Protein AF-0000000072232608 (afdb_homodimer)

Foldseek 3Di:
DVVVVVVVVVVVVVVVVVVVVVLVVVLLVLLLVLLVLLLVLLVLLLVLQQVFKDKFFDFDCPDPPDGTDGDIDMDHQVVDPLSVLQNVLSVVSNVLSVVVSVVSVDDDDPVNVVVNLVVLVVSLVSLVVSLVSLVVVLVCQCPNDVVVPGDHNCVGVVVSSVSNVVSSVSSVVSSVSSVCSNCVVVVSVVVVVD/DVVVVVVVVVVVVVVVVVVVVVLVVVLLVLLLVLLVLLLVLLVLLLCLQQVFKDKFFDFDCPDPPDGTDGDIDMDHQVVDPLSVLQNVLSVVSNVLSVVVSVVSVDDDDPVNVVVNLVVLVVSLVSLVVSLVSLVVVLVCQCPNDVVVPGDHNCVRVVVSSVSNVVSSVSSVVSSVSSVCSNCVVVVSVVVVVD

Radius of gyration: 27.24 Å; Cα contacts (8 Å, |Δi|>4): 489; chains: 2; bounding box: 41×104×65 Å

Organism: Vigna radiata var. radiata (NCBI:txid3916)

pLDDT: mean 85.22, std 13.31, range [46.16, 98.38]

Nearest PDB structures (foldseek):
  3d19-assembly1_F  TM=5.751E-01  e=9.766E+00  Bacillus cereus G9241
  6is6-assembly1_A  TM=3.177E-01  e=2.150E+00  Thermoplasmatales archaeon SG8-52-1
  6z0c-assembly4_D  TM=3.462E-01  e=5.456E+00  Escherichia coli
  5knb-assembly1_G  TM=2.041E-01  e=5.456E+00  Enterococcus hirae ATCC 9790
  6z0c-assembly4_D  TM=3.640E-01  e=5.286E+00  Escherichia coli

InterPro domains:
  IPR006459 Casparian strip membrane protein [TIGR01569] (32-183)
  IPR006702 Casparian strip membrane protein domain [PF04535] (26-176)
  IPR044173 Casparian strip membrane protein/CASP-like protein [PTHR36488] (25-184)

Secondary structure (DSSP, 8-state):
-HHHHHHHHHHHHHHHHHHHHHHHHHHHHHHHHHHHHHHHHHHHHHHHHHT-EEEEEEEE-SSTTSPPEEEEEEEEGGGSHHHHHHHHHHHHHHHHHHHHHHHHTS---HHHHHHHHHHHHHHHHHHHHHHHHHHHHHHHHHH-BTTTTBPPSTTT-HHHHHHHHHHHHHHHHHHHHHHHHHHHHHHHHHHHH-/-HHHHHHHHHHHHHHHHHHHHHHHHHHHHHHHHHHHHHHHHHHHHHHHHHT-EEEEEEEE-SSTTSPPEEEEEEEEGGGSHHHHHHHHHHHHHHHHHHHHHHHHTS---HHHHHHHHHHHHHHHHHHHHHHHHHHHHHHHHHH-BTTTTBPPSTTT-HHHHHHHHHHHHHHHHHHHHHHHHHHHHHHHHHHHH-

Sequence (388 aa):
MEGQRKGSFNVMEGSEANGKRWCGSVVRTCDLVLRLLAFLLTLVAAVVIGADKQTAVVPIKLVESMPPLYVPVAAKWHYLSAFVYFVGANAMACTYATLSLLLSLGKRRKWMETVITVLDTLMVALLFSSNGAAIAVGLLGLQGNSHVHWNKVCNMFGKFCDQVAASLFISLLGSITFLLLLLLPQLFRLKQTTMEGQRKGSFNVMEGSEANGKRWCGSVVRTCDLVLRLLAFLLTLVAAVVIGADKQTAVVPIKLVESMPPLYVPVAAKWHYLSAFVYFVGANAMACTYATLSLLLSLGKRRKWMETVITVLDTLMVALLFSSNGAAIAVGLLGLQGNSHVHWNKVCNMFGKFCDQVAASLFISLLGSITFLLLLLLPQLFRLKQTT

Structure (mmCIF, N/CA/C/O backbone):
data_AF-0000000072232608-model_v1
#
loop_
_entity.id
_entity.type
_entity.pdbx_description
1 polymer 'CASP-like protein'
#
loop_
_atom_site.group_PDB
_atom_site.id
_atom_site.type_symbol
_atom_site.label_atom_id
_atom_site.label_alt_id
_atom_site.label_comp_id
_atom_site.label_asym_id
_atom_site.label_entity_id
_atom_site.label_seq_id
_atom_site.pdbx_PDB_ins_code
_atom_site.Cartn_x
_atom_site.Cartn_y
_atom_site.Cartn_z
_atom_site.occupancy
_atom_site.B_iso_or_equiv
_atom_site.auth_seq_id
_atom_site.auth_comp_id
_atom_site.auth_asym_id
_atom_site.auth_atom_id
_atom_site.pdbx_PDB_model_num
ATOM 1 N N . MET A 1 1 ? -15.016 62.406 6.219 1 49.72 1 MET A N 1
ATOM 2 C CA . MET A 1 1 ? -14.055 61.562 5.523 1 49.72 1 MET A CA 1
ATOM 3 C C . MET A 1 1 ? -13.609 60.406 6.406 1 49.72 1 MET A C 1
ATOM 5 O O . MET A 1 1 ? -13.227 59.344 5.902 1 49.72 1 MET A O 1
ATOM 9 N N . GLU A 1 2 ? -13.766 60.469 7.719 1 63.97 2 GLU A N 1
ATOM 10 C CA . GLU A 1 2 ? -13.367 59.438 8.656 1 63.97 2 GLU A CA 1
ATOM 11 C C . GLU A 1 2 ? -14.414 58.312 8.742 1 63.97 2 GLU A C 1
ATOM 13 O O . GLU A 1 2 ? -14.078 57.156 8.914 1 63.97 2 GLU A O 1
ATOM 18 N N . GLY A 1 3 ? -15.648 58.531 8.555 1 65.44 3 GLY A N 1
ATOM 19 C CA . GLY A 1 3 ? -16.719 57.562 8.648 1 65.44 3 GLY A CA 1
ATOM 20 C C . GLY A 1 3 ? -16.719 56.562 7.512 1 65.44 3 GLY A C 1
ATOM 21 O O . GLY A 1 3 ? -17.078 55.375 7.703 1 65.44 3 GLY A O 1
ATOM 22 N N . GLN A 1 4 ? -16.328 57 6.32 1 59.34 4 GLN A N 1
ATOM 23 C CA . GLN A 1 4 ? -16.328 56.125 5.148 1 59.34 4 GLN A CA 1
ATOM 24 C C . GLN A 1 4 ? -15.188 55.125 5.223 1 59.34 4 GLN A C 1
ATOM 26 O O . GLN A 1 4 ? -15.344 53.969 4.781 1 59.34 4 GLN A O 1
ATOM 31 N N . ARG A 1 5 ? -14.133 55.531 5.824 1 64.81 5 ARG A N 1
ATOM 32 C CA . ARG A 1 5 ? -13.008 54.625 5.949 1 64.81 5 ARG A CA 1
ATOM 33 C C . ARG A 1 5 ? -13.305 53.531 6.969 1 64.81 5 ARG A C 1
ATOM 35 O O . ARG A 1 5 ? -12.922 52.375 6.773 1 64.81 5 ARG A O 1
ATOM 42 N N . LYS A 1 6 ? -14.023 53.906 8 1 68.88 6 LYS A N 1
ATOM 43 C CA . LYS A 1 6 ? -14.375 52.906 9 1 68.88 6 LYS A CA 1
ATOM 44 C C . LYS A 1 6 ? -15.336 51.844 8.422 1 68.88 6 LYS A C 1
ATOM 46 O O . LYS A 1 6 ? -15.227 50.656 8.727 1 68.88 6 LYS A O 1
ATOM 51 N N . GLY A 1 7 ? -16.203 52.25 7.547 1 63.62 7 GLY A N 1
ATOM 52 C CA . GLY A 1 7 ? -17.156 51.344 6.902 1 63.62 7 GLY A CA 1
ATOM 53 C C . GLY A 1 7 ? -16.5 50.375 5.938 1 63.62 7 GLY A C 1
ATOM 54 O O . GLY A 1 7 ? -16.875 49.219 5.867 1 63.62 7 GLY A O 1
ATOM 55 N N . SER A 1 8 ? -15.477 50.875 5.184 1 67.56 8 SER A N 1
ATOM 56 C CA . SER A 1 8 ? -14.766 50.031 4.223 1 67.56 8 SER A CA 1
ATOM 57 C C . SER A 1 8 ? -13.914 48.969 4.93 1 67.56 8 SER A C 1
ATOM 59 O O . SER A 1 8 ? -13.844 47.844 4.48 1 67.56 8 SER A O 1
ATOM 61 N N . PHE A 1 9 ? -13.336 49.406 6.082 1 65.19 9 PHE A N 1
ATOM 62 C CA . PHE A 1 9 ? -12.508 48.469 6.844 1 65.19 9 PHE A CA 1
ATOM 63 C C . PHE A 1 9 ? -13.352 47.375 7.453 1 65.19 9 PHE A C 1
ATOM 65 O O . PHE A 1 9 ? -12.922 46.219 7.508 1 65.19 9 PHE A O 1
ATOM 72 N N . ASN A 1 10 ? -14.523 47.781 7.969 1 66 10 ASN A N 1
ATOM 73 C CA . ASN A 1 10 ? -15.414 46.781 8.562 1 66 10 ASN A CA 1
ATOM 74 C C . ASN A 1 10 ? -15.945 45.812 7.512 1 66 10 ASN A C 1
ATOM 76 O O . ASN A 1 10 ? -16.094 44.625 7.785 1 66 10 ASN A O 1
ATOM 80 N N . VAL A 1 11 ? -16.109 46.281 6.266 1 64.75 11 VAL A N 1
ATOM 81 C CA . VAL A 1 11 ? -16.594 45.438 5.188 1 64.75 11 VAL A CA 1
ATOM 82 C C . VAL A 1 11 ? -15.5 44.469 4.742 1 64.75 11 VAL A C 1
ATOM 84 O O . VAL A 1 11 ? -15.766 43.281 4.484 1 64.75 11 VAL A O 1
ATOM 87 N N . MET A 1 12 ? -14.227 44.969 4.695 1 64.44 12 MET A N 1
ATOM 88 C CA . MET A 1 12 ? -13.117 44.094 4.285 1 64.44 12 MET A CA 1
ATOM 89 C C . MET A 1 12 ? -12.844 43.031 5.324 1 64.44 12 MET A C 1
ATOM 91 O O . MET A 1 12 ? -12.594 41.875 4.973 1 64.44 12 MET A O 1
ATOM 95 N N . GLU A 1 13 ? -12.984 43.438 6.598 1 64.19 13 GLU A N 1
ATOM 96 C CA . GLU A 1 13 ? -12.82 42.469 7.676 1 64.19 13 GLU A CA 1
ATOM 97 C C . GLU A 1 13 ? -13.953 41.438 7.668 1 64.19 13 GLU A C 1
ATOM 99 O O . GLU A 1 13 ? -13.727 40.25 7.898 1 64.19 13 GLU A O 1
ATOM 104 N N . GLY A 1 14 ? -15.078 41.938 7.332 1 61.97 14 GLY A N 1
ATOM 105 C CA . GLY A 1 14 ? -16.234 41.062 7.238 1 61.97 14 GLY A CA 1
ATOM 106 C C . GLY A 1 14 ? -16.141 40.094 6.086 1 61.97 14 GLY A C 1
ATOM 107 O O . GLY A 1 14 ? -16.531 38.906 6.227 1 61.97 14 GLY A O 1
ATOM 108 N N . SER A 1 15 ? -15.609 40.562 5 1 62.81 15 SER A N 1
ATOM 109 C CA . SER A 1 15 ? -15.461 39.719 3.816 1 62.81 15 SER A CA 1
ATOM 110 C C . SER A 1 15 ? -14.375 38.656 4.016 1 62.81 15 SER A C 1
ATOM 112 O O . SER A 1 15 ? -14.547 37.5 3.611 1 62.81 15 SER A O 1
ATOM 114 N N . GLU A 1 16 ? -13.312 39.094 4.648 1 63.12 16 GLU A N 1
ATOM 115 C CA . GLU A 1 16 ? -12.234 38.156 4.926 1 63.12 16 GLU A CA 1
ATOM 116 C C . GLU A 1 16 ? -12.672 37.094 5.926 1 63.12 16 GLU A C 1
ATOM 118 O O . GLU A 1 16 ? -12.352 35.906 5.773 1 63.12 16 GLU A O 1
ATOM 123 N N . ALA A 1 17 ? -13.391 37.625 6.898 1 65.75 17 ALA A N 1
ATOM 124 C CA . ALA A 1 17 ? -13.93 36.719 7.891 1 65.75 17 ALA A CA 1
ATOM 125 C C . ALA A 1 17 ? -14.93 35.75 7.258 1 65.75 17 ALA A C 1
ATOM 127 O O . ALA A 1 17 ? -14.938 34.562 7.559 1 65.75 17 ALA A O 1
ATOM 128 N N . ASN A 1 18 ? -15.688 36.25 6.32 1 63.78 18 ASN A N 1
ATOM 129 C CA . ASN A 1 18 ? -16.656 35.406 5.605 1 63.78 18 ASN A CA 1
ATOM 130 C C . ASN A 1 18 ? -15.961 34.438 4.676 1 63.78 18 ASN A C 1
ATOM 132 O O . ASN A 1 18 ? -16.406 33.281 4.555 1 63.78 18 ASN A O 1
ATOM 136 N N . GLY A 1 19 ? -14.938 34.875 4.066 1 60.5 19 GLY A N 1
ATOM 137 C CA . GLY A 1 19 ? -14.156 34 3.191 1 60.5 19 GLY A CA 1
ATOM 138 C C . GLY A 1 19 ? -13.492 32.875 3.924 1 60.5 19 GLY A C 1
ATOM 139 O O . GLY A 1 19 ? -13.508 31.719 3.449 1 60.5 19 GLY A O 1
ATOM 140 N N . LYS A 1 20 ? -12.984 33.25 5.031 1 67 20 LYS A N 1
ATOM 141 C CA . LYS A 1 20 ? -12.352 32.219 5.859 1 67 20 LYS A CA 1
ATOM 142 C C . LYS A 1 20 ? -13.391 31.234 6.41 1 67 20 LYS A C 1
ATOM 144 O O . LYS A 1 20 ? -13.148 30.031 6.449 1 67 20 LYS A O 1
ATOM 149 N N . ARG A 1 21 ? -14.469 31.797 6.812 1 69.25 21 ARG A N 1
ATOM 150 C CA . ARG A 1 21 ? -15.555 30.953 7.297 1 69.25 21 ARG A CA 1
ATOM 151 C C . ARG A 1 21 ? -16.078 30.047 6.184 1 69.25 21 ARG A C 1
ATOM 153 O O . ARG A 1 21 ? -16.359 28.859 6.414 1 69.25 21 ARG A O 1
ATOM 160 N N . TRP A 1 22 ? -16.172 30.578 4.949 1 66.31 22 TRP A N 1
ATOM 161 C CA . TRP A 1 22 ? -16.656 29.797 3.803 1 66.31 22 TRP A CA 1
ATOM 162 C C . TRP A 1 22 ? -15.664 28.688 3.449 1 66.31 22 TRP A C 1
ATOM 164 O O . TRP A 1 22 ? -16.062 27.547 3.217 1 66.31 22 TRP A O 1
ATOM 174 N N . CYS A 1 23 ? -14.445 28.984 3.512 1 68.69 23 CYS A N 1
ATOM 175 C CA . CYS A 1 23 ? -13.422 27.984 3.205 1 68.69 23 CYS A CA 1
ATOM 176 C C . CYS A 1 23 ? -13.414 26.859 4.238 1 68.69 23 CYS A C 1
ATOM 178 O O . CYS A 1 23 ? -13.297 25.688 3.883 1 68.69 23 CYS A O 1
ATOM 180 N N . GLY A 1 24 ? -13.711 27.359 5.434 1 73.94 24 GLY A N 1
ATOM 181 C CA . GLY A 1 24 ? -13.781 26.375 6.508 1 73.94 24 GLY A CA 1
ATOM 182 C C . GLY A 1 24 ? -14.969 25.438 6.391 1 73.94 24 GLY A C 1
ATOM 183 O O . GLY A 1 24 ? -14.844 24.234 6.598 1 73.94 24 GLY A O 1
ATOM 184 N N . SER A 1 25 ? -16.062 26.062 5.941 1 80.31 25 SER A N 1
ATOM 185 C CA . SER A 1 25 ? -17.281 25.281 5.789 1 80.31 25 SER A CA 1
ATOM 186 C C . SER A 1 25 ? -17.188 24.312 4.613 1 80.31 25 SER A C 1
ATOM 188 O O . SER A 1 25 ? -17.625 23.172 4.699 1 80.31 25 SER A O 1
ATOM 190 N N . VAL A 1 26 ? -16.594 24.719 3.562 1 80.81 26 VAL A N 1
ATOM 191 C CA . VAL A 1 26 ? -16.438 23.891 2.369 1 80.81 26 VAL A CA 1
ATOM 192 C C . VAL A 1 26 ? -15.5 22.734 2.67 1 80.81 26 VAL A C 1
ATOM 194 O O . VAL A 1 26 ? -15.75 21.594 2.248 1 80.81 26 VAL A O 1
ATOM 197 N N . VAL A 1 27 ? -14.547 23.047 3.477 1 82.44 27 VAL A N 1
ATOM 198 C CA . VAL A 1 27 ? -13.57 22.016 3.828 1 82.44 27 VAL A CA 1
ATOM 199 C C . VAL A 1 27 ? -14.227 20.953 4.711 1 82.44 27 VAL A C 1
ATOM 201 O O . VAL A 1 27 ? -14.016 19.766 4.52 1 82.44 27 VAL A O 1
ATOM 204 N N . ARG A 1 28 ? -15.047 21.453 5.488 1 84.56 28 ARG A N 1
ATOM 205 C CA . ARG A 1 28 ? -15.727 20.531 6.387 1 84.56 28 ARG A CA 1
ATOM 206 C C . ARG A 1 28 ? -16.719 19.656 5.625 1 84.56 28 ARG A C 1
ATOM 208 O O . ARG A 1 28 ? -16.812 18.453 5.875 1 84.56 28 ARG A O 1
ATOM 215 N N . THR A 1 29 ? -17.406 20.25 4.785 1 88.56 29 THR A N 1
ATOM 216 C CA . THR A 1 29 ? -18.359 19.5 3.982 1 88.56 29 THR A CA 1
ATOM 217 C C . THR A 1 29 ? -17.656 18.484 3.084 1 88.56 29 THR A C 1
ATOM 219 O O . THR A 1 29 ? -18.109 17.359 2.928 1 88.56 29 THR A O 1
ATOM 222 N N . CYS A 1 30 ? -16.594 18.891 2.514 1 90.12 30 CYS A N 1
ATOM 223 C CA . CYS A 1 30 ? -15.805 17.984 1.672 1 90.12 30 CYS A CA 1
ATOM 224 C C . CYS A 1 30 ? -15.266 16.812 2.479 1 90.12 30 CYS A C 1
ATOM 226 O O . CYS A 1 30 ? -15.219 15.688 1.986 1 90.12 30 CYS A O 1
ATOM 228 N N . ASP A 1 31 ? -14.922 17.125 3.6 1 91.06 31 ASP A N 1
ATOM 229 C CA . ASP A 1 31 ? -14.438 16.078 4.492 1 91.06 31 ASP A CA 1
ATOM 230 C C . ASP A 1 31 ? -15.523 15.039 4.773 1 91.06 31 ASP A C 1
ATOM 232 O O . ASP A 1 31 ? -15.273 13.836 4.691 1 91.06 31 ASP A O 1
ATOM 236 N N . LEU A 1 32 ? -16.688 15.484 5.008 1 91.25 32 LEU A N 1
ATOM 237 C CA . LEU A 1 32 ? -17.797 14.594 5.312 1 91.25 32 LEU A CA 1
ATOM 238 C C . LEU A 1 32 ? -18.188 13.773 4.09 1 91.25 32 LEU A C 1
ATOM 240 O O . LEU A 1 32 ? -18.453 12.57 4.199 1 91.25 32 LEU A O 1
ATOM 244 N N . VAL A 1 33 ? -18.188 14.359 3.004 1 94.19 33 VAL A N 1
ATOM 245 C CA . VAL A 1 33 ? -18.562 13.688 1.765 1 94.19 33 VAL A CA 1
ATOM 246 C C . VAL A 1 33 ? -17.516 12.625 1.418 1 94.19 33 VAL A C 1
ATOM 248 O O . VAL A 1 33 ? -17.859 11.508 1.026 1 94.19 33 VAL A O 1
ATOM 251 N N . LEU A 1 34 ? -16.328 12.992 1.586 1 95.19 34 LEU A N 1
ATOM 252 C CA . LEU A 1 34 ? -15.25 12.055 1.274 1 95.19 34 LEU A CA 1
ATOM 253 C C . LEU A 1 34 ? -15.266 10.875 2.234 1 95.19 34 LEU A C 1
ATOM 255 O O . LEU A 1 34 ? -15.023 9.734 1.828 1 95.19 34 LEU A O 1
ATOM 259 N N . ARG A 1 35 ? -15.578 11.117 3.436 1 95.31 35 ARG A N 1
ATOM 260 C CA . ARG A 1 35 ? -15.633 10.031 4.414 1 95.31 35 ARG A CA 1
ATOM 261 C C . ARG A 1 35 ? -16.812 9.102 4.133 1 95.31 35 ARG A C 1
ATOM 263 O O . ARG A 1 35 ? -16.688 7.887 4.289 1 95.31 35 ARG A O 1
ATOM 270 N N . LEU A 1 36 ? -17.844 9.672 3.73 1 96 36 LEU A N 1
ATOM 271 C CA . LEU A 1 36 ? -19 8.867 3.359 1 96 36 LEU A CA 1
ATOM 272 C C . LEU A 1 36 ? -18.703 8.031 2.121 1 96 36 LEU A C 1
ATOM 274 O O . LEU A 1 36 ? -19.047 6.848 2.07 1 96 36 LEU A O 1
ATOM 278 N N . LEU A 1 37 ? -18.078 8.641 1.218 1 97.06 37 LEU A N 1
ATOM 279 C CA . LEU A 1 37 ? -17.688 7.926 0.006 1 97.06 37 LEU A CA 1
ATOM 280 C C . LEU A 1 37 ? -16.703 6.801 0.328 1 97.06 37 LEU A C 1
ATOM 282 O O . LEU A 1 37 ? -16.828 5.695 -0.204 1 97.06 37 LEU A O 1
ATOM 286 N N . ALA A 1 38 ? -15.734 7.156 1.164 1 97.12 38 ALA A N 1
ATOM 287 C CA . ALA A 1 38 ? -14.773 6.141 1.582 1 97.12 38 ALA A CA 1
ATOM 288 C C . ALA A 1 38 ? -15.477 4.961 2.246 1 97.12 38 ALA A C 1
ATOM 290 O O . ALA A 1 38 ? -15.133 3.803 1.985 1 97.12 38 ALA A O 1
ATOM 291 N N . PHE A 1 39 ? -16.453 5.215 3.082 1 97.06 39 PHE A N 1
ATOM 292 C CA . PHE A 1 39 ? -17.234 4.184 3.756 1 97.06 39 PHE A CA 1
ATOM 293 C C . PHE A 1 39 ? -17.984 3.316 2.744 1 97.06 39 PHE A C 1
ATOM 295 O O . PHE A 1 39 ? -17.859 2.09 2.762 1 97.06 39 PHE A O 1
ATOM 302 N N . LEU A 1 40 ? -18.625 3.898 1.835 1 97.69 40 LEU A N 1
ATOM 303 C CA . LEU A 1 40 ? -19.438 3.176 0.869 1 97.69 40 LEU A CA 1
ATOM 304 C C . LEU A 1 40 ? -18.578 2.354 -0.074 1 97.69 40 LEU A C 1
ATOM 306 O O . LEU A 1 40 ? -18.859 1.184 -0.334 1 97.69 40 LEU A O 1
ATOM 310 N N . LEU A 1 41 ? -17.516 2.926 -0.556 1 98.31 41 LEU A N 1
ATOM 311 C CA . LEU A 1 41 ? -16.656 2.254 -1.525 1 98.31 41 LEU A CA 1
ATOM 312 C C . LEU A 1 41 ? -15.953 1.06 -0.893 1 98.31 41 LEU A C 1
ATOM 314 O O . LEU A 1 41 ? -15.875 -0.012 -1.498 1 98.31 41 LEU A O 1
ATOM 318 N N . THR A 1 42 ? -15.484 1.214 0.354 1 98 42 THR A N 1
ATOM 319 C CA . THR A 1 42 ? -14.789 0.106 1.007 1 98 42 THR A CA 1
ATOM 320 C C . THR A 1 42 ? -15.781 -0.987 1.402 1 98 42 THR A C 1
ATOM 322 O O . THR A 1 42 ? -15.453 -2.174 1.36 1 98 42 THR A O 1
ATOM 325 N N . LEU A 1 43 ? -16.969 -0.604 1.724 1 97.25 43 LEU A N 1
ATOM 326 C CA . LEU A 1 43 ? -18.016 -1.583 2.033 1 97.25 43 LEU A CA 1
ATOM 327 C C . LEU A 1 43 ? -18.359 -2.408 0.799 1 97.25 43 LEU A C 1
ATOM 329 O O . LEU A 1 43 ? -18.375 -3.639 0.852 1 97.25 43 LEU A O 1
ATOM 333 N N . VAL A 1 44 ? -18.609 -1.727 -0.269 1 97.44 44 VAL A N 1
ATOM 334 C CA . VAL A 1 44 ? -18.984 -2.398 -1.508 1 97.44 44 VAL A CA 1
ATOM 335 C C . VAL A 1 44 ? -17.859 -3.303 -1.975 1 97.44 44 VAL A C 1
ATOM 337 O O . VAL A 1 44 ? -18.094 -4.441 -2.391 1 97.44 44 VAL A O 1
ATOM 340 N N . ALA A 1 45 ? -16.656 -2.836 -1.904 1 97.62 45 ALA A N 1
ATOM 341 C CA . ALA A 1 45 ? -15.5 -3.629 -2.324 1 97.62 45 ALA A CA 1
ATOM 342 C C . ALA A 1 45 ? -15.383 -4.91 -1.502 1 97.62 45 ALA A C 1
ATOM 344 O O . ALA A 1 45 ? -15.133 -5.984 -2.049 1 97.62 45 ALA A O 1
ATOM 345 N N . ALA A 1 46 ? -15.594 -4.793 -0.189 1 95.44 46 ALA A N 1
ATOM 346 C CA . ALA A 1 46 ? -15.508 -5.953 0.693 1 95.44 46 ALA A CA 1
ATOM 347 C C . ALA A 1 46 ? -16.641 -6.934 0.427 1 95.44 46 ALA A C 1
ATOM 349 O O . ALA A 1 46 ? -16.422 -8.148 0.378 1 95.44 46 ALA A O 1
ATOM 350 N N . VAL A 1 47 ? -17.797 -6.465 0.166 1 94.69 47 VAL A N 1
ATOM 351 C CA . VAL A 1 47 ? -18.969 -7.312 -0.024 1 94.69 47 VAL A CA 1
ATOM 352 C C . VAL A 1 47 ? -18.875 -8.023 -1.375 1 94.69 47 VAL A C 1
ATOM 354 O O . VAL A 1 47 ? -19.172 -9.211 -1.479 1 94.69 47 VAL A O 1
ATOM 357 N N . VAL A 1 48 ? -18.469 -7.367 -2.389 1 94.5 48 VAL A N 1
ATOM 358 C CA . VAL A 1 48 ? -18.406 -7.914 -3.738 1 94.5 48 VAL A CA 1
ATOM 359 C C . VAL A 1 48 ? -17.469 -9.109 -3.771 1 94.5 48 VAL A C 1
ATOM 361 O O . VAL A 1 48 ? -17.797 -10.164 -4.312 1 94.5 48 VAL A O 1
ATOM 364 N N . ILE A 1 49 ? -16.312 -9.031 -3.15 1 92.5 49 ILE A N 1
ATOM 365 C CA . ILE A 1 49 ? -15.383 -10.148 -3.143 1 92.5 49 ILE A CA 1
ATOM 366 C C . ILE A 1 49 ? -15.797 -11.164 -2.08 1 92.5 49 ILE A C 1
ATOM 368 O O . ILE A 1 49 ? -15.656 -12.375 -2.279 1 92.5 49 ILE A O 1
ATOM 372 N N . GLY A 1 50 ? -16.281 -10.672 -1 1 88.12 50 GLY A N 1
ATOM 373 C CA . GLY A 1 50 ? -16.672 -11.547 0.095 1 88.12 50 GLY A CA 1
ATOM 374 C C . GLY A 1 50 ? -17.812 -12.492 -0.263 1 88.12 50 GLY A C 1
ATOM 375 O O . GLY A 1 50 ? -17.906 -13.586 0.294 1 88.12 50 GLY A O 1
ATOM 376 N N . ALA A 1 51 ? -18.578 -12.102 -1.145 1 88.5 51 ALA A N 1
ATOM 377 C CA . ALA A 1 51 ? -19.719 -12.922 -1.566 1 88.5 51 ALA A CA 1
ATOM 378 C C . ALA A 1 51 ? -19.406 -13.648 -2.875 1 88.5 51 ALA A C 1
ATOM 380 O O . ALA A 1 51 ? -20.219 -14.422 -3.373 1 88.5 51 ALA A O 1
ATOM 381 N N . ASP A 1 52 ? -18.281 -13.438 -3.332 1 85.62 52 ASP A N 1
ATOM 382 C CA . ASP A 1 52 ? -17.906 -13.953 -4.641 1 85.62 52 ASP A CA 1
ATOM 383 C C . ASP A 1 52 ? -17.547 -15.43 -4.566 1 85.62 52 ASP A C 1
ATOM 385 O O . ASP A 1 52 ? -16.719 -15.836 -3.74 1 85.62 52 ASP A O 1
ATOM 389 N N . LYS A 1 53 ? -18.25 -16.219 -5.328 1 87.06 53 LYS A N 1
ATOM 390 C CA . LYS A 1 53 ? -17.953 -17.641 -5.473 1 87.06 53 LYS A CA 1
ATOM 391 C C . LYS A 1 53 ? -18.359 -18.141 -6.859 1 87.06 53 LYS A C 1
ATOM 393 O O . LYS A 1 53 ? -19.281 -17.594 -7.48 1 87.06 53 LYS A O 1
ATOM 398 N N . GLN A 1 54 ? -17.516 -19.109 -7.344 1 87.31 54 GLN A N 1
ATOM 399 C CA . GLN A 1 54 ? -17.797 -19.734 -8.633 1 87.31 54 GLN A CA 1
ATOM 400 C C . GLN A 1 54 ? -17.312 -21.172 -8.664 1 87.31 54 GLN A C 1
ATOM 402 O O . GLN A 1 54 ? -16.188 -21.469 -8.234 1 87.31 54 GLN A O 1
ATOM 407 N N . THR A 1 55 ? -18.188 -22.094 -9.141 1 85.81 55 THR A N 1
ATOM 408 C CA . THR A 1 55 ? -17.797 -23.484 -9.289 1 85.81 55 THR A CA 1
ATOM 409 C C . THR A 1 55 ? -17.609 -23.844 -10.766 1 85.81 55 THR A C 1
ATOM 411 O O . THR A 1 55 ? -18.359 -23.391 -11.617 1 85.81 55 THR A O 1
ATOM 414 N N . ALA A 1 56 ? -16.469 -24.469 -11.008 1 83 56 ALA A N 1
ATOM 415 C CA . ALA A 1 56 ? -16.203 -24.922 -12.375 1 83 56 ALA A CA 1
ATOM 416 C C . ALA A 1 56 ? -15.68 -26.359 -12.391 1 83 56 ALA A C 1
ATOM 418 O O . ALA A 1 56 ? -15.133 -26.828 -11.398 1 83 56 ALA A O 1
ATOM 419 N N . VAL A 1 57 ? -15.969 -27.125 -13.508 1 77.25 57 VAL A N 1
ATOM 420 C CA . VAL A 1 57 ? -15.484 -28.484 -13.68 1 77.25 57 VAL A CA 1
ATOM 421 C C . VAL A 1 57 ? -14.18 -28.469 -14.461 1 77.25 57 VAL A C 1
ATOM 423 O O . VAL A 1 57 ? -14.133 -27.984 -15.594 1 77.25 57 VAL A O 1
ATOM 426 N N . VAL A 1 58 ? -13.172 -28.797 -13.734 1 72.38 58 VAL A N 1
ATOM 427 C CA . VAL A 1 58 ? -11.859 -28.766 -14.375 1 72.38 58 VAL A CA 1
ATOM 428 C C . VAL A 1 58 ? -11.344 -30.188 -14.539 1 72.38 58 VAL A C 1
ATOM 430 O O . VAL A 1 58 ? -11.492 -31.016 -13.641 1 72.38 58 VAL A O 1
ATOM 433 N N . PRO A 1 59 ? -10.914 -30.5 -15.812 1 68.44 59 PRO A N 1
ATOM 434 C CA . PRO A 1 59 ? -10.281 -31.797 -15.984 1 68.44 59 PRO A CA 1
ATOM 435 C C . PRO A 1 59 ? -8.898 -31.875 -15.344 1 68.44 59 PRO A C 1
ATOM 437 O O . PRO A 1 59 ? -8.023 -31.047 -15.641 1 68.44 59 PRO A O 1
ATOM 440 N N . ILE A 1 60 ? -8.797 -32.469 -14.219 1 60.34 60 ILE A N 1
ATOM 441 C CA . ILE A 1 60 ? -7.52 -32.625 -13.531 1 60.34 60 ILE A CA 1
ATOM 442 C C . ILE A 1 60 ? -6.883 -33.969 -13.906 1 60.34 60 ILE A C 1
ATOM 444 O O . ILE A 1 60 ? -7.543 -35 -13.859 1 60.34 60 ILE A O 1
ATOM 448 N N . LYS A 1 61 ? -5.746 -33.969 -14.609 1 56.31 61 LYS A N 1
ATOM 449 C CA . LYS A 1 61 ? -5.008 -35.219 -14.844 1 56.31 61 LYS A CA 1
ATOM 450 C C . LYS A 1 61 ? -4.117 -35.562 -13.648 1 56.31 61 LYS A C 1
ATOM 452 O O . LYS A 1 61 ? -3.139 -34.875 -13.383 1 56.31 61 LYS A O 1
ATOM 457 N N . LEU A 1 62 ? -4.68 -36.156 -12.617 1 52.19 62 LEU A N 1
ATOM 458 C CA . LEU A 1 62 ? -3.898 -36.531 -11.438 1 52.19 62 LEU A CA 1
ATOM 459 C C . LEU A 1 62 ? -2.703 -37.375 -11.828 1 52.19 62 LEU A C 1
ATOM 461 O O . LEU A 1 62 ? -1.598 -37.188 -11.312 1 52.19 62 LEU A O 1
ATOM 465 N N . VAL A 1 63 ? -2.99 -38.562 -12.586 1 46.16 63 VAL A N 1
ATOM 466 C CA . VAL A 1 63 ? -1.979 -39.469 -13.125 1 46.16 63 VAL A CA 1
ATOM 467 C C . VAL A 1 63 ? -2.074 -39.5 -14.648 1 46.16 63 VAL A C 1
ATOM 469 O O . VAL A 1 63 ? -3.172 -39.469 -15.211 1 46.16 63 VAL A O 1
ATOM 472 N N . GLU A 1 64 ? -0.941 -39.125 -15.352 1 50.25 64 GLU A N 1
ATOM 473 C CA . GLU A 1 64 ? -0.833 -39.094 -16.812 1 50.25 64 GLU A CA 1
ATOM 474 C C . GLU A 1 64 ? -1.555 -40.281 -17.438 1 50.25 64 GLU A C 1
ATOM 476 O O . GLU A 1 64 ? -2.092 -40.188 -18.547 1 50.25 64 GLU A O 1
ATOM 481 N N . SER A 1 65 ? -1.491 -41.312 -16.859 1 51.88 65 SER A N 1
ATOM 482 C CA . SER A 1 65 ? -2.008 -42.531 -17.453 1 51.88 65 SER A CA 1
ATOM 483 C C . SER A 1 65 ? -3.523 -42.625 -17.312 1 51.88 65 SER A C 1
ATOM 485 O O . SER A 1 65 ? -4.164 -43.469 -17.938 1 51.88 65 SER A O 1
ATOM 487 N N . MET A 1 66 ? -4.008 -41.938 -16.5 1 54.81 66 MET A N 1
ATOM 488 C CA . MET A 1 66 ? -5.441 -42.125 -16.266 1 54.81 66 MET A CA 1
ATOM 489 C C . MET A 1 66 ? -6.238 -41.031 -16.969 1 54.81 66 MET A C 1
ATOM 491 O O . MET A 1 66 ? -5.742 -39.906 -17.156 1 54.81 66 MET A O 1
ATOM 495 N N . PRO A 1 67 ? -7.348 -41.375 -17.578 1 62.34 67 PRO A N 1
ATOM 496 C CA . PRO A 1 67 ? -8.242 -40.406 -18.203 1 62.34 67 PRO A CA 1
ATOM 497 C C . PRO A 1 67 ? -8.531 -39.219 -17.281 1 62.34 67 PRO A C 1
ATOM 499 O O . PRO A 1 67 ? -8.453 -39.344 -16.062 1 62.34 67 PRO A O 1
ATOM 502 N N . PRO A 1 68 ? -8.602 -37.969 -17.75 1 65.25 68 PRO A N 1
ATOM 503 C CA . PRO A 1 68 ? -8.859 -36.781 -16.953 1 65.25 68 PRO A CA 1
ATOM 504 C C . PRO A 1 68 ? -10.094 -36.906 -16.078 1 65.25 68 PRO A C 1
ATOM 506 O O . PRO A 1 68 ? -11.102 -37.5 -16.5 1 65.25 68 PRO A O 1
ATOM 509 N N . LEU A 1 69 ? -9.953 -36.781 -14.758 1 67 69 LEU A N 1
ATOM 510 C CA . LEU A 1 69 ? -11.07 -36.75 -13.82 1 67 69 LEU A CA 1
ATOM 511 C C . LEU A 1 69 ? -11.656 -35.344 -13.742 1 67 69 LEU A C 1
ATOM 513 O O . LEU A 1 69 ? -10.914 -34.344 -13.609 1 67 69 LEU A O 1
ATOM 517 N N . TYR A 1 70 ? -12.953 -35.25 -14.141 1 74.25 70 TYR A N 1
ATOM 518 C CA . TYR A 1 70 ? -13.664 -34 -14.023 1 74.25 70 TYR A CA 1
ATOM 519 C C . TYR A 1 70 ? -14.102 -33.719 -12.594 1 74.25 70 TYR A C 1
ATOM 521 O O . TYR A 1 70 ? -14.977 -34.438 -12.07 1 74.25 70 TYR A O 1
ATOM 529 N N . VAL A 1 71 ? -13.375 -32.969 -11.836 1 74.69 71 VAL A N 1
ATOM 530 C CA . VAL A 1 71 ? -13.703 -32.656 -10.453 1 74.69 71 VAL A CA 1
ATOM 531 C C . VAL A 1 71 ? -14.203 -31.203 -10.359 1 74.69 71 VAL A C 1
ATOM 533 O O . VAL A 1 71 ? -13.641 -30.312 -10.992 1 74.69 71 VAL A O 1
ATOM 536 N N . PRO A 1 72 ? -15.359 -31.125 -9.75 1 80.06 72 PRO A N 1
ATOM 537 C CA . PRO A 1 72 ? -15.836 -29.75 -9.516 1 80.06 72 PRO A CA 1
ATOM 538 C C . PRO A 1 72 ? -14.953 -28.984 -8.531 1 80.06 72 PRO A C 1
ATOM 540 O O . PRO A 1 72 ? -14.719 -29.453 -7.41 1 80.06 72 PRO A O 1
ATOM 543 N N . VAL A 1 73 ? -14.391 -27.953 -9.062 1 81.38 73 VAL A N 1
ATOM 544 C CA . VAL A 1 73 ? -13.555 -27.109 -8.227 1 81.38 73 VAL A CA 1
ATOM 545 C C . VAL A 1 73 ? -14.219 -25.734 -8.062 1 81.38 73 VAL A C 1
ATOM 547 O O . VAL A 1 73 ? -14.844 -25.234 -8.992 1 81.38 73 VAL A O 1
ATOM 550 N N . ALA A 1 74 ? -14.211 -25.266 -6.812 1 85.56 74 ALA A N 1
ATOM 551 C CA . ALA A 1 74 ? -14.82 -23.969 -6.52 1 85.56 74 ALA A CA 1
ATOM 552 C C . ALA A 1 74 ? -13.75 -22.906 -6.285 1 85.56 74 ALA A C 1
ATOM 554 O O . ALA A 1 74 ? -12.711 -23.172 -5.68 1 85.56 74 ALA A O 1
ATOM 555 N N . ALA A 1 75 ? -14.039 -21.812 -6.875 1 85.31 75 ALA A N 1
ATOM 556 C CA . ALA A 1 75 ? -13.203 -20.641 -6.621 1 85.31 75 ALA A CA 1
ATOM 557 C C . ALA A 1 75 ? -13.82 -19.734 -5.555 1 85.31 75 ALA A C 1
ATOM 559 O O . ALA A 1 75 ? -14.945 -19.266 -5.723 1 85.31 75 ALA A O 1
ATOM 560 N N . LYS A 1 76 ? -13.062 -19.562 -4.484 1 87.88 76 LYS A N 1
ATOM 561 C CA . LYS A 1 76 ? -13.484 -18.719 -3.375 1 87.88 76 LYS A CA 1
ATOM 562 C C . LYS A 1 76 ? -12.375 -17.75 -2.98 1 87.88 76 LYS A C 1
ATOM 564 O O . LYS A 1 76 ? -11.188 -18.062 -3.107 1 87.88 76 LYS A O 1
ATOM 569 N N . TRP A 1 77 ? -12.859 -16.703 -2.398 1 86.19 77 TRP A N 1
ATOM 570 C CA . TRP A 1 77 ? -11.922 -15.641 -2.066 1 86.19 77 TRP A CA 1
ATOM 571 C C . TRP A 1 77 ? -11.008 -16.047 -0.919 1 86.19 77 TRP A C 1
ATOM 573 O O . TRP A 1 77 ? -9.859 -15.602 -0.84 1 86.19 77 TRP A O 1
ATOM 583 N N . HIS A 1 78 ? -11.398 -16.859 -0.055 1 88.31 78 HIS A N 1
ATOM 584 C CA . HIS A 1 78 ? -10.633 -17.172 1.146 1 88.31 78 HIS A CA 1
ATOM 585 C C . HIS A 1 78 ? -9.5 -18.156 0.844 1 88.31 78 HIS A C 1
ATOM 587 O O . HIS A 1 78 ? -8.664 -18.422 1.707 1 88.31 78 HIS A O 1
ATOM 593 N N . TYR A 1 79 ? -9.367 -18.656 -0.354 1 88.38 79 TYR A N 1
ATOM 594 C CA . TYR A 1 79 ? -8.312 -19.578 -0.725 1 88.38 79 TYR A CA 1
ATOM 595 C C . TYR A 1 79 ? -6.996 -18.844 -0.951 1 88.38 79 TYR A C 1
ATOM 597 O O . TYR A 1 79 ? -5.922 -19.453 -0.859 1 88.38 79 TYR A O 1
ATOM 605 N N . LEU A 1 80 ? -7.16 -17.656 -1.283 1 91.44 80 LEU A N 1
ATOM 606 C CA . LEU A 1 80 ? -5.965 -16.859 -1.498 1 91.44 80 LEU A CA 1
ATOM 607 C C . LEU A 1 80 ? -5.773 -15.844 -0.369 1 91.44 80 LEU A C 1
ATOM 609 O O . LEU A 1 80 ? -6.648 -15.008 -0.128 1 91.44 80 LEU A O 1
ATOM 613 N N . SER A 1 81 ? -4.688 -15.977 0.297 1 92.31 81 SER A N 1
ATOM 614 C CA . SER A 1 81 ? -4.395 -15.125 1.448 1 92.31 81 SER A CA 1
ATOM 615 C C . SER A 1 81 ? -4.445 -13.648 1.075 1 92.31 81 SER A C 1
ATOM 617 O O . SER A 1 81 ? -4.82 -12.805 1.895 1 92.31 81 SER A O 1
ATOM 619 N N . ALA A 1 82 ? -4.012 -13.266 -0.163 1 95.5 82 ALA A N 1
ATOM 620 C CA . ALA A 1 82 ? -4.043 -11.875 -0.62 1 95.5 82 ALA A CA 1
ATOM 621 C C . ALA A 1 82 ? -5.469 -11.328 -0.601 1 95.5 82 ALA A C 1
ATOM 623 O O . ALA A 1 82 ? -5.684 -10.172 -0.237 1 95.5 82 ALA A O 1
ATOM 624 N N . PHE A 1 83 ? -6.465 -12.141 -0.933 1 95.69 83 PHE A N 1
ATOM 625 C CA . PHE A 1 83 ? -7.855 -11.695 -0.968 1 95.69 83 PHE A CA 1
ATOM 626 C C . PHE A 1 83 ? -8.43 -11.617 0.44 1 95.69 83 PHE A C 1
ATOM 628 O O . PHE A 1 83 ? -9.25 -10.734 0.732 1 95.69 83 PHE A O 1
ATOM 635 N N . VAL A 1 84 ? -8.031 -12.477 1.31 1 95.31 84 VAL A N 1
ATOM 636 C CA . VAL A 1 84 ? -8.445 -12.398 2.707 1 95.31 84 VAL A CA 1
ATOM 637 C C . VAL A 1 84 ? -7.934 -11.094 3.324 1 95.31 84 VAL A C 1
ATOM 639 O O . VAL A 1 84 ? -8.68 -10.398 4.016 1 95.31 84 VAL A O 1
ATOM 642 N N . TYR A 1 85 ? -6.664 -10.852 3.049 1 96.81 85 TYR A N 1
ATOM 643 C CA . TYR A 1 85 ? -6.07 -9.602 3.496 1 96.81 85 TYR A CA 1
ATOM 644 C C . TYR A 1 85 ? -6.824 -8.406 2.926 1 96.81 85 TYR A C 1
ATOM 646 O O . TYR A 1 85 ? -7.098 -7.434 3.639 1 96.81 85 TYR A O 1
ATOM 65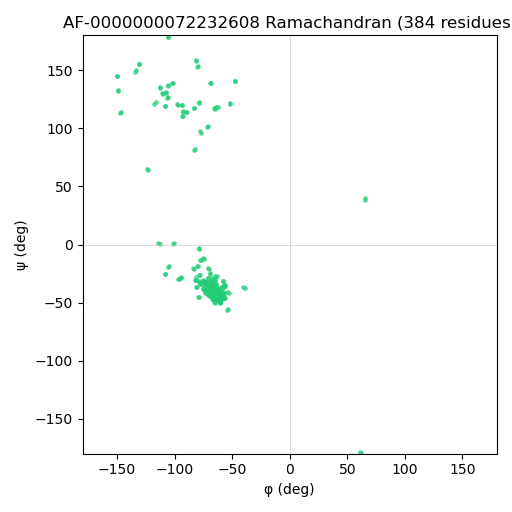4 N N . PHE A 1 86 ? -7.16 -8.484 1.704 1 97.69 86 PHE A N 1
ATOM 655 C CA . PHE A 1 86 ? -7.883 -7.418 1.014 1 97.69 86 PHE A CA 1
ATOM 656 C C . PHE A 1 86 ? -9.234 -7.168 1.672 1 97.69 86 PHE A C 1
ATOM 658 O O . PHE A 1 86 ? -9.578 -6.023 1.982 1 97.69 86 PHE A O 1
ATOM 665 N N . VAL A 1 87 ? -10.008 -8.188 1.9 1 97.19 87 VAL A N 1
ATOM 666 C CA . VAL A 1 87 ? -11.328 -8.07 2.514 1 97.19 87 VAL A CA 1
ATOM 667 C C . VAL A 1 87 ? -11.195 -7.531 3.936 1 97.19 87 VAL A C 1
ATOM 669 O O . VAL A 1 87 ? -11.93 -6.625 4.332 1 97.19 87 VAL A O 1
ATOM 672 N N . GLY A 1 88 ? -10.281 -8.055 4.656 1 97 88 GLY A N 1
ATOM 673 C CA . GLY A 1 88 ? -10.039 -7.57 6.004 1 97 88 GLY A CA 1
ATOM 674 C C . GLY A 1 88 ? -9.672 -6.098 6.051 1 97 88 GLY A C 1
ATOM 675 O O . GLY A 1 88 ? -10.172 -5.352 6.895 1 97 88 GLY A O 1
ATOM 676 N N . ALA A 1 89 ? -8.758 -5.762 5.168 1 97.88 89 ALA A N 1
ATOM 677 C CA . ALA A 1 89 ? -8.312 -4.367 5.125 1 97.88 89 ALA A CA 1
ATOM 678 C C . ALA A 1 89 ? -9.477 -3.438 4.793 1 97.88 89 ALA A C 1
ATOM 680 O O . ALA A 1 89 ? -9.633 -2.381 5.41 1 97.88 89 ALA A O 1
ATOM 681 N N . ASN A 1 90 ? -10.258 -3.797 3.791 1 98.19 90 ASN A N 1
ATOM 682 C CA . ASN A 1 90 ? -11.406 -2.975 3.428 1 98.19 90 ASN A CA 1
ATOM 683 C C . ASN A 1 90 ? -12.445 -2.934 4.547 1 98.19 90 ASN A C 1
ATOM 685 O O . ASN A 1 90 ? -13.055 -1.893 4.793 1 98.19 90 ASN A O 1
ATOM 689 N N . ALA A 1 91 ? -12.594 -4.027 5.266 1 97.06 91 ALA A N 1
ATOM 690 C CA . ALA A 1 91 ? -13.5 -4.047 6.406 1 97.06 91 ALA A CA 1
ATOM 691 C C . ALA A 1 91 ? -13.016 -3.113 7.512 1 97.06 91 ALA A C 1
ATOM 693 O O . ALA A 1 91 ? -13.805 -2.381 8.109 1 97.06 91 ALA A O 1
ATOM 694 N N . MET A 1 92 ? -11.758 -3.146 7.758 1 98 92 MET A N 1
ATOM 695 C CA . MET A 1 92 ? -11.18 -2.27 8.766 1 98 92 MET A CA 1
ATOM 696 C C . MET A 1 92 ? -11.336 -0.805 8.375 1 98 92 MET A C 1
ATOM 698 O O . MET A 1 92 ? -11.703 0.028 9.203 1 98 92 MET A O 1
ATOM 702 N N . ALA A 1 93 ? -11.062 -0.544 7.152 1 97.81 93 ALA A N 1
ATOM 703 C CA . ALA A 1 93 ? -11.188 0.827 6.668 1 97.81 93 ALA A CA 1
ATOM 704 C C . ALA A 1 93 ? -12.641 1.292 6.723 1 97.81 93 ALA A C 1
ATOM 706 O O . ALA A 1 93 ? -12.922 2.445 7.059 1 97.81 93 ALA A O 1
ATOM 707 N N . CYS A 1 94 ? -13.508 0.441 6.402 1 96.69 94 CYS A N 1
ATOM 708 C CA . CYS A 1 94 ? -14.93 0.755 6.453 1 96.69 94 CYS A CA 1
ATOM 709 C C . CYS A 1 94 ? -15.367 1.077 7.875 1 96.69 94 CYS A C 1
ATOM 711 O O . CYS A 1 94 ? -16.062 2.068 8.109 1 96.69 94 CYS A O 1
ATOM 713 N N . THR A 1 95 ? -14.992 0.267 8.789 1 96.94 95 THR A N 1
ATOM 714 C CA . THR A 1 95 ? -15.32 0.486 10.188 1 96.94 95 THR A CA 1
ATOM 715 C C . THR A 1 95 ? -14.758 1.82 10.672 1 96.94 95 THR A C 1
ATOM 717 O O . THR A 1 95 ? -15.461 2.592 11.328 1 96.94 95 THR A O 1
ATOM 720 N N . TYR A 1 96 ? -13.617 2.053 10.289 1 97.19 96 TYR A N 1
ATOM 721 C CA . TYR A 1 96 ? -12.977 3.299 10.695 1 97.19 96 TYR A CA 1
ATOM 722 C C . TYR A 1 96 ? -13.68 4.5 10.078 1 97.19 96 TYR A C 1
ATOM 724 O O . TYR A 1 96 ? -13.898 5.512 10.75 1 97.19 96 TYR A O 1
ATOM 732 N N . ALA A 1 97 ? -13.953 4.387 8.836 1 95.5 97 ALA A N 1
ATOM 733 C CA . ALA A 1 97 ? -14.633 5.492 8.164 1 95.5 97 ALA A CA 1
ATOM 734 C C . ALA A 1 97 ? -15.969 5.805 8.836 1 95.5 97 ALA A C 1
ATOM 736 O O . ALA A 1 97 ? -16.344 6.973 8.961 1 95.5 97 ALA A O 1
ATOM 737 N N . THR A 1 98 ? -16.625 4.797 9.281 1 93.81 98 THR A N 1
ATOM 738 C CA . THR A 1 98 ? -17.891 4.984 9.977 1 93.81 98 THR A CA 1
ATOM 739 C C . THR A 1 98 ? -17.688 5.711 11.305 1 93.81 98 THR A C 1
ATOM 741 O O . THR A 1 98 ? -18.375 6.695 11.594 1 93.81 98 THR A O 1
ATOM 744 N N . LEU A 1 99 ? -16.75 5.301 12.023 1 93.81 99 LEU A N 1
ATOM 745 C CA . LEU A 1 99 ? -16.469 5.902 13.32 1 93.81 99 LEU A CA 1
ATOM 746 C C . LEU A 1 99 ? -16.016 7.348 13.156 1 93.81 99 LEU A C 1
ATOM 748 O O . LEU A 1 99 ? -16.438 8.227 13.906 1 93.81 99 LEU A O 1
ATOM 752 N N . SER A 1 100 ? -15.18 7.566 12.219 1 92.5 100 SER A N 1
ATOM 753 C CA . SER A 1 100 ? -14.68 8.914 11.984 1 92.5 100 SER A CA 1
ATOM 754 C C . SER A 1 100 ? -15.781 9.844 11.492 1 92.5 100 SER A C 1
ATOM 756 O O . SER A 1 100 ? -15.781 11.039 11.797 1 92.5 100 SER A O 1
ATOM 758 N N . LEU A 1 101 ? -16.625 9.305 10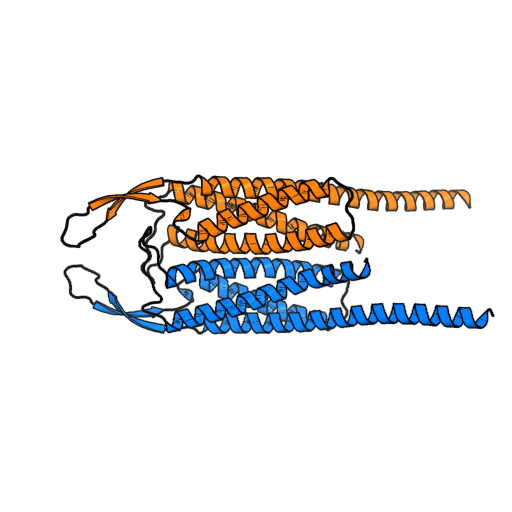.711 1 90.5 101 LEU A N 1
ATOM 759 C CA . LEU A 1 101 ? -17.766 10.086 10.234 1 90.5 101 LEU A CA 1
ATOM 760 C C . LEU A 1 101 ? -18.656 10.523 11.398 1 90.5 101 LEU A C 1
ATOM 762 O O . LEU A 1 101 ? -19.062 11.688 11.469 1 90.5 101 LEU A O 1
ATOM 766 N N . LEU A 1 102 ? -18.875 9.703 12.367 1 89.25 102 L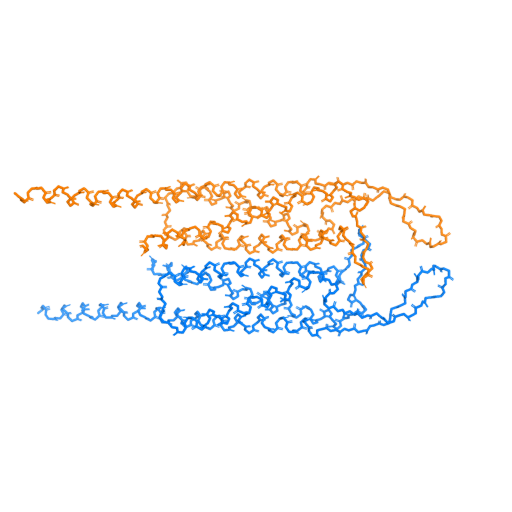EU A N 1
ATOM 767 C CA . LEU A 1 102 ? -19.672 10.016 13.539 1 89.25 102 LEU A CA 1
ATOM 768 C C . LEU A 1 102 ? -18.984 11.055 14.414 1 89.25 102 LEU A C 1
ATOM 770 O O . LEU A 1 102 ? -19.625 11.961 14.945 1 89.25 102 LEU A O 1
ATOM 774 N N . LEU A 1 103 ? -17.703 10.945 14.438 1 86.5 103 LEU A N 1
ATOM 775 C CA . LEU A 1 103 ? -16.938 11.891 15.234 1 86.5 103 LEU A CA 1
ATOM 776 C C . LEU A 1 103 ? -16.875 13.25 14.555 1 86.5 103 LEU A C 1
ATOM 778 O O . LEU A 1 103 ? -16.797 14.289 15.219 1 86.5 103 LEU A O 1
ATOM 782 N N . SER A 1 104 ? -16.859 13.242 13.305 1 83.12 104 SER A N 1
ATOM 783 C CA . SER A 1 104 ? -16.75 14.484 12.547 1 83.12 104 SER A CA 1
ATOM 784 C C . SER A 1 104 ? -18.031 15.305 12.648 1 83.12 104 SER A C 1
ATOM 786 O O . SER A 1 104 ? -18.031 16.5 12.383 1 83.12 104 SER A O 1
ATOM 788 N N . LEU A 1 105 ? -19.141 14.664 12.992 1 83.12 105 LEU A N 1
ATOM 789 C CA . LEU A 1 105 ? -20.406 15.367 13.172 1 83.12 105 LEU A CA 1
ATOM 790 C C . LEU A 1 105 ? -20.422 16.141 14.477 1 83.12 105 LEU A C 1
ATOM 792 O O . LEU A 1 105 ? -21.188 17.094 14.625 1 83.12 105 LEU A O 1
ATOM 796 N N . GLY A 1 106 ? -19.469 15.891 15.328 1 75.56 106 GLY A N 1
ATOM 797 C CA . GLY A 1 106 ? -19.406 16.578 16.609 1 75.56 106 GLY A CA 1
ATOM 798 C C . GLY A 1 106 ? -18.312 17.641 16.656 1 75.56 106 GLY A C 1
ATOM 799 O O . GLY A 1 106 ? -17.734 17.984 15.633 1 75.56 106 GLY A O 1
ATOM 800 N N . LYS A 1 107 ? -18.203 18.344 17.797 1 76.62 107 LYS A N 1
ATOM 801 C CA . LYS A 1 107 ? -17.156 19.344 18.016 1 76.62 107 LYS A CA 1
ATOM 802 C C . LYS A 1 107 ? -15.781 18.703 18.016 1 76.62 107 LYS A C 1
ATOM 804 O O . LYS A 1 107 ? -15.547 17.719 18.734 1 76.62 107 LYS A O 1
ATOM 809 N N . ARG A 1 108 ? -15.016 19.172 17.047 1 73.94 108 ARG A N 1
ATOM 810 C CA . ARG A 1 108 ? -13.688 18.578 16.906 1 73.94 108 ARG A CA 1
ATOM 811 C C . ARG A 1 108 ? -12.664 19.328 17.734 1 73.94 108 ARG A C 1
ATOM 813 O O . ARG A 1 108 ? -12.523 20.547 17.625 1 73.94 108 ARG A O 1
ATOM 820 N N . ARG A 1 109 ? -12.18 18.562 18.719 1 82.06 109 ARG A N 1
ATOM 821 C CA . ARG A 1 109 ? -11.039 19.078 19.484 1 82.06 109 ARG A CA 1
ATOM 822 C C . ARG A 1 109 ? -9.734 18.859 18.719 1 82.06 109 ARG A C 1
ATOM 824 O O . ARG A 1 109 ? -9.68 18.031 17.797 1 82.06 109 ARG A O 1
ATOM 831 N N . LYS A 1 110 ? -8.891 19.641 18.969 1 82.19 110 LYS A N 1
ATOM 832 C CA . LYS A 1 110 ? -7.605 19.609 18.281 1 82.19 110 LYS A CA 1
ATOM 833 C C . LYS A 1 110 ? -6.973 18.219 18.359 1 82.19 110 LYS A C 1
ATOM 835 O O . LYS A 1 110 ? -6.418 17.719 17.375 1 82.19 110 LYS A O 1
ATOM 840 N N . TRP A 1 111 ? -7.059 17.609 19.516 1 84.19 111 TRP A N 1
ATOM 841 C CA . TRP A 1 111 ? -6.453 16.297 19.703 1 84.19 111 TRP A CA 1
ATOM 842 C C . TRP A 1 111 ? -7.18 15.242 18.875 1 84.19 111 TRP A C 1
ATOM 844 O O . TRP A 1 111 ? -6.555 14.32 18.344 1 84.19 111 TRP A O 1
ATOM 854 N N . MET A 1 112 ? -8.414 15.367 18.672 1 86.25 112 MET A N 1
ATOM 855 C CA . MET A 1 112 ? -9.203 14.445 17.859 1 86.25 112 MET A CA 1
ATOM 856 C C . MET A 1 112 ? -8.828 14.562 16.391 1 86.25 112 MET A C 1
ATOM 858 O O . MET A 1 112 ? -8.789 13.562 15.672 1 86.25 112 MET A O 1
ATOM 862 N N . GLU A 1 113 ? -8.477 15.695 16.016 1 85.69 113 GLU A N 1
ATOM 863 C CA . GLU A 1 113 ? -8.078 15.914 14.625 1 85.69 113 GLU A CA 1
ATOM 864 C C . GLU A 1 113 ? -6.754 15.211 14.32 1 85.69 113 GLU A C 1
ATOM 866 O O . GLU A 1 113 ? -6.578 14.641 13.242 1 85.69 113 GLU A O 1
ATOM 871 N N . THR A 1 114 ? -5.941 15.352 15.289 1 87.31 114 THR A N 1
ATOM 872 C CA . THR A 1 114 ? -4.648 14.703 15.117 1 87.31 114 THR A CA 1
ATOM 873 C C . THR A 1 114 ? -4.816 13.188 15.055 1 87.31 114 THR A C 1
ATOM 875 O O . THR A 1 114 ? -4.195 12.523 14.219 1 87.31 114 THR A O 1
ATOM 878 N N . VAL A 1 115 ? -5.613 12.695 15.875 1 90.31 115 VAL A N 1
ATOM 879 C CA . VAL A 1 115 ? -5.859 11.258 15.906 1 90.31 115 VAL A CA 1
ATOM 880 C C . VAL A 1 115 ? -6.488 10.812 14.586 1 90.31 115 VAL A C 1
ATOM 882 O O . VAL A 1 115 ? -6.113 9.773 14.031 1 90.31 115 VAL A O 1
ATOM 885 N N . ILE A 1 116 ? -7.328 11.562 14.07 1 90.56 116 ILE A N 1
ATOM 886 C CA . ILE A 1 116 ? -7.996 11.242 12.812 1 90.56 116 ILE A CA 1
ATOM 887 C C . ILE A 1 116 ? -6.984 11.258 11.672 1 90.56 116 ILE A C 1
ATOM 889 O O . ILE A 1 116 ? -7.004 10.383 10.805 1 90.56 116 ILE A O 1
ATOM 893 N N . THR A 1 117 ? -6.145 12.133 11.703 1 89.88 117 THR A N 1
ATOM 894 C CA . THR A 1 117 ? -5.137 12.227 10.656 1 89.88 117 THR A CA 1
ATOM 895 C C . THR A 1 117 ? -4.203 11.023 10.695 1 89.88 117 THR A C 1
ATOM 897 O O . THR A 1 117 ? -3.83 10.484 9.648 1 89.88 117 THR A O 1
ATOM 900 N N . VAL A 1 118 ? -3.859 10.633 11.859 1 93.06 118 VAL A N 1
ATOM 901 C CA . VAL A 1 118 ? -2.977 9.477 12.016 1 93.06 118 VAL A CA 1
ATOM 902 C C . VAL A 1 118 ? -3.676 8.219 11.523 1 93.06 118 VAL A C 1
ATOM 904 O O . VAL A 1 118 ? -3.094 7.43 10.773 1 93.06 118 VAL A O 1
ATOM 907 N N . LEU A 1 119 ? -4.879 8.102 11.898 1 95.31 119 LEU A N 1
ATOM 908 C CA . LEU A 1 119 ? -5.633 6.91 11.5 1 95.31 119 LEU A CA 1
ATOM 909 C C . LEU A 1 119 ? -5.926 6.926 10.008 1 95.31 119 LEU A C 1
ATOM 911 O O . LEU A 1 119 ? -5.926 5.875 9.359 1 95.31 119 LEU A O 1
ATOM 915 N N . ASP A 1 120 ? -6.164 8.102 9.5 1 95.25 120 ASP A N 1
ATOM 916 C CA . ASP A 1 120 ? -6.332 8.219 8.055 1 95.25 120 ASP A CA 1
ATOM 917 C C . ASP A 1 120 ? -5.066 7.785 7.32 1 95.25 120 ASP A C 1
ATOM 919 O O . ASP A 1 120 ? -5.145 7.098 6.301 1 95.25 120 ASP A O 1
ATOM 923 N N . THR A 1 121 ? -3.992 8.188 7.82 1 95.31 121 THR A N 1
ATOM 924 C CA . THR A 1 121 ? -2.721 7.832 7.199 1 95.31 121 THR A CA 1
ATOM 925 C 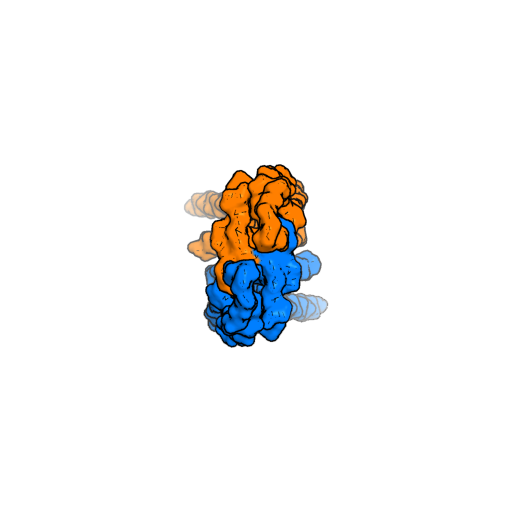C . THR A 1 121 ? -2.498 6.324 7.238 1 95.31 121 THR A C 1
ATOM 927 O O . THR A 1 121 ? -2.066 5.73 6.25 1 95.31 121 THR A O 1
ATOM 930 N N . LEU A 1 122 ? -2.857 5.691 8.289 1 96.62 122 LEU A N 1
ATOM 931 C CA . LEU A 1 122 ? -2.705 4.25 8.438 1 96.62 122 LEU A CA 1
ATOM 932 C C . LEU A 1 122 ? -3.648 3.506 7.496 1 96.62 122 LEU A C 1
ATOM 934 O O . LEU A 1 122 ? -3.295 2.455 6.957 1 96.62 122 LEU A O 1
ATOM 938 N N . MET A 1 123 ? -4.816 4.051 7.301 1 97.25 123 MET A N 1
ATOM 939 C CA . MET A 1 123 ? -5.766 3.426 6.387 1 97.25 123 MET A CA 1
ATOM 940 C C . MET A 1 123 ? -5.262 3.49 4.949 1 97.25 123 MET A C 1
ATOM 942 O O . MET A 1 123 ? -5.461 2.555 4.176 1 97.25 123 MET A O 1
ATOM 946 N N . VAL A 1 124 ? -4.633 4.586 4.629 1 97.12 124 VAL A N 1
ATOM 947 C CA . VAL A 1 124 ? -4.055 4.703 3.297 1 97.12 124 VAL A CA 1
ATOM 948 C C . VAL A 1 124 ? -2.994 3.621 3.096 1 97.12 124 VAL A C 1
ATOM 950 O O . VAL A 1 124 ? -2.998 2.922 2.08 1 97.12 124 VAL A O 1
ATOM 953 N N . ALA A 1 125 ? -2.135 3.457 4.062 1 97.38 125 ALA A N 1
ATOM 954 C CA . ALA A 1 125 ? -1.092 2.436 3.982 1 97.38 125 ALA A CA 1
ATOM 955 C C . ALA A 1 125 ? -1.698 1.038 3.898 1 97.38 125 ALA A C 1
ATOM 957 O O . ALA A 1 125 ? -1.283 0.224 3.07 1 97.38 125 ALA A O 1
ATOM 958 N N . LEU A 1 126 ? -2.684 0.811 4.672 1 97.88 126 LEU A N 1
ATOM 959 C CA . LEU A 1 126 ? -3.336 -0.492 4.746 1 97.88 126 LEU A CA 1
ATOM 960 C C . LEU A 1 126 ? -4.047 -0.82 3.439 1 97.88 126 LEU A C 1
ATOM 962 O O . LEU A 1 126 ? -3.869 -1.907 2.887 1 97.88 126 LEU A O 1
ATOM 966 N N . LEU A 1 127 ? -4.793 0.136 2.926 1 98.38 127 LEU A N 1
ATOM 967 C CA . LEU A 1 127 ? -5.582 -0.091 1.724 1 98.38 127 LEU A CA 1
ATOM 968 C C . LEU A 1 127 ? -4.684 -0.243 0.5 1 98.38 127 LEU A C 1
ATOM 970 O O . LEU A 1 127 ? -4.891 -1.141 -0.319 1 98.38 127 LEU A O 1
ATOM 974 N N . PHE A 1 128 ? -3.693 0.571 0.373 1 97.94 128 PHE A N 1
ATOM 975 C CA . PHE A 1 128 ? -2.812 0.467 -0.784 1 97.94 128 PHE A CA 1
ATOM 976 C C . PHE A 1 128 ? -1.973 -0.803 -0.713 1 97.94 128 PHE A C 1
ATOM 978 O O . PHE A 1 128 ? -1.689 -1.424 -1.739 1 97.94 128 PHE A O 1
ATOM 985 N N . SER A 1 129 ? -1.645 -1.195 0.526 1 98.06 129 SER A N 1
ATOM 986 C CA . SER A 1 129 ? -0.915 -2.453 0.653 1 98.06 129 SER A CA 1
ATOM 987 C C . SER A 1 129 ? -1.791 -3.641 0.271 1 98.06 129 SER A C 1
ATOM 989 O O . SER A 1 129 ? -1.351 -4.535 -0.453 1 98.06 129 SER A O 1
ATOM 991 N N . SER A 1 130 ? -3.008 -3.619 0.706 1 98.19 130 SER A N 1
ATOM 992 C CA . SER A 1 130 ? -3.9 -4.73 0.399 1 98.19 130 SER A CA 1
ATOM 993 C C . SER A 1 130 ? -4.277 -4.746 -1.079 1 98.19 130 SER A C 1
ATOM 995 O O . SER A 1 130 ? -4.418 -5.812 -1.68 1 98.19 130 SER A O 1
ATOM 997 N N . ASN A 1 131 ? -4.488 -3.551 -1.643 1 98.19 131 ASN A N 1
ATOM 998 C CA . ASN A 1 131 ? -4.746 -3.463 -3.076 1 98.19 131 ASN A CA 1
ATOM 999 C C . ASN A 1 131 ? -3.564 -3.979 -3.891 1 98.19 131 ASN A C 1
ATOM 1001 O O . ASN A 1 131 ? -3.75 -4.711 -4.863 1 98.19 131 ASN A O 1
ATOM 1005 N N . GLY A 1 132 ? -2.377 -3.58 -3.502 1 97.75 132 GLY A N 1
ATOM 1006 C CA . GLY A 1 132 ? -1.199 -4.098 -4.184 1 97.75 132 GLY A CA 1
ATOM 1007 C C . GLY A 1 132 ? -1.114 -5.613 -4.16 1 97.75 132 GLY A C 1
ATOM 1008 O O . GLY A 1 132 ? -0.835 -6.238 -5.184 1 97.75 132 GLY A O 1
ATOM 1009 N N . ALA A 1 133 ? -1.366 -6.152 -3.008 1 98 133 ALA A N 1
ATOM 1010 C CA . ALA A 1 133 ? -1.337 -7.605 -2.85 1 98 133 ALA A CA 1
ATOM 1011 C C . ALA A 1 133 ? -2.377 -8.273 -3.744 1 98 133 ALA A C 1
ATOM 1013 O O . ALA A 1 133 ? -2.059 -9.195 -4.496 1 98 133 ALA A O 1
ATOM 1014 N N . ALA A 1 134 ? -3.574 -7.797 -3.688 1 97.62 134 ALA A N 1
ATOM 1015 C CA . ALA A 1 134 ? -4.68 -8.414 -4.414 1 97.62 134 ALA A CA 1
ATOM 1016 C C . ALA A 1 134 ? -4.516 -8.234 -5.922 1 97.62 134 ALA A C 1
ATOM 1018 O O . ALA A 1 134 ? -4.824 -9.141 -6.699 1 97.62 134 ALA A O 1
ATOM 1019 N N . ILE A 1 135 ? -4.047 -7.047 -6.305 1 97.5 135 ILE A N 1
ATOM 1020 C CA . ILE A 1 135 ? -3.848 -6.801 -7.73 1 97.5 135 ILE A CA 1
ATOM 1021 C C . ILE A 1 135 ? -2.744 -7.711 -8.266 1 97.5 135 ILE A C 1
ATOM 1023 O O . ILE A 1 135 ? -2.863 -8.266 -9.359 1 97.5 135 ILE A O 1
ATOM 1027 N N . ALA A 1 136 ? -1.696 -7.914 -7.508 1 97.06 136 ALA A N 1
ATOM 1028 C CA . ALA A 1 136 ? -0.606 -8.781 -7.941 1 97.06 136 ALA A CA 1
ATOM 1029 C C . ALA A 1 136 ? -1.094 -10.219 -8.133 1 97.06 136 ALA A C 1
ATOM 1031 O O . ALA A 1 136 ? -0.809 -10.844 -9.156 1 97.06 136 ALA A O 1
ATOM 1032 N N . VAL A 1 137 ? -1.835 -10.703 -7.191 1 95.25 137 VAL A N 1
ATOM 1033 C CA . VAL A 1 137 ? -2.344 -12.07 -7.273 1 95.25 137 VAL A CA 1
ATOM 1034 C C . VAL A 1 137 ? -3.404 -12.164 -8.367 1 95.25 137 VAL A C 1
ATOM 1036 O O . VAL A 1 137 ? -3.471 -13.156 -9.094 1 95.25 137 VAL A O 1
ATOM 1039 N N . GLY A 1 138 ? -4.234 -11.148 -8.461 1 94.44 138 GLY A N 1
ATOM 1040 C CA . GLY A 1 138 ? -5.215 -11.117 -9.531 1 94.44 138 GLY A CA 1
ATOM 1041 C C . GLY A 1 138 ? -4.594 -11.164 -10.914 1 94.44 138 GLY A C 1
ATOM 1042 O O . GLY A 1 138 ? -5.102 -11.844 -11.805 1 94.44 138 GLY A O 1
ATOM 1043 N N . LEU A 1 139 ? -3.537 -10.461 -11.102 1 94 139 LEU A N 1
ATOM 1044 C CA . LEU A 1 139 ? -2.854 -10.445 -12.391 1 94 139 LEU A CA 1
ATOM 1045 C C . LEU A 1 139 ? -2.254 -11.812 -12.703 1 94 139 LEU A C 1
ATOM 1047 O O . LEU A 1 139 ? -2.264 -12.25 -13.859 1 94 139 LEU A O 1
ATOM 1051 N N . LEU A 1 140 ? -1.776 -12.453 -11.711 1 93.56 140 LEU A N 1
ATOM 1052 C CA . LEU A 1 140 ? -1.271 -13.812 -11.891 1 93.56 140 LEU A CA 1
ATOM 1053 C C . LEU A 1 140 ? -2.395 -14.766 -12.289 1 93.56 140 LEU A C 1
ATOM 1055 O O . LEU A 1 140 ? -2.188 -15.68 -13.086 1 93.56 140 LEU A O 1
ATOM 1059 N N . GLY A 1 141 ? -3.535 -14.578 -11.672 1 91.94 141 GLY A N 1
ATOM 1060 C CA . GLY A 1 141 ? -4.676 -15.391 -12.062 1 91.94 141 GLY A CA 1
ATOM 1061 C C . GLY A 1 141 ? -5.117 -15.156 -13.492 1 91.94 141 GLY A C 1
ATOM 1062 O O . GLY A 1 141 ? -5.566 -16.078 -14.172 1 91.94 141 GLY A O 1
ATOM 1063 N N . LEU A 1 142 ? -5 -13.945 -13.953 1 92.62 142 LEU A N 1
ATOM 1064 C CA . LEU A 1 142 ? -5.449 -13.547 -15.281 1 92.62 142 LEU A CA 1
ATOM 1065 C C . LEU A 1 142 ? -4.441 -13.969 -16.344 1 92.62 142 LEU A C 1
ATOM 1067 O O . LEU A 1 142 ? -4.816 -14.5 -17.391 1 92.62 142 LEU A O 1
ATOM 1071 N N . GLN A 1 143 ? -3.133 -13.734 -16.078 1 91.75 143 GLN A N 1
ATOM 1072 C CA . GLN A 1 143 ? -2.109 -13.914 -17.109 1 91.75 143 GLN A CA 1
ATOM 1073 C C . GLN A 1 143 ? -1.306 -15.188 -16.859 1 91.75 143 GLN A C 1
ATOM 1075 O O . GLN A 1 143 ? -0.686 -15.727 -17.781 1 91.75 143 GLN A O 1
ATOM 1080 N N . GLY A 1 144 ? -1.337 -15.688 -15.695 1 90.25 144 GLY A N 1
ATOM 1081 C CA . GLY A 1 144 ? -0.434 -16.781 -15.367 1 90.25 144 GLY A CA 1
ATOM 1082 C C . GLY A 1 144 ? 1.029 -16.391 -15.469 1 90.25 144 GLY A C 1
ATOM 1083 O O . GLY A 1 144 ? 1.36 -15.211 -15.57 1 90.25 144 GLY A O 1
ATOM 1084 N N . ASN A 1 145 ? 1.938 -17.344 -15.203 1 88.69 145 ASN A N 1
ATOM 1085 C CA . ASN A 1 145 ? 3.381 -17.141 -15.297 1 88.69 145 ASN A CA 1
ATOM 1086 C C . ASN A 1 145 ? 4.094 -18.422 -15.742 1 88.69 145 ASN A C 1
ATOM 1088 O O . ASN A 1 145 ? 4.129 -19.406 -15 1 88.69 145 ASN A O 1
ATOM 1092 N N . SER A 1 146 ? 4.664 -18.344 -16.938 1 82.56 146 SER A N 1
ATOM 1093 C CA . SER A 1 146 ? 5.309 -19.531 -17.5 1 82.56 146 SER A CA 1
ATOM 1094 C C . SER A 1 146 ? 6.656 -19.797 -16.828 1 82.56 146 SER A C 1
ATOM 1096 O O . SER A 1 146 ? 7.074 -20.953 -16.703 1 82.56 146 SER A O 1
ATOM 1098 N N . HIS A 1 147 ? 7.301 -18.703 -16.391 1 79.5 147 HIS A N 1
ATOM 1099 C CA . HIS A 1 147 ? 8.617 -18.875 -15.797 1 79.5 147 HIS A CA 1
ATOM 1100 C C . HIS A 1 147 ? 8.539 -19.656 -14.492 1 79.5 147 HIS A C 1
ATOM 1102 O O . HIS A 1 147 ? 9.445 -20.438 -14.164 1 79.5 147 HIS A O 1
ATOM 1108 N N . VAL A 1 148 ? 7.398 -19.547 -13.812 1 81.81 148 VAL A N 1
ATOM 1109 C CA . VAL A 1 148 ? 7.258 -20.25 -12.539 1 81.81 148 VAL A CA 1
ATOM 1110 C C . VAL A 1 148 ? 6.195 -21.328 -12.664 1 81.81 148 VAL A C 1
ATOM 1112 O O . VAL A 1 148 ? 5.828 -21.969 -11.672 1 81.81 148 VAL A O 1
ATOM 1115 N N . HIS A 1 149 ? 5.602 -21.516 -13.781 1 81.25 149 HIS A N 1
ATOM 1116 C CA . HIS A 1 149 ? 4.633 -22.562 -14.109 1 81.25 149 HIS A CA 1
ATOM 1117 C C . HIS A 1 149 ? 3.354 -22.391 -13.297 1 81.25 149 HIS A C 1
ATOM 1119 O O . HIS A 1 149 ? 2.855 -23.359 -12.711 1 81.25 149 HIS A O 1
ATOM 1125 N N . TRP A 1 150 ? 2.959 -21.266 -13.102 1 86.88 150 TRP A N 1
ATOM 1126 C CA . TRP A 1 150 ? 1.648 -20.969 -12.539 1 86.88 150 TRP A CA 1
ATOM 1127 C C . TRP A 1 150 ? 0.62 -20.734 -13.641 1 86.88 150 TRP A C 1
ATOM 1129 O O . TRP A 1 150 ? 0.746 -19.797 -14.43 1 86.88 150 TRP A O 1
ATOM 1139 N N . ASN A 1 151 ? -0.399 -21.516 -13.68 1 84.19 151 ASN A N 1
ATOM 1140 C CA . ASN A 1 151 ? -1.395 -21.453 -14.742 1 84.19 151 ASN A CA 1
ATOM 1141 C C . ASN A 1 151 ? -2.414 -20.344 -14.484 1 84.19 151 ASN A C 1
ATOM 1143 O O . ASN A 1 151 ? -2.625 -19.938 -13.344 1 84.19 151 ASN A O 1
ATOM 1147 N N . LYS A 1 152 ? -3.049 -19.969 -15.633 1 88 152 LYS A N 1
ATOM 1148 C CA . LYS A 1 152 ? -4.141 -19 -15.555 1 88 152 LYS A CA 1
ATOM 1149 C C . LYS A 1 152 ? -5.359 -19.594 -14.867 1 88 152 LYS A C 1
ATOM 1151 O O . LYS A 1 152 ? -5.719 -20.75 -15.125 1 88 152 LYS A O 1
ATOM 1156 N N . VAL A 1 153 ? -5.961 -18.891 -14.094 1 87.06 153 VAL A N 1
ATOM 1157 C CA . VAL A 1 153 ? -7.117 -19.359 -13.344 1 87.06 153 VAL A CA 1
ATOM 1158 C C . VAL A 1 153 ? -8.391 -18.719 -13.898 1 87.06 153 VAL A C 1
ATOM 1160 O O . VAL A 1 153 ? -9.469 -19.328 -13.852 1 87.06 153 VAL A O 1
ATOM 1163 N N . CYS A 1 154 ? -8.25 -17.594 -14.492 1 90.81 154 CYS A N 1
ATOM 1164 C CA . CYS A 1 154 ? -9.422 -16.828 -14.898 1 90.81 154 CYS A CA 1
ATOM 1165 C C . CYS A 1 154 ? -10.039 -17.406 -16.172 1 90.81 154 CYS A C 1
ATOM 1167 O O . CYS A 1 154 ? -11.156 -17.047 -16.531 1 90.81 154 CYS A O 1
ATOM 1169 N N . ASN A 1 155 ? -9.312 -18.281 -16.844 1 86.44 155 ASN A N 1
ATOM 1170 C CA . ASN A 1 155 ? -9.891 -18.969 -18 1 86.44 155 ASN A CA 1
ATOM 1171 C C . ASN A 1 155 ? -11 -19.938 -17.578 1 86.44 155 ASN A C 1
ATOM 1173 O O . ASN A 1 155 ? -11.969 -20.125 -18.297 1 86.44 155 ASN A O 1
ATOM 1177 N N . MET A 1 156 ? -10.906 -20.453 -16.391 1 84.19 156 MET A N 1
ATOM 1178 C CA . MET A 1 156 ? -11.875 -21.391 -15.852 1 84.19 156 MET A CA 1
ATOM 1179 C C . MET A 1 156 ? -12.906 -20.688 -14.977 1 84.19 156 MET A C 1
ATOM 1181 O O . MET A 1 156 ? -14.062 -21.094 -14.922 1 84.19 156 MET A O 1
ATOM 1185 N N . PHE A 1 157 ? -12.469 -19.594 -14.359 1 89.38 157 PHE A N 1
ATOM 1186 C CA . PHE A 1 157 ? -13.32 -18.859 -13.422 1 89.38 157 PHE A CA 1
ATOM 1187 C C . PHE A 1 157 ? -13.453 -17.406 -13.844 1 89.38 157 PHE A C 1
ATOM 1189 O O . PHE A 1 157 ? -13.125 -16.5 -13.078 1 89.38 157 PHE A O 1
ATOM 1196 N N . GLY A 1 158 ? -14.031 -17.156 -14.922 1 89.75 158 GLY A N 1
ATOM 1197 C CA . GLY A 1 158 ? -14.133 -15.812 -15.484 1 89.75 158 GLY A CA 1
ATOM 1198 C C . GLY A 1 158 ? -15.008 -14.891 -14.664 1 89.75 158 GLY A C 1
ATOM 1199 O O . GLY A 1 158 ? -14.641 -13.742 -14.406 1 89.75 158 GLY A O 1
ATOM 1200 N N . LYS A 1 159 ? -16.172 -15.383 -14.273 1 90.5 159 LYS A N 1
ATOM 1201 C CA . LYS A 1 159 ? -17.109 -14.57 -13.5 1 90.5 159 LYS A CA 1
ATOM 1202 C C . LYS A 1 159 ? -16.5 -14.148 -12.172 1 90.5 159 LYS A C 1
ATOM 1204 O O . LYS A 1 159 ? -16.625 -12.992 -11.758 1 90.5 159 LYS A O 1
ATOM 1209 N N . PHE A 1 160 ? -15.93 -15.094 -11.539 1 91.69 160 PHE A N 1
ATOM 1210 C CA . PHE A 1 160 ? -15.258 -14.805 -10.281 1 91.69 160 PHE A CA 1
ATOM 1211 C C . PHE A 1 160 ? -14.195 -13.727 -10.477 1 91.69 160 PHE A C 1
ATOM 1213 O O . PHE A 1 160 ? -14.125 -12.773 -9.703 1 91.69 160 PHE A O 1
ATOM 1220 N N . CYS A 1 161 ? -13.398 -13.836 -11.492 1 93.06 161 CYS A N 1
ATOM 1221 C CA . CYS A 1 161 ? -12.305 -12.906 -11.758 1 93.06 161 CYS A CA 1
ATOM 1222 C C . CYS A 1 161 ? -12.844 -11.523 -12.117 1 93.06 161 CYS A C 1
ATOM 1224 O O . CYS A 1 161 ? -12.25 -10.508 -11.742 1 93.06 161 CYS A O 1
ATOM 1226 N N . ASP A 1 162 ? -13.961 -11.469 -12.812 1 93.56 162 ASP A N 1
ATOM 1227 C CA . ASP A 1 162 ? -14.586 -10.188 -13.148 1 93.56 162 ASP A CA 1
ATOM 1228 C C . ASP A 1 162 ? -15.039 -9.461 -11.883 1 93.56 162 ASP A C 1
ATOM 1230 O O . ASP A 1 162 ? -14.852 -8.25 -11.758 1 93.56 162 ASP A O 1
ATOM 1234 N N . GLN A 1 163 ? -15.578 -10.18 -11.047 1 93.81 163 GLN A N 1
ATOM 1235 C CA . GLN A 1 163 ? -16.031 -9.602 -9.781 1 93.81 163 GLN A CA 1
ATOM 1236 C C . GLN A 1 163 ? -14.859 -9.117 -8.945 1 93.81 163 GLN A C 1
ATOM 1238 O O . GLN A 1 163 ? -14.922 -8.055 -8.32 1 93.81 163 GLN A O 1
ATOM 1243 N N . VAL A 1 164 ? -13.859 -9.898 -8.898 1 94.94 164 VAL A N 1
ATOM 1244 C CA . VAL A 1 164 ? -12.648 -9.5 -8.195 1 94.94 164 VAL A CA 1
ATOM 1245 C C . VAL A 1 164 ? -12.102 -8.203 -8.789 1 94.94 164 VAL A C 1
ATOM 1247 O O . VAL A 1 164 ? -11.781 -7.266 -8.055 1 94.94 164 VAL A O 1
ATOM 1250 N N . ALA A 1 165 ? -12.047 -8.133 -10.125 1 95.56 165 ALA A N 1
ATOM 1251 C CA . ALA A 1 165 ? -11.547 -6.941 -10.805 1 95.56 165 ALA A CA 1
ATOM 1252 C C . ALA A 1 165 ? -12.383 -5.711 -10.445 1 95.56 165 ALA A C 1
ATOM 1254 O O . ALA A 1 165 ? -11.836 -4.637 -10.188 1 95.56 165 ALA A O 1
ATOM 1255 N N . ALA A 1 166 ? -13.594 -5.898 -10.453 1 95.62 166 ALA A N 1
ATOM 1256 C CA . ALA A 1 166 ? -14.492 -4.805 -10.094 1 95.62 166 ALA A CA 1
ATOM 1257 C C . ALA A 1 166 ? -14.258 -4.336 -8.664 1 95.62 166 ALA A C 1
ATOM 1259 O O . ALA A 1 166 ? -14.195 -3.135 -8.398 1 95.62 166 ALA A O 1
ATOM 1260 N N . SER A 1 167 ? -14.133 -5.301 -7.828 1 97.19 167 SER A N 1
ATOM 1261 C CA . SER A 1 167 ? -13.914 -4.977 -6.422 1 97.19 167 SER A CA 1
ATOM 1262 C C . SER A 1 167 ? -12.594 -4.238 -6.227 1 97.19 167 SER A C 1
ATOM 1264 O O . SER A 1 167 ? -12.516 -3.287 -5.445 1 97.19 167 SER A O 1
ATOM 1266 N N . LEU A 1 168 ? -11.602 -4.656 -6.918 1 97.69 168 LEU A N 1
ATOM 1267 C CA . LEU A 1 168 ? -10.305 -4 -6.832 1 97.69 168 LEU A CA 1
ATOM 1268 C C . LEU A 1 168 ? -10.391 -2.559 -7.32 1 97.69 168 LEU A C 1
ATOM 1270 O O . LEU A 1 168 ? -9.805 -1.656 -6.711 1 97.69 168 LEU A O 1
ATOM 1274 N N . PHE A 1 169 ? -11.094 -2.352 -8.359 1 97.19 169 PHE A N 1
ATOM 1275 C CA . PHE A 1 169 ? -11.273 -1.006 -8.891 1 97.19 169 PHE A CA 1
ATOM 1276 C C . PHE A 1 169 ? -11.992 -0.118 -7.879 1 97.19 169 PHE A C 1
ATOM 1278 O O . PHE A 1 169 ? -11.57 1.015 -7.633 1 97.19 169 PHE A O 1
ATOM 1285 N N . ILE A 1 170 ? -12.984 -0.633 -7.32 1 97.94 170 ILE A N 1
ATOM 1286 C CA . ILE A 1 170 ? -13.773 0.106 -6.348 1 97.94 170 ILE A CA 1
ATOM 1287 C C . ILE A 1 170 ? -12.93 0.424 -5.117 1 97.94 170 ILE A C 1
ATOM 1289 O O . ILE A 1 170 ? -12.969 1.541 -4.598 1 97.94 170 ILE A O 1
ATOM 1293 N N . SER A 1 171 ? -12.172 -0.553 -4.668 1 98.25 171 SER A N 1
ATOM 1294 C CA . SER A 1 171 ? -11.305 -0.342 -3.516 1 98.25 171 SER A CA 1
ATOM 1295 C C . SER A 1 171 ? -10.234 0.706 -3.812 1 98.25 171 SER A C 1
ATOM 1297 O O . SER A 1 171 ? -9.875 1.497 -2.939 1 98.25 171 SER A O 1
ATOM 1299 N N . LEU A 1 172 ? -9.719 0.693 -5.016 1 98.06 172 LEU A N 1
ATOM 1300 C CA . LEU A 1 172 ? -8.742 1.707 -5.402 1 98.06 172 LEU A CA 1
ATOM 1301 C C . LEU A 1 172 ? -9.352 3.104 -5.332 1 98.06 172 LEU A C 1
ATOM 1303 O O . LEU A 1 172 ? -8.703 4.043 -4.867 1 98.06 172 LEU A O 1
ATOM 1307 N N . LEU A 1 173 ? -10.516 3.189 -5.758 1 97.56 173 LEU A N 1
ATOM 1308 C CA . LEU A 1 173 ? -11.219 4.461 -5.641 1 97.56 173 LEU A CA 1
ATOM 1309 C C . LEU A 1 173 ? -11.391 4.852 -4.176 1 97.56 173 LEU A C 1
ATOM 1311 O O . LEU A 1 173 ? -11.234 6.023 -3.822 1 97.56 173 LEU A O 1
ATOM 1315 N N . GLY A 1 174 ? -11.758 3.873 -3.371 1 97.56 174 GLY A N 1
ATOM 1316 C CA . GLY A 1 174 ? -11.828 4.133 -1.942 1 97.56 174 GLY A CA 1
ATOM 1317 C C . GLY A 1 174 ? -10.508 4.602 -1.353 1 97.56 174 GLY A C 1
ATOM 1318 O O . GLY A 1 174 ? -10.477 5.543 -0.557 1 97.56 174 GLY A O 1
ATOM 1319 N N . SER A 1 175 ? -9.453 3.953 -1.75 1 97.75 175 SER A N 1
ATOM 1320 C CA . SER A 1 175 ? -8.125 4.336 -1.273 1 97.75 175 SER A CA 1
ATOM 1321 C C . SER A 1 175 ? -7.785 5.766 -1.681 1 97.75 175 SER A C 1
ATOM 1323 O O . SER A 1 175 ? -7.188 6.512 -0.901 1 97.75 175 SER A O 1
ATOM 1325 N N . ILE A 1 176 ? -8.133 6.141 -2.842 1 97.19 176 ILE A N 1
ATOM 1326 C CA . ILE A 1 176 ? -7.891 7.492 -3.338 1 97.19 176 ILE A CA 1
ATOM 1327 C C . ILE A 1 176 ? -8.68 8.492 -2.504 1 97.19 176 ILE A C 1
ATOM 1329 O O . ILE A 1 176 ? -8.203 9.594 -2.227 1 97.19 176 ILE A O 1
ATOM 1333 N N . THR A 1 177 ? -9.859 8.133 -2.105 1 96.81 177 THR A N 1
ATOM 1334 C CA . THR A 1 177 ? -10.648 9.008 -1.249 1 96.81 177 THR A CA 1
ATOM 1335 C C . THR A 1 177 ? -9.93 9.273 0.069 1 96.81 177 THR A C 1
ATOM 1337 O O . THR A 1 177 ? -9.875 10.414 0.535 1 96.81 177 THR A O 1
ATOM 1340 N N . PHE A 1 178 ? -9.367 8.266 0.632 1 96.69 178 PHE A N 1
ATOM 1341 C CA . PHE A 1 178 ? -8.602 8.445 1.862 1 96.69 178 PHE A CA 1
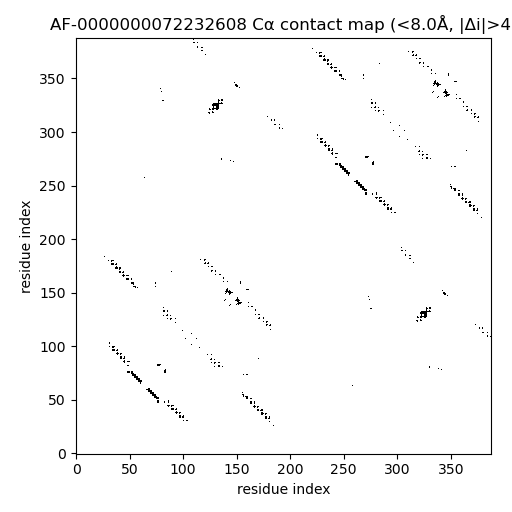ATOM 1342 C C . PHE A 1 178 ? -7.375 9.312 1.616 1 96.69 178 PHE A C 1
ATOM 1344 O O . PHE A 1 178 ? -6.996 10.117 2.471 1 96.69 178 PHE A O 1
ATOM 1351 N N . LEU A 1 179 ? -6.797 9.109 0.52 1 95.94 179 LEU A N 1
ATOM 1352 C CA . LEU A 1 179 ? -5.656 9.938 0.151 1 95.94 179 LEU A CA 1
ATOM 1353 C C . LEU A 1 179 ? -6.059 11.406 0.045 1 95.94 179 LEU A C 1
ATOM 1355 O O . LEU A 1 179 ? -5.336 12.289 0.519 1 95.94 179 LEU A O 1
ATOM 1359 N N . LEU A 1 180 ? -7.121 11.656 -0.512 1 95.31 180 LEU A N 1
ATOM 1360 C CA . LEU A 1 180 ? -7.609 13.023 -0.666 1 95.31 180 LEU A CA 1
ATOM 1361 C C . LEU A 1 180 ? -7.938 13.641 0.69 1 95.31 180 LEU A C 1
ATOM 1363 O O . LEU A 1 180 ? -7.738 14.836 0.895 1 95.31 180 LEU A O 1
ATOM 1367 N N . LEU A 1 181 ? -8.461 12.867 1.565 1 93.69 181 LEU A N 1
ATOM 1368 C CA . LEU A 1 181 ? -8.727 13.344 2.918 1 93.69 181 LEU A CA 1
ATOM 1369 C C . LEU A 1 181 ? -7.453 13.859 3.574 1 93.69 181 LEU A C 1
ATOM 1371 O O . LEU A 1 181 ? -7.488 14.844 4.32 1 93.69 181 LEU A O 1
ATOM 1375 N N . LEU A 1 182 ? -6.363 13.234 3.273 1 92.44 182 LEU A N 1
ATOM 1376 C CA . LEU A 1 182 ? -5.086 13.617 3.855 1 92.44 182 LEU A CA 1
ATOM 1377 C C . LEU A 1 182 ? -4.52 14.852 3.148 1 92.44 182 LEU A C 1
ATOM 1379 O O . LEU A 1 182 ? -3.91 15.711 3.787 1 92.44 182 LEU A O 1
ATOM 1383 N N . LEU A 1 183 ? -4.805 14.961 1.901 1 92.75 183 LEU A N 1
ATOM 1384 C CA . LEU A 1 183 ? -4.117 15.969 1.101 1 92.75 183 LEU A CA 1
ATOM 1385 C C . LEU A 1 183 ? -4.934 17.266 1.035 1 92.75 183 LEU A C 1
ATOM 1387 O O . LEU A 1 183 ? -4.371 18.344 0.887 1 92.75 183 LEU A O 1
ATOM 1391 N N . LEU A 1 184 ? -6.16 17.203 1.142 1 89.25 184 LEU A N 1
ATOM 1392 C CA . LEU A 1 184 ? -7.031 18.359 0.94 1 89.25 184 LEU A CA 1
ATOM 1393 C C . LEU A 1 184 ? -6.703 19.469 1.937 1 89.25 184 LEU A C 1
ATOM 1395 O O . LEU A 1 184 ? -6.551 20.625 1.551 1 89.25 184 LEU A O 1
ATOM 1399 N N . PRO A 1 185 ? -6.605 19.156 3.211 1 84.44 185 PRO A N 1
ATOM 1400 C CA . PRO A 1 185 ? -6.262 20.219 4.145 1 84.44 185 PRO A CA 1
ATOM 1401 C C . PRO A 1 185 ? -4.934 20.891 3.809 1 84.44 185 PRO A C 1
ATOM 1403 O O . PRO A 1 185 ? -4.777 22.109 4.004 1 84.44 185 PRO A O 1
ATOM 1406 N N . GLN A 1 186 ? -4.043 20.203 3.275 1 81.88 186 GLN A N 1
ATOM 1407 C CA . GLN A 1 186 ? -2.738 20.75 2.92 1 81.88 186 GLN A CA 1
ATOM 1408 C C . GLN A 1 186 ? -2.834 21.625 1.675 1 81.88 186 GLN A C 1
ATOM 1410 O O . GLN A 1 186 ? -2.172 22.672 1.587 1 81.88 186 GLN A O 1
ATOM 1415 N N . LEU A 1 187 ? -3.637 21.203 0.773 1 82.5 187 LEU A N 1
ATOM 1416 C CA . LEU A 1 187 ? -3.801 21.953 -0.474 1 82.5 187 LEU A CA 1
ATOM 1417 C C . LEU A 1 187 ? -4.559 23.25 -0.237 1 82.5 187 LEU A C 1
ATOM 1419 O O . LEU A 1 187 ? -4.254 24.281 -0.858 1 82.5 187 LEU A O 1
ATOM 1423 N N . PHE A 1 188 ? -5.406 23.297 0.613 1 80.25 188 PHE A N 1
ATOM 1424 C CA . PHE A 1 188 ? -6.156 24.5 0.934 1 80.25 188 PHE A CA 1
ATOM 1425 C C . PHE A 1 188 ? -5.285 25.5 1.693 1 80.25 188 PHE A C 1
ATOM 1427 O O . PHE A 1 188 ? -5.426 26.719 1.525 1 80.25 188 PHE A O 1
ATOM 1434 N N . ARG A 1 189 ? -4.441 25.031 2.445 1 73.31 189 ARG A N 1
ATOM 1435 C CA . ARG A 1 189 ? -3.51 25.906 3.137 1 73.31 189 ARG A CA 1
ATOM 1436 C C . ARG A 1 189 ? -2.59 26.625 2.146 1 73.31 189 ARG A C 1
ATOM 1438 O O . ARG A 1 189 ? -2.236 27.781 2.342 1 73.31 189 ARG A O 1
ATOM 1445 N N . LEU A 1 190 ? -2.23 25.969 1.132 1 73.19 190 LEU A N 1
ATOM 1446 C CA . LEU A 1 190 ? -1.386 26.562 0.096 1 73.19 190 LEU A CA 1
ATOM 1447 C C . LEU A 1 190 ? -2.119 27.672 -0.637 1 73.19 190 LEU A C 1
ATOM 1449 O O . LEU A 1 190 ? -1.524 28.703 -0.965 1 73.19 190 LEU A O 1
ATOM 1453 N N . LYS A 1 191 ? -3.354 27.484 -0.866 1 71.62 191 LYS A N 1
ATOM 1454 C CA . LYS A 1 191 ? -4.133 28.484 -1.592 1 71.62 191 LYS A CA 1
ATOM 1455 C C . LYS A 1 191 ? -4.328 29.75 -0.755 1 71.62 191 LYS A C 1
ATOM 1457 O O . LYS A 1 191 ? -4.434 30.844 -1.299 1 71.62 191 LYS A O 1
ATOM 1462 N N . GLN A 1 192 ? -4.25 29.609 0.501 1 64.62 192 GLN A N 1
ATOM 1463 C CA . GLN A 1 192 ? -4.402 30.797 1.34 1 64.62 192 GLN A CA 1
ATOM 1464 C C . GLN A 1 192 ? -3.092 31.578 1.438 1 64.62 192 GLN A C 1
ATOM 1466 O O . GLN A 1 192 ? -3.1 32.781 1.664 1 64.62 192 GLN A O 1
ATOM 1471 N N . THR A 1 193 ? -2.057 30.891 1.364 1 57.72 193 THR A N 1
ATOM 1472 C CA . THR A 1 193 ? -0.777 31.578 1.498 1 57.72 193 THR A CA 1
ATOM 1473 C C . THR A 1 193 ? -0.34 32.188 0.161 1 57.72 193 THR A C 1
ATOM 1475 O O . THR A 1 193 ? 0.526 33.062 0.118 1 57.72 193 THR A O 1
ATOM 1478 N N . THR A 1 194 ? -0.836 31.734 -0.853 1 51.47 194 THR A N 1
ATOM 1479 C CA . THR A 1 194 ? -0.518 32.438 -2.078 1 51.47 194 THR A CA 1
ATOM 1480 C C . THR A 1 194 ? -1.553 33.531 -2.348 1 51.47 194 THR A C 1
ATOM 1482 O O . THR A 1 194 ? -2.754 33.281 -2.375 1 51.47 194 THR A O 1
ATOM 1485 N N . MET B 1 1 ? 10.062 46.219 43.656 1 49.56 1 MET B N 1
ATOM 1486 C CA . MET B 1 1 ? 9.18 45.094 43.438 1 49.56 1 MET B CA 1
ATOM 1487 C C . MET B 1 1 ? 8.797 45 41.969 1 49.56 1 MET B C 1
ATOM 1489 O O . MET B 1 1 ? 8.5 43.906 41.469 1 49.56 1 MET B O 1
ATOM 1493 N N . GLU B 1 2 ? 8.898 46.062 41.188 1 63.91 2 GLU B N 1
ATOM 1494 C CA . GLU B 1 2 ? 8.547 46.062 39.75 1 63.91 2 GLU B CA 1
ATOM 1495 C C . GLU B 1 2 ? 9.672 45.5 38.906 1 63.91 2 GLU B C 1
ATOM 1497 O O . GLU B 1 2 ? 9.414 44.844 37.906 1 63.91 2 GLU B O 1
ATOM 1502 N N . GLY B 1 3 ? 10.906 45.562 39.25 1 65.75 3 GLY B N 1
ATOM 1503 C CA . GLY B 1 3 ? 12.039 45.062 38.469 1 65.75 3 GLY B CA 1
ATOM 1504 C C . GLY B 1 3 ? 12.141 43.562 38.469 1 65.75 3 GLY B C 1
ATOM 1505 O O . GLY B 1 3 ? 12.555 42.969 37.469 1 65.75 3 GLY B O 1
ATOM 1506 N N . GLN B 1 4 ? 11.789 42.906 39.562 1 58.94 4 GLN B N 1
ATOM 1507 C CA . GLN B 1 4 ? 11.875 41.469 39.656 1 58.94 4 GLN B CA 1
ATOM 1508 C C . GLN B 1 4 ? 10.812 40.781 38.781 1 58.94 4 GLN B C 1
ATOM 1510 O O . GLN B 1 4 ? 11.062 39.719 38.219 1 58.94 4 GLN B O 1
ATOM 1515 N N . ARG B 1 5 ? 9.711 41.406 38.688 1 64.62 5 ARG B N 1
ATOM 1516 C CA . ARG B 1 5 ? 8.656 40.844 37.844 1 64.62 5 ARG B CA 1
ATOM 1517 C C . ARG B 1 5 ? 9 40.938 36.375 1 64.62 5 ARG B C 1
ATOM 1519 O O . ARG B 1 5 ? 8.719 40.031 35.594 1 64.62 5 ARG B O 1
ATOM 1526 N N . LYS B 1 6 ? 9.656 42.031 36.031 1 68.06 6 LYS B N 1
ATOM 1527 C CA . LYS B 1 6 ? 10.055 42.156 34.656 1 68.06 6 LYS B CA 1
ATOM 1528 C C . LYS B 1 6 ? 11.117 41.125 34.281 1 68.06 6 LYS B C 1
ATOM 1530 O O . LYS B 1 6 ? 11.094 40.594 33.156 1 68.06 6 LYS B O 1
ATOM 1535 N N . GLY B 1 7 ? 12 40.781 35.188 1 63.78 7 GLY B N 1
ATOM 1536 C CA . GLY B 1 7 ? 13.031 39.781 34.938 1 63.78 7 GLY B CA 1
ATOM 1537 C C . GLY B 1 7 ? 12.469 38.375 34.812 1 63.78 7 GLY B C 1
ATOM 1538 O O . GLY B 1 7 ? 12.938 37.594 33.969 1 63.78 7 GLY B O 1
ATOM 1539 N N . SER B 1 8 ? 11.445 38.031 35.625 1 67.75 8 SER B N 1
ATOM 1540 C CA . SER B 1 8 ? 10.836 36.688 35.562 1 67.75 8 SER B CA 1
ATOM 1541 C C . SER B 1 8 ? 10.047 36.5 34.281 1 67.75 8 SER B C 1
ATOM 1543 O O . SER B 1 8 ? 10.07 35.406 33.688 1 67.75 8 SER B O 1
ATOM 1545 N N . PHE B 1 9 ? 9.391 37.625 33.844 1 65.06 9 PHE B N 1
ATOM 1546 C CA . PHE B 1 9 ? 8.609 37.531 32.625 1 65.06 9 PHE B CA 1
ATOM 1547 C C . PHE B 1 9 ? 9.523 37.344 31.406 1 65.06 9 PHE B C 1
ATOM 1549 O O . PHE B 1 9 ? 9.188 36.625 30.469 1 65.06 9 PHE B O 1
ATOM 1556 N N . ASN B 1 10 ? 10.641 38.094 31.422 1 66.06 10 ASN B N 1
ATOM 1557 C CA . ASN B 1 10 ? 11.586 37.969 30.328 1 66.06 10 ASN B CA 1
ATOM 1558 C C . ASN B 1 10 ? 12.219 36.594 30.281 1 66.06 10 ASN B C 1
ATOM 1560 O O . ASN B 1 10 ? 12.453 36.031 29.203 1 66.06 10 ASN B O 1
ATOM 1564 N N . VAL B 1 11 ? 12.383 35.969 31.453 1 64.56 11 VAL B N 1
ATOM 1565 C CA . VAL B 1 11 ? 12.977 34.625 31.531 1 64.56 11 VAL B CA 1
ATOM 1566 C C . VAL B 1 11 ? 11.969 33.594 31.047 1 64.56 11 VAL B C 1
ATOM 1568 O O . VAL B 1 11 ? 12.328 32.656 30.328 1 64.56 11 VAL B O 1
ATOM 1571 N N . MET B 1 12 ? 10.68 33.781 31.391 1 64.69 12 MET B N 1
ATOM 1572 C CA . MET B 1 12 ? 9.648 32.844 30.969 1 64.69 12 MET B CA 1
ATOM 1573 C C . MET B 1 12 ? 9.438 32.906 29.469 1 64.69 12 MET B C 1
ATOM 1575 O O . MET B 1 12 ? 9.281 31.875 28.812 1 64.69 12 MET B O 1
ATOM 1579 N N . GLU B 1 13 ? 9.484 34.156 28.953 1 64.38 13 GLU B N 1
ATOM 1580 C CA . GLU B 1 13 ? 9.375 34.312 27.516 1 64.38 13 GLU B CA 1
ATOM 1581 C C . GLU B 1 13 ? 10.578 33.75 26.781 1 64.38 13 GLU B C 1
ATOM 1583 O O . GLU B 1 13 ? 10.438 33.125 25.719 1 64.38 13 GLU B O 1
ATOM 1588 N N . GLY B 1 14 ? 11.688 33.906 27.438 1 61.62 14 GLY B N 1
ATOM 1589 C CA . GLY B 1 14 ? 12.906 33.344 26.875 1 61.62 14 GLY B CA 1
ATOM 1590 C C . GLY B 1 14 ? 12.93 31.844 26.859 1 61.62 14 GLY B C 1
ATOM 1591 O O . GLY B 1 14 ? 13.391 31.219 25.906 1 61.62 14 GLY B O 1
ATOM 1592 N N . SER B 1 15 ? 12.375 31.281 27.906 1 62.91 15 SER B N 1
ATOM 1593 C CA . SER B 1 15 ? 12.328 29.828 28.031 1 62.91 15 SER B CA 1
ATOM 1594 C C . SER B 1 15 ? 11.336 29.219 27.047 1 62.91 15 SER B C 1
ATOM 1596 O O . SER B 1 15 ? 11.602 28.172 26.438 1 62.91 15 SER B O 1
ATOM 1598 N N . GLU B 1 16 ? 10.234 29.891 26.906 1 63.06 16 GLU B N 1
ATOM 1599 C CA . GLU B 1 16 ? 9.227 29.406 25.969 1 63.06 16 GLU B CA 1
ATOM 1600 C C . GLU B 1 16 ? 9.719 29.516 24.531 1 63.06 16 GLU B C 1
ATOM 1602 O O . GLU B 1 16 ? 9.5 28.609 23.719 1 63.06 16 GLU B O 1
ATOM 1607 N N . ALA B 1 17 ? 10.359 30.656 24.359 1 65.62 17 ALA B N 1
ATOM 1608 C CA . ALA B 1 17 ? 10.938 30.859 23.031 1 65.62 17 ALA B CA 1
ATOM 1609 C C . ALA B 1 17 ? 12.031 29.828 22.75 1 65.62 17 ALA B C 1
ATOM 1611 O O . ALA B 1 17 ? 12.117 29.297 21.656 1 65.62 17 ALA B O 1
ATOM 1612 N N . ASN B 1 18 ? 12.781 29.5 23.766 1 64 18 ASN B N 1
ATOM 1613 C CA . ASN B 1 18 ? 13.836 28.5 23.641 1 64 18 ASN B CA 1
ATOM 1614 C C . ASN B 1 18 ? 13.25 27.094 23.453 1 64 18 ASN B C 1
ATOM 1616 O O . ASN B 1 18 ? 13.781 26.297 22.688 1 64 18 ASN B O 1
ATOM 1620 N N . GLY B 1 19 ? 12.195 26.828 24.141 1 60.5 19 GLY B N 1
ATOM 1621 C CA . GLY B 1 19 ? 11.508 25.562 24.031 1 60.5 19 GLY B CA 1
ATOM 1622 C C . GLY B 1 19 ? 10.922 25.328 22.641 1 60.5 19 GLY B C 1
ATOM 1623 O O . GLY B 1 19 ? 11.039 24.234 22.094 1 60.5 19 GLY B O 1
ATOM 1624 N N . LYS B 1 20 ? 10.359 26.391 22.203 1 66.69 20 LYS B N 1
ATOM 1625 C CA . LYS B 1 20 ? 9.781 26.312 20.859 1 66.69 20 LYS B CA 1
ATOM 1626 C C . LYS B 1 20 ? 10.875 26.172 19.812 1 66.69 20 LYS B C 1
ATOM 1628 O O . LYS B 1 20 ? 10.727 25.422 18.844 1 66.69 20 LYS B O 1
ATOM 1633 N N . ARG B 1 21 ? 11.898 26.938 20.016 1 68.75 21 ARG B N 1
ATOM 1634 C CA . ARG B 1 21 ? 13.039 26.828 19.094 1 68.75 21 ARG B CA 1
ATOM 1635 C C . ARG B 1 21 ? 13.664 25.438 19.156 1 68.75 21 ARG B C 1
ATOM 1637 O O . ARG B 1 21 ? 14.023 24.875 18.109 1 68.75 21 ARG B O 1
ATOM 1644 N N . TRP B 1 22 ? 13.758 24.859 20.359 1 66.62 22 TRP B N 1
ATOM 1645 C CA . TRP B 1 22 ? 14.32 23.516 20.531 1 66.62 22 TRP B CA 1
ATOM 1646 C C . TRP B 1 22 ? 13.438 22.469 19.875 1 66.62 22 TRP B C 1
ATOM 1648 O O . TRP B 1 22 ? 13.938 21.578 19.172 1 66.62 22 TRP B O 1
ATOM 1658 N N . CYS B 1 23 ? 12.195 22.609 20 1 68.62 23 CYS B N 1
ATOM 1659 C CA . CYS B 1 23 ? 11.266 21.656 19.406 1 68.62 23 CYS B CA 1
ATOM 1660 C C . CYS B 1 23 ? 11.32 21.719 17.875 1 68.62 23 CYS B C 1
ATOM 1662 O O . CYS B 1 23 ? 11.305 20.672 17.219 1 68.62 23 CYS B O 1
ATOM 1664 N N . GLY B 1 24 ? 11.547 22.953 17.484 1 73.62 24 GLY B N 1
ATOM 1665 C CA . GLY B 1 24 ? 11.664 23.141 16.047 1 73.62 24 GLY B CA 1
ATOM 1666 C C . GLY B 1 24 ? 12.922 22.531 15.469 1 73.62 24 GLY B C 1
ATOM 1667 O O . GLY B 1 24 ? 12.883 21.906 14.414 1 73.62 24 GLY B O 1
ATOM 1668 N N . SER B 1 25 ? 13.969 22.688 16.266 1 80.19 25 SER B N 1
ATOM 1669 C CA . SER B 1 25 ? 15.258 22.156 15.82 1 80.19 25 SER B CA 1
ATOM 1670 C C . SER B 1 25 ? 15.266 20.625 15.852 1 80.19 25 SER B C 1
ATOM 1672 O O . SER B 1 25 ? 15.805 19.984 14.938 1 80.19 25 SER B O 1
ATOM 1674 N N . VAL B 1 26 ? 14.68 20.047 16.828 1 80.94 26 VAL B N 1
ATOM 1675 C CA . VAL B 1 26 ? 14.625 18.609 16.969 1 80.94 26 VAL B CA 1
ATOM 1676 C C . VAL B 1 26 ? 13.781 18 15.852 1 80.94 26 VAL B C 1
ATOM 1678 O O . VAL B 1 26 ? 14.141 16.969 15.281 1 80.94 26 VAL B O 1
ATOM 1681 N N . VAL B 1 27 ? 12.781 18.734 15.523 1 82.5 27 VAL B N 1
ATOM 1682 C CA . VAL B 1 27 ? 11.883 18.266 14.477 1 82.5 27 VAL B CA 1
ATOM 1683 C C . VAL B 1 27 ? 12.602 18.297 13.133 1 82.5 27 VAL B C 1
ATOM 1685 O O . VAL B 1 27 ? 12.484 17.359 12.336 1 82.5 27 VAL B O 1
ATOM 1688 N N . ARG B 1 28 ? 13.336 19.266 13.023 1 84.44 28 ARG B N 1
ATOM 1689 C CA . ARG B 1 28 ? 14.07 19.406 11.766 1 84.44 28 ARG B CA 1
ATOM 1690 C C . ARG B 1 28 ? 15.148 18.344 11.641 1 84.44 28 ARG B C 1
ATOM 1692 O O . ARG B 1 28 ? 15.336 17.766 10.57 1 84.44 28 ARG B O 1
ATOM 1699 N N . THR B 1 29 ? 15.812 18.125 12.664 1 88.5 29 THR B N 1
ATOM 1700 C CA . THR B 1 29 ? 16.859 17.109 12.656 1 88.5 29 THR B CA 1
ATOM 1701 C C . THR B 1 29 ? 16.266 15.727 12.453 1 88.5 29 THR B C 1
ATOM 1703 O O . THR B 1 29 ? 16.812 14.906 11.711 1 88.5 29 THR B O 1
ATOM 1706 N N . CYS B 1 30 ? 15.195 15.477 13.094 1 90.25 30 CYS B N 1
ATOM 1707 C CA . CYS B 1 30 ? 14.516 14.195 12.938 1 90.25 30 CYS B CA 1
ATOM 1708 C C . CYS B 1 30 ? 14.039 14.008 11.5 1 90.25 30 CYS B C 1
ATOM 1710 O O . CYS B 1 30 ? 14.102 12.898 10.961 1 90.25 30 CYS B O 1
ATOM 1712 N N . ASP B 1 31 ? 13.625 15.023 10.992 1 91.12 31 ASP B N 1
ATOM 1713 C CA . ASP B 1 31 ? 13.195 14.992 9.602 1 91.12 31 ASP B CA 1
ATOM 1714 C C . ASP B 1 31 ? 14.344 14.609 8.672 1 91.12 31 ASP B C 1
ATOM 1716 O O . ASP B 1 31 ? 14.195 13.75 7.805 1 91.12 31 ASP B O 1
ATOM 1720 N N . LEU B 1 32 ? 15.469 15.172 8.891 1 91.38 32 LEU B N 1
ATOM 1721 C CA . LEU B 1 32 ? 16.641 14.906 8.055 1 91.38 32 LEU B CA 1
ATOM 1722 C C . LEU B 1 32 ? 17.125 13.477 8.242 1 91.38 32 LEU B C 1
ATOM 1724 O O . LEU B 1 32 ? 17.484 12.805 7.27 1 91.38 32 LEU B O 1
ATOM 1728 N N . VAL B 1 33 ? 17.109 13.031 9.398 1 94.25 33 VAL B N 1
ATOM 1729 C CA . VAL B 1 33 ? 17.578 11.68 9.703 1 94.25 33 VAL B CA 1
ATOM 1730 C C . VAL B 1 33 ? 16.625 10.656 9.086 1 94.25 33 VAL B C 1
ATOM 1732 O O . VAL B 1 33 ? 17.062 9.664 8.508 1 94.25 33 VAL B O 1
ATOM 1735 N N . LEU B 1 34 ? 15.414 10.938 9.211 1 95.19 34 LEU B N 1
ATOM 1736 C CA . LEU B 1 34 ? 14.43 10.008 8.664 1 95.19 34 LEU B CA 1
ATOM 1737 C C . LEU B 1 34 ? 14.508 9.977 7.141 1 95.19 34 LEU B C 1
ATOM 1739 O O . LEU B 1 34 ? 14.359 8.914 6.531 1 95.19 34 LEU B O 1
ATOM 1743 N N . ARG B 1 35 ? 14.75 11.062 6.555 1 95.38 35 ARG B N 1
ATOM 1744 C CA . ARG B 1 35 ? 14.859 11.109 5.102 1 95.38 35 ARG B CA 1
ATOM 1745 C C . ARG B 1 35 ? 16.109 10.383 4.621 1 95.38 35 ARG B C 1
ATOM 1747 O O . ARG B 1 35 ? 16.078 9.703 3.592 1 95.38 35 ARG B O 1
ATOM 1754 N N . LEU B 1 36 ? 17.109 10.523 5.352 1 96.06 36 LEU B N 1
ATOM 1755 C CA . LEU B 1 36 ? 18.344 9.805 5.023 1 96.06 36 LEU B CA 1
ATOM 1756 C C . LEU B 1 36 ? 18.141 8.297 5.18 1 96.06 36 LEU B C 1
ATOM 1758 O O . LEU B 1 36 ? 18.594 7.52 4.332 1 96.06 36 LEU B O 1
ATOM 1762 N N . LEU B 1 37 ? 17.5 7.957 6.207 1 97.06 37 LEU B N 1
ATOM 1763 C CA . LEU B 1 37 ? 17.219 6.547 6.441 1 97.06 37 LEU B CA 1
ATOM 1764 C C . LEU B 1 37 ? 16.312 5.992 5.344 1 97.06 37 LEU B C 1
ATOM 1766 O O . LEU B 1 37 ? 16.531 4.879 4.855 1 97.06 37 LEU B O 1
ATOM 1770 N N . ALA B 1 38 ? 15.289 6.781 5.035 1 97.19 38 ALA B N 1
ATOM 1771 C CA . ALA B 1 38 ? 14.391 6.371 3.959 1 97.19 38 ALA B CA 1
ATOM 1772 C C . ALA B 1 38 ? 15.156 6.164 2.654 1 97.19 38 ALA B C 1
ATOM 1774 O O . ALA B 1 38 ? 14.914 5.195 1.933 1 97.19 38 ALA B O 1
ATOM 1775 N N . PHE B 1 39 ? 16.094 7.047 2.342 1 97.19 39 PHE B N 1
ATOM 1776 C CA . PHE B 1 39 ? 16.922 6.949 1.149 1 97.19 39 PHE B CA 1
ATOM 1777 C C . PHE B 1 39 ? 17.766 5.676 1.174 1 97.19 39 PHE B C 1
ATOM 1779 O O . PHE B 1 39 ? 17.734 4.891 0.225 1 97.19 39 PHE B O 1
ATOM 1786 N N . LEU B 1 40 ? 18.375 5.391 2.227 1 97.69 40 LEU B N 1
ATOM 1787 C CA . LEU B 1 40 ? 19.281 4.25 2.336 1 97.69 40 LEU B CA 1
ATOM 1788 C C . LEU B 1 40 ? 18.5 2.938 2.291 1 97.69 40 LEU B C 1
ATOM 1790 O O . LEU B 1 40 ? 18.891 2.006 1.583 1 97.69 40 LEU B O 1
ATOM 1794 N N . LEU B 1 41 ? 17.422 2.867 2.992 1 98.31 41 LEU B N 1
ATOM 1795 C CA . LEU B 1 41 ? 16.656 1.634 3.082 1 98.31 41 LEU B CA 1
ATOM 1796 C C . LEU B 1 41 ? 16.016 1.29 1.738 1 98.31 41 LEU B C 1
ATOM 1798 O O . LEU B 1 41 ? 16.031 0.132 1.316 1 98.31 41 LEU B O 1
ATOM 1802 N N . THR B 1 42 ? 15.5 2.303 1.041 1 98 42 THR B N 1
ATOM 1803 C CA . THR B 1 42 ? 14.875 2.033 -0.25 1 98 42 THR B CA 1
ATOM 1804 C C . THR B 1 42 ? 15.93 1.7 -1.301 1 98 42 THR B C 1
ATOM 1806 O O . THR B 1 42 ? 15.695 0.879 -2.189 1 98 42 THR B O 1
ATOM 1809 N N . LEU B 1 43 ? 17.078 2.281 -1.171 1 97.25 43 LEU B N 1
ATOM 1810 C CA . LEU B 1 43 ? 18.172 1.959 -2.076 1 97.25 43 LEU B CA 1
ATOM 1811 C C . LEU B 1 43 ? 18.625 0.515 -1.888 1 97.25 43 LEU B C 1
ATOM 1813 O O . LEU B 1 43 ? 18.734 -0.241 -2.857 1 97.25 43 LEU B O 1
ATOM 1817 N N . VAL B 1 44 ? 18.859 0.155 -0.666 1 97.38 44 VAL B N 1
ATOM 1818 C CA . VAL B 1 44 ? 19.328 -1.192 -0.358 1 97.38 44 VAL B CA 1
ATOM 1819 C C . VAL B 1 44 ? 18.281 -2.215 -0.784 1 97.38 44 VAL B C 1
ATOM 1821 O O . VAL B 1 44 ? 18.609 -3.25 -1.368 1 97.38 44 VAL B O 1
ATOM 1824 N N . ALA B 1 45 ? 17.047 -1.941 -0.525 1 97.62 45 ALA B N 1
ATOM 1825 C CA . ALA B 1 45 ? 15.969 -2.859 -0.897 1 97.62 45 ALA B CA 1
ATOM 1826 C C . ALA B 1 45 ? 15.922 -3.068 -2.408 1 97.62 45 ALA B C 1
ATOM 1828 O O . ALA B 1 45 ? 15.773 -4.199 -2.881 1 97.62 45 ALA B O 1
ATOM 1829 N N . ALA B 1 46 ? 16.078 -1.986 -3.158 1 95.44 46 ALA B N 1
ATOM 1830 C CA . ALA B 1 46 ? 16.047 -2.074 -4.617 1 95.44 46 ALA B CA 1
ATOM 1831 C C . ALA B 1 46 ? 17.266 -2.83 -5.145 1 95.44 46 ALA B C 1
ATOM 1833 O O . ALA B 1 46 ? 17.141 -3.672 -6.039 1 95.44 46 ALA B O 1
ATOM 1834 N N . VAL B 1 47 ? 18.391 -2.635 -4.59 1 94.69 47 VAL B N 1
ATOM 1835 C CA . VAL B 1 47 ? 19.641 -3.242 -5.066 1 94.69 47 VAL B CA 1
ATOM 1836 C C . VAL B 1 47 ? 19.641 -4.73 -4.727 1 94.69 47 VAL B C 1
ATOM 1838 O O . VAL B 1 47 ? 20.031 -5.559 -5.555 1 94.69 47 VAL B O 1
ATOM 1841 N N . VAL B 1 48 ? 19.219 -5.109 -3.59 1 94.44 48 VAL B N 1
ATOM 1842 C CA . VAL B 1 48 ? 19.25 -6.496 -3.131 1 94.44 48 VAL B CA 1
ATOM 1843 C C . VAL B 1 48 ? 18.391 -7.363 -4.051 1 94.44 48 VAL B C 1
ATOM 1845 O O . VAL B 1 48 ? 18.828 -8.43 -4.484 1 94.44 48 VAL B O 1
ATOM 1848 N N . ILE B 1 49 ? 17.219 -6.926 -4.441 1 92.44 49 ILE B N 1
ATOM 1849 C CA . ILE B 1 49 ? 16.375 -7.711 -5.328 1 92.44 49 ILE B CA 1
ATOM 1850 C C . ILE B 1 49 ? 16.828 -7.535 -6.773 1 92.44 49 ILE B C 1
ATOM 1852 O O . ILE B 1 49 ? 16.797 -8.477 -7.562 1 92.44 49 ILE B O 1
ATOM 1856 N N . GLY B 1 50 ? 17.25 -6.355 -7.082 1 88.06 50 GLY B N 1
ATOM 1857 C CA . GLY B 1 50 ? 17.656 -6.062 -8.445 1 88.06 50 GLY B CA 1
ATOM 1858 C C . GLY B 1 50 ? 18.875 -6.855 -8.883 1 88.06 50 GLY B C 1
ATOM 1859 O O . GLY B 1 50 ? 19.047 -7.137 -10.07 1 88.06 50 GLY B O 1
ATOM 1860 N N . ALA B 1 51 ? 19.656 -7.215 -7.984 1 88.12 51 ALA B N 1
ATOM 1861 C CA . ALA B 1 51 ? 20.859 -7.98 -8.297 1 88.12 51 ALA B CA 1
ATOM 1862 C C . ALA B 1 51 ? 20.656 -9.469 -8.008 1 88.12 51 ALA B C 1
ATOM 1864 O O . ALA B 1 51 ? 21.547 -10.281 -8.242 1 88.12 51 ALA B O 1
ATOM 1865 N N . ASP B 1 52 ? 19.531 -9.758 -7.598 1 85.38 52 ASP B N 1
ATOM 1866 C CA . ASP B 1 52 ? 19.234 -11.117 -7.156 1 85.38 52 ASP B CA 1
ATOM 1867 C C . ASP B 1 52 ? 18.984 -12.039 -8.352 1 85.38 52 ASP B C 1
ATOM 1869 O O . ASP B 1 52 ? 18.188 -11.719 -9.234 1 85.38 52 ASP B O 1
ATOM 1873 N N . LYS B 1 53 ? 19.75 -13.07 -8.43 1 87 53 LYS B N 1
ATOM 1874 C CA . LYS B 1 53 ? 19.578 -14.125 -9.422 1 87 53 LYS B CA 1
ATOM 1875 C C . LYS B 1 53 ? 20.062 -15.477 -8.883 1 87 53 LYS B C 1
ATOM 1877 O O . LYS B 1 53 ? 20.953 -15.531 -8.047 1 87 53 LYS B O 1
ATOM 1882 N N . GLN B 1 54 ? 19.297 -16.531 -9.336 1 87.25 54 GLN B N 1
ATOM 1883 C CA . GLN B 1 54 ? 19.672 -17.891 -8.961 1 87.25 54 GLN B CA 1
ATOM 1884 C C . GLN B 1 54 ? 19.281 -18.875 -10.055 1 87.25 54 GLN B C 1
ATOM 1886 O O . GLN B 1 54 ? 18.172 -18.828 -10.586 1 87.25 54 GLN B O 1
ATOM 1891 N N . THR B 1 55 ? 20.234 -19.766 -10.398 1 85.94 55 THR B N 1
ATOM 1892 C CA . THR B 1 55 ? 19.969 -20.828 -11.375 1 85.94 55 THR B CA 1
ATOM 1893 C C . THR B 1 55 ? 19.859 -22.188 -10.688 1 85.94 55 THR B C 1
ATOM 1895 O O . THR B 1 55 ? 20.609 -22.484 -9.758 1 85.94 55 THR B O 1
ATOM 1898 N N . ALA B 1 56 ? 18.781 -22.859 -11.055 1 83.12 56 ALA B N 1
ATOM 1899 C CA . ALA B 1 56 ? 18.578 -24.203 -10.516 1 83.12 56 ALA B CA 1
ATOM 1900 C C . ALA B 1 56 ? 18.172 -25.188 -11.609 1 83.12 56 ALA B C 1
ATOM 1902 O O . ALA B 1 56 ? 17.625 -24.781 -12.641 1 83.12 56 ALA B O 1
ATOM 1903 N N . VAL B 1 57 ? 18.578 -26.5 -11.453 1 77.12 57 VAL B N 1
ATOM 1904 C CA . VAL B 1 57 ? 18.203 -27.547 -12.398 1 77.12 57 VAL B CA 1
ATOM 1905 C C . VAL B 1 57 ? 16.922 -28.234 -11.922 1 77.12 57 VAL B C 1
ATOM 1907 O O . VAL B 1 57 ? 16.875 -28.781 -10.82 1 77.12 57 VAL B O 1
ATOM 1910 N N . VAL B 1 58 ? 15.914 -27.969 -12.672 1 72.25 58 VAL B N 1
ATOM 1911 C CA . VAL B 1 58 ? 14.633 -28.531 -12.273 1 72.25 58 VAL B CA 1
ATOM 1912 C C . VAL B 1 58 ? 14.219 -29.609 -13.273 1 72.25 58 VAL B C 1
ATOM 1914 O O . VAL B 1 58 ? 14.391 -29.453 -14.484 1 72.25 58 VAL B O 1
ATOM 1917 N N . PRO B 1 59 ? 13.844 -30.797 -12.703 1 67.69 59 PRO B N 1
ATOM 1918 C CA . PRO B 1 59 ? 13.312 -31.812 -13.609 1 67.69 59 PRO B CA 1
ATOM 1919 C C . PRO B 1 59 ? 11.914 -31.469 -14.117 1 67.69 59 PRO B C 1
ATOM 1921 O O . PRO B 1 59 ? 11 -31.25 -13.328 1 67.69 59 PRO B O 1
ATOM 1924 N N . ILE B 1 60 ? 11.812 -30.984 -15.297 1 60.16 60 ILE B N 1
ATOM 1925 C CA . ILE B 1 60 ? 10.523 -30.656 -15.883 1 60.16 60 ILE B CA 1
ATOM 1926 C C . ILE B 1 60 ? 10 -31.844 -16.688 1 60.16 60 ILE B C 1
ATOM 1928 O O . ILE B 1 60 ? 10.727 -32.406 -17.5 1 60.16 60 ILE B O 1
ATOM 1932 N N . LYS B 1 61 ? 8.875 -32.5 -16.297 1 56.53 61 LYS B N 1
ATOM 1933 C CA . LYS B 1 61 ? 8.234 -33.531 -17.125 1 56.53 61 LYS B CA 1
ATOM 1934 C C . LYS B 1 61 ? 7.336 -32.906 -18.188 1 56.53 61 LYS B C 1
ATOM 1936 O O . LYS B 1 61 ? 6.301 -32.312 -17.859 1 56.53 61 LYS B O 1
ATOM 1941 N N . LEU B 1 62 ? 7.922 -32.469 -19.297 1 51.91 62 LEU B N 1
ATOM 1942 C CA . LEU B 1 62 ? 7.133 -31.859 -20.359 1 51.91 62 LEU B CA 1
ATOM 1943 C C . LEU B 1 62 ? 6.004 -32.781 -20.797 1 51.91 62 LEU B C 1
ATOM 1945 O O . LEU B 1 62 ? 4.879 -32.344 -21.016 1 51.91 62 LEU B O 1
ATOM 1949 N N . VAL B 1 63 ? 6.398 -34.094 -21.234 1 46.38 63 VAL B N 1
ATOM 1950 C CA . VAL B 1 63 ? 5.465 -35.156 -21.594 1 46.38 63 VAL B CA 1
ATOM 1951 C C . VAL B 1 63 ? 5.609 -36.312 -20.625 1 46.38 63 VAL B C 1
ATOM 1953 O O . VAL B 1 63 ? 6.723 -36.656 -20.203 1 46.38 63 VAL B O 1
ATOM 1956 N N . GLU B 1 64 ? 4.465 -36.719 -19.922 1 50 64 GLU B N 1
ATOM 1957 C CA . GLU B 1 64 ? 4.406 -37.812 -18.969 1 50 64 GLU B CA 1
ATOM 1958 C C . GLU B 1 64 ? 5.23 -39 -19.453 1 50 64 GLU B C 1
ATOM 1960 O O . GLU B 1 64 ? 5.793 -39.75 -18.641 1 50 64 GLU B O 1
ATOM 1965 N N . SER B 1 65 ? 5.234 -39.219 -20.609 1 51.41 65 SER B N 1
ATOM 1966 C CA . SER B 1 65 ? 5.855 -40.438 -21.141 1 51.41 65 SER B CA 1
ATOM 1967 C C . SER B 1 65 ? 7.367 -40.281 -21.25 1 51.41 65 SER B C 1
ATOM 1969 O O . SER B 1 65 ? 8.086 -41.25 -21.453 1 51.41 65 SER B O 1
ATOM 1971 N N . MET B 1 66 ? 7.777 -39.188 -21.234 1 54.81 66 MET B N 1
ATOM 1972 C CA . MET B 1 66 ? 9.211 -39.031 -21.453 1 54.81 66 MET B CA 1
ATOM 1973 C C . MET B 1 66 ? 9.945 -38.781 -20.141 1 54.81 66 MET B C 1
ATOM 1975 O O . MET B 1 66 ? 9.375 -38.25 -19.203 1 54.81 66 MET B O 1
ATOM 1979 N N . PRO B 1 67 ? 11.117 -39.406 -19.969 1 62.78 67 PRO B N 1
ATOM 1980 C CA . PRO B 1 67 ? 11.961 -39.188 -18.797 1 62.78 67 PRO B CA 1
ATOM 1981 C C . PRO B 1 67 ? 12.133 -37.688 -18.484 1 62.78 67 PRO B C 1
ATOM 1983 O O . PRO B 1 67 ? 12.023 -36.875 -19.375 1 62.78 67 PRO B O 1
ATOM 1986 N N . PRO B 1 68 ? 12.133 -37.25 -17.219 1 65.25 68 PRO B N 1
ATOM 1987 C CA . PRO B 1 68 ? 12.273 -35.844 -16.812 1 65.25 68 PRO B CA 1
ATOM 1988 C C . PRO B 1 68 ? 13.492 -35.188 -17.453 1 65.25 68 PRO B C 1
ATOM 1990 O O . PRO B 1 68 ? 14.555 -35.812 -17.578 1 65.25 68 PRO B O 1
ATOM 1993 N N . LEU B 1 69 ? 13.289 -34.094 -18.219 1 66.62 69 LEU B N 1
ATOM 1994 C CA . LEU B 1 69 ? 14.367 -33.281 -18.75 1 66.62 69 LEU B CA 1
ATOM 1995 C C . LEU B 1 69 ? 14.852 -32.281 -17.719 1 66.62 69 LEU B C 1
ATOM 1997 O O . LEU B 1 69 ? 14.039 -31.594 -17.078 1 66.62 69 LEU B O 1
ATOM 2001 N N . TYR B 1 70 ? 16.156 -32.438 -17.344 1 74.06 70 TYR B N 1
ATOM 2002 C CA . TYR B 1 70 ? 16.766 -31.484 -16.422 1 74.06 70 TYR B CA 1
ATOM 2003 C C . TYR B 1 70 ? 17.141 -30.188 -17.141 1 74.06 70 TYR B C 1
ATOM 2005 O O . TYR B 1 70 ? 18.031 -30.188 -18 1 74.06 70 TYR B O 1
ATOM 2013 N N . VAL B 1 71 ? 16.344 -29.188 -17.078 1 74.38 71 VAL B N 1
ATOM 2014 C CA . VAL B 1 71 ? 16.609 -27.891 -17.719 1 74.38 71 VAL B CA 1
ATOM 2015 C C . VAL B 1 71 ? 16.984 -26.859 -16.672 1 74.38 71 VAL B C 1
ATOM 2017 O O . VAL B 1 71 ? 16.375 -26.797 -15.594 1 74.38 71 VAL B O 1
ATOM 2020 N N . PRO B 1 72 ? 18.125 -26.281 -16.969 1 79.88 72 PRO B N 1
ATOM 2021 C CA . PRO B 1 72 ? 18.484 -25.172 -16.062 1 79.88 72 PRO B CA 1
ATOM 2022 C C . PRO B 1 72 ? 17.516 -24 -16.156 1 79.88 72 PRO B C 1
ATOM 2024 O O . PRO B 1 72 ? 17.281 -23.469 -17.234 1 79.88 72 PRO B O 1
ATOM 2027 N N . VAL B 1 73 ? 16.891 -23.797 -15.047 1 81.12 73 VAL B N 1
ATOM 2028 C CA . VAL B 1 73 ? 15.969 -22.656 -14.969 1 81.12 73 VAL B CA 1
ATOM 2029 C C . VAL B 1 73 ? 16.516 -21.609 -14.008 1 81.12 73 VAL B C 1
ATOM 2031 O O . VAL B 1 73 ? 17.141 -21.938 -13 1 81.12 73 VAL B O 1
ATOM 2034 N N . ALA B 1 74 ? 16.438 -20.359 -14.445 1 85.38 74 ALA B N 1
ATOM 2035 C CA . ALA B 1 74 ? 16.938 -19.25 -13.625 1 85.38 74 ALA B CA 1
ATOM 2036 C C . ALA B 1 74 ? 15.773 -18.469 -13.008 1 85.38 74 ALA B C 1
ATOM 2038 O O . ALA B 1 74 ? 14.734 -18.281 -13.648 1 85.38 74 ALA B O 1
ATOM 2039 N N . ALA B 1 75 ? 16.016 -18.188 -11.789 1 85.38 75 ALA B N 1
ATOM 2040 C CA . ALA B 1 75 ? 15.078 -17.297 -11.102 1 85.38 75 ALA B CA 1
ATOM 2041 C C . ALA B 1 75 ? 15.594 -15.859 -11.094 1 85.38 75 ALA B C 1
ATOM 2043 O O . ALA B 1 75 ? 16.688 -15.594 -10.586 1 85.38 75 ALA B O 1
ATOM 2044 N N . LYS B 1 76 ? 14.789 -14.992 -11.68 1 87.94 76 LYS B N 1
ATOM 2045 C CA . LYS B 1 76 ? 15.109 -13.57 -11.75 1 87.94 76 LYS B CA 1
ATOM 2046 C C . LYS B 1 76 ? 13.922 -12.719 -11.305 1 87.94 76 LYS B C 1
ATOM 2048 O O . LYS B 1 76 ? 12.766 -13.109 -11.508 1 87.94 76 LYS B O 1
ATOM 2053 N N . TRP B 1 77 ? 14.297 -11.578 -10.875 1 86.38 77 TRP B N 1
ATOM 2054 C CA . TRP B 1 77 ? 13.273 -10.703 -10.312 1 86.38 77 TRP B CA 1
ATOM 2055 C C . TRP B 1 77 ? 12.359 -10.164 -11.406 1 86.38 77 TRP B C 1
ATOM 2057 O O . TRP B 1 77 ? 11.18 -9.883 -11.164 1 86.38 77 TRP B O 1
ATOM 2067 N N . HIS B 1 78 ? 12.781 -10 -12.578 1 88.38 78 HIS B N 1
ATOM 2068 C CA . HIS B 1 78 ? 12 -9.352 -13.625 1 88.38 78 HIS B CA 1
ATOM 2069 C C . HIS B 1 78 ? 10.969 -10.305 -14.211 1 88.38 78 HIS B C 1
ATOM 2071 O O . HIS B 1 78 ? 10.125 -9.898 -15.016 1 88.38 78 HIS B O 1
ATOM 2077 N N . TYR B 1 79 ? 10.906 -11.539 -13.805 1 88.44 79 TYR B N 1
ATOM 2078 C CA . TYR B 1 79 ? 9.938 -12.508 -14.305 1 88.44 79 TYR B CA 1
ATOM 2079 C C . TYR B 1 79 ? 8.578 -12.297 -13.648 1 88.44 79 TYR B C 1
ATOM 2081 O O . TYR B 1 79 ? 7.547 -12.703 -14.195 1 88.44 79 TYR B O 1
ATOM 2089 N N . LEU B 1 80 ? 8.6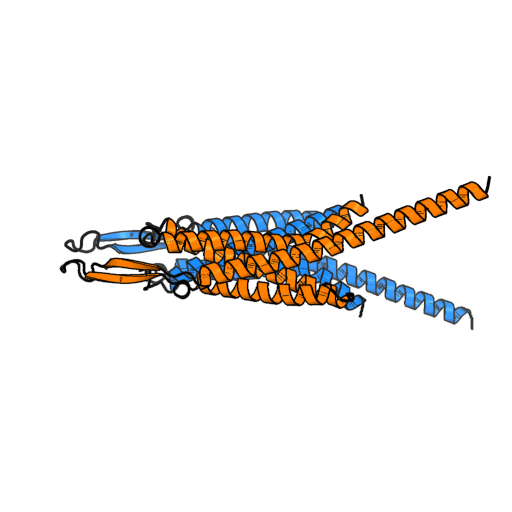64 -11.758 -12.523 1 91.56 80 LEU B N 1
ATOM 2090 C CA . LEU B 1 80 ? 7.418 -11.492 -11.812 1 91.56 80 LEU B CA 1
ATOM 2091 C C . LEU B 1 80 ? 7.117 -9.992 -11.789 1 91.56 80 LEU B C 1
ATOM 2093 O O . LEU B 1 80 ? 7.914 -9.203 -11.273 1 91.56 80 LEU B O 1
ATOM 2097 N N . SER B 1 81 ? 6.023 -9.648 -12.359 1 92.44 81 SER B N 1
ATOM 2098 C CA . SER B 1 81 ? 5.629 -8.25 -12.477 1 92.44 81 SER B CA 1
ATOM 2099 C C . SER B 1 81 ? 5.578 -7.574 -11.109 1 92.44 81 SER B C 1
ATOM 2101 O O . SER B 1 81 ? 5.863 -6.383 -10.984 1 92.44 81 SER B O 1
ATOM 2103 N N . ALA B 1 82 ? 5.168 -8.289 -10.023 1 95.5 82 ALA B N 1
ATOM 2104 C CA . ALA B 1 82 ? 5.113 -7.742 -8.672 1 95.5 82 ALA B CA 1
ATOM 2105 C C . ALA B 1 82 ? 6.488 -7.266 -8.211 1 95.5 82 ALA B C 1
ATOM 2107 O O . ALA B 1 82 ? 6.605 -6.223 -7.562 1 95.5 82 ALA B O 1
ATOM 2108 N N . PHE B 1 83 ? 7.555 -7.977 -8.578 1 95.69 83 PHE B N 1
ATOM 2109 C CA . PHE B 1 83 ? 8.906 -7.613 -8.172 1 95.69 83 PHE B CA 1
ATOM 2110 C C . PHE B 1 83 ? 9.43 -6.445 -9.008 1 95.69 83 PHE B C 1
ATOM 2112 O O . PHE B 1 83 ? 10.164 -5.598 -8.5 1 95.69 83 PHE B O 1
ATOM 2119 N N . VAL B 1 84 ? 9.062 -6.367 -10.234 1 95.19 84 VAL B N 1
ATOM 2120 C CA . VAL B 1 84 ? 9.422 -5.223 -11.07 1 95.19 84 VAL B CA 1
ATOM 2121 C C . VAL B 1 84 ? 8.797 -3.953 -10.492 1 95.19 84 VAL B C 1
ATOM 2123 O O . VAL B 1 84 ? 9.461 -2.922 -10.383 1 95.19 84 VAL B O 1
ATOM 2126 N N . TYR B 1 85 ? 7.523 -4.109 -10.18 1 96.81 85 TYR B N 1
ATOM 2127 C CA . TYR B 1 85 ? 6.82 -3.002 -9.539 1 96.81 85 TYR B CA 1
ATOM 2128 C C . TYR B 1 85 ? 7.5 -2.607 -8.234 1 96.81 85 TYR B C 1
ATOM 2130 O O . TYR B 1 85 ? 7.672 -1.419 -7.953 1 96.81 85 TYR B O 1
ATOM 2138 N N . PHE B 1 86 ? 7.883 -3.561 -7.492 1 97.69 86 PHE B N 1
ATOM 2139 C CA . PHE B 1 86 ? 8.547 -3.346 -6.211 1 97.69 86 PHE B CA 1
ATOM 2140 C C . PHE B 1 86 ? 9.852 -2.584 -6.398 1 97.69 86 PHE B C 1
ATOM 2142 O O . PHE B 1 86 ? 10.094 -1.586 -5.719 1 97.69 86 PHE B O 1
ATOM 2149 N N . VAL B 1 87 ? 10.688 -3.006 -7.297 1 97.12 87 VAL B N 1
ATOM 2150 C CA . VAL B 1 87 ? 11.977 -2.371 -7.559 1 97.12 87 VAL B CA 1
ATOM 2151 C C . VAL B 1 87 ? 11.75 -0.95 -8.078 1 97.12 87 VAL B C 1
ATOM 2153 O O . VAL B 1 87 ? 12.406 -0.01 -7.621 1 97.12 87 VAL B O 1
ATOM 2156 N N . GLY B 1 88 ? 10.859 -0.809 -8.977 1 96.94 88 GLY B N 1
ATOM 2157 C CA . GLY B 1 88 ? 10.547 0.513 -9.492 1 96.94 88 GLY B CA 1
ATOM 2158 C C . GLY B 1 88 ? 10.062 1.473 -8.422 1 96.94 88 GLY B C 1
ATOM 2159 O O . GLY B 1 88 ? 10.484 2.631 -8.383 1 96.94 88 GLY B O 1
ATOM 2160 N N . ALA B 1 89 ? 9.156 0.952 -7.617 1 97.88 89 ALA B N 1
ATOM 2161 C CA . ALA B 1 89 ? 8.617 1.784 -6.547 1 97.88 89 ALA B CA 1
ATOM 2162 C C . ALA B 1 89 ? 9.719 2.219 -5.582 1 97.88 89 ALA B C 1
ATOM 2164 O O . ALA B 1 89 ? 9.773 3.383 -5.176 1 97.88 89 ALA B O 1
ATOM 2165 N N . ASN B 1 90 ? 10.555 1.285 -5.18 1 98.19 90 ASN B N 1
ATOM 2166 C CA . ASN B 1 90 ? 11.656 1.623 -4.277 1 98.19 90 ASN B CA 1
ATOM 2167 C C . ASN B 1 90 ? 12.648 2.576 -4.938 1 98.19 90 ASN B C 1
ATOM 2169 O O . ASN B 1 90 ? 13.172 3.48 -4.281 1 98.19 90 ASN B O 1
ATOM 2173 N N . ALA B 1 91 ? 12.852 2.426 -6.227 1 97.06 91 ALA B N 1
ATOM 2174 C CA . ALA B 1 91 ? 13.719 3.348 -6.949 1 97.06 91 ALA B CA 1
ATOM 2175 C C . ALA B 1 91 ? 13.125 4.754 -6.977 1 97.06 91 ALA B C 1
ATOM 2177 O O . ALA B 1 91 ? 13.836 5.738 -6.777 1 97.06 91 ALA B O 1
ATOM 2178 N N . MET B 1 92 ? 11.867 4.824 -7.203 1 98 92 MET B N 1
ATOM 2179 C CA . MET B 1 92 ? 11.188 6.117 -7.215 1 98 92 MET B CA 1
ATOM 2180 C C . MET B 1 92 ? 11.25 6.777 -5.84 1 98 92 MET B C 1
ATOM 2182 O O . MET B 1 92 ? 11.523 7.973 -5.734 1 98 92 MET B O 1
ATOM 2186 N N . ALA B 1 93 ? 11 6 -4.863 1 97.81 93 ALA B N 1
ATOM 2187 C CA . ALA B 1 93 ? 11.047 6.527 -3.502 1 97.81 93 ALA B CA 1
ATOM 2188 C C . ALA B 1 93 ? 12.453 6.977 -3.133 1 97.81 93 ALA B C 1
ATOM 2190 O O . ALA B 1 93 ? 12.633 8 -2.469 1 97.81 93 ALA B O 1
ATOM 2191 N N . CYS B 1 94 ? 13.391 6.246 -3.539 1 96.69 94 CYS B N 1
ATOM 2192 C CA . CYS B 1 94 ? 14.781 6.594 -3.281 1 96.69 94 CYS B CA 1
ATOM 2193 C C . CYS B 1 94 ? 15.148 7.918 -3.947 1 96.69 94 CYS B C 1
ATOM 2195 O O . CYS B 1 94 ? 15.758 8.781 -3.32 1 96.69 94 CYS B O 1
ATOM 2197 N N . THR B 1 95 ? 14.797 8.055 -5.172 1 97 95 THR B N 1
ATOM 2198 C CA . THR B 1 95 ? 15.07 9.281 -5.91 1 97 95 THR B CA 1
ATOM 2199 C C . THR B 1 95 ? 14.391 10.477 -5.234 1 97 95 THR B C 1
ATOM 2201 O O . THR B 1 95 ? 15.016 11.523 -5.051 1 97 95 THR B O 1
ATOM 2204 N N . TYR B 1 96 ? 13.25 10.25 -4.844 1 97.19 96 TYR B N 1
ATOM 2205 C CA . TYR B 1 96 ? 12.508 11.32 -4.188 1 97.19 96 TYR B CA 1
ATOM 2206 C C . TYR B 1 96 ? 13.141 11.68 -2.848 1 97.19 96 TYR B C 1
ATOM 2208 O O . TYR B 1 96 ? 13.258 12.859 -2.512 1 97.19 96 TYR B O 1
ATOM 2216 N N . ALA B 1 97 ? 13.453 10.688 -2.109 1 95.56 97 ALA B N 1
ATOM 2217 C CA . ALA B 1 97 ? 14.07 10.938 -0.809 1 95.56 97 ALA B CA 1
ATOM 2218 C C . ALA B 1 97 ? 15.359 11.75 -0.959 1 95.56 97 ALA B C 1
ATOM 2220 O O . ALA B 1 97 ? 15.633 12.641 -0.15 1 95.56 97 ALA B O 1
ATOM 2221 N N . THR B 1 98 ? 16.078 11.492 -1.994 1 93.81 98 THR B N 1
ATOM 2222 C CA . THR B 1 98 ? 17.297 12.234 -2.26 1 93.81 98 THR B CA 1
ATOM 2223 C C . THR B 1 98 ? 16.984 13.695 -2.578 1 93.81 98 THR B C 1
ATOM 2225 O O . THR B 1 98 ? 17.594 14.602 -1.997 1 93.81 98 THR B O 1
ATOM 2228 N N . LEU B 1 99 ? 16.062 13.906 -3.402 1 93.88 99 LEU B N 1
ATOM 2229 C CA . LEU B 1 99 ? 15.695 15.258 -3.801 1 93.88 99 LEU B CA 1
ATOM 2230 C C . LEU B 1 99 ? 15.133 16.031 -2.617 1 93.88 99 LEU B C 1
ATOM 2232 O O . LEU B 1 99 ? 15.469 17.203 -2.422 1 93.88 99 LEU B O 1
ATOM 2236 N N . SER B 1 100 ? 14.32 15.406 -1.859 1 92.5 100 SER B N 1
ATOM 2237 C CA . SER B 1 100 ? 13.727 16.062 -0.703 1 92.5 100 SER B CA 1
ATOM 2238 C C . SER B 1 100 ? 14.773 16.375 0.361 1 92.5 100 SER B C 1
ATOM 2240 O O . SER B 1 100 ? 14.672 17.375 1.069 1 92.5 100 SER B O 1
ATOM 2242 N N . LEU B 1 101 ? 15.68 15.484 0.509 1 90.62 101 LEU B N 1
ATOM 2243 C CA . LEU B 1 101 ? 16.781 15.719 1.447 1 90.62 101 LEU B CA 1
ATOM 2244 C C . LEU B 1 101 ? 17.578 16.953 1.053 1 90.62 101 LEU B C 1
ATOM 2246 O O . LEU B 1 101 ? 17.906 17.781 1.902 1 90.62 101 LEU B O 1
ATOM 2250 N N . LEU B 1 102 ? 17.828 17.172 -0.197 1 89.44 102 LEU B N 1
ATOM 2251 C CA . LEU B 1 102 ? 18.562 18.312 -0.699 1 89.44 102 LEU B CA 1
ATOM 2252 C C . LEU B 1 102 ? 17.766 19.609 -0.503 1 89.44 102 LEU B C 1
ATOM 2254 O O . LEU B 1 102 ? 18.328 20.641 -0.147 1 89.44 102 LEU B O 1
ATOM 2258 N N . LEU B 1 103 ? 16.516 19.453 -0.66 1 86.5 103 LEU B N 1
ATOM 2259 C CA . LEU B 1 103 ? 15.648 20.625 -0.488 1 86.5 103 LEU B CA 1
ATOM 2260 C C . LEU B 1 103 ? 15.508 20.984 0.987 1 86.5 103 LEU B C 1
ATOM 2262 O O . LEU B 1 103 ? 15.32 22.156 1.331 1 86.5 103 LEU B O 1
ATOM 2266 N N . SER B 1 104 ? 15.539 20.031 1.798 1 83.06 104 SER B N 1
ATOM 2267 C CA . SER B 1 104 ? 15.367 20.266 3.23 1 83.06 104 SER B CA 1
ATOM 2268 C C . SER B 1 104 ? 16.578 20.969 3.828 1 83.06 104 SER B C 1
ATOM 2270 O O . SER B 1 104 ? 16.5 21.531 4.922 1 83.06 104 SER B O 1
ATOM 2272 N N . LEU B 1 105 ? 17.719 20.891 3.156 1 83.06 105 LEU B N 1
ATOM 2273 C CA . LEU B 1 105 ? 18.922 21.562 3.617 1 83.06 105 LEU B CA 1
ATOM 2274 C C . LEU B 1 105 ? 18.844 23.062 3.367 1 83.06 105 LEU B C 1
ATOM 2276 O O . LEU B 1 105 ? 19.516 23.859 4.027 1 83.06 105 LEU B O 1
ATOM 2280 N N . GLY B 1 106 ? 17.875 23.484 2.578 1 75.31 106 GLY B N 1
ATOM 2281 C CA . GLY B 1 106 ? 17.719 24.906 2.283 1 75.31 106 GLY B CA 1
ATOM 2282 C C . GLY B 1 106 ? 16.547 25.531 3.004 1 75.31 106 GLY B C 1
ATOM 2283 O O . GLY B 1 106 ? 15.961 24.938 3.9 1 75.31 106 GLY B O 1
ATOM 2284 N N . LYS B 1 107 ? 16.359 26.844 2.814 1 76.62 107 LYS B N 1
ATOM 2285 C CA . LYS B 1 107 ? 15.234 27.578 3.391 1 76.62 107 LYS B CA 1
ATOM 2286 C C . LYS B 1 107 ? 13.898 27.047 2.848 1 76.62 107 LYS B C 1
ATOM 2288 O O . LYS B 1 107 ? 13.727 26.938 1.634 1 76.62 107 LYS B O 1
ATOM 2293 N N . ARG B 1 108 ? 13.133 26.547 3.807 1 73.62 108 ARG B N 1
ATOM 2294 C CA . ARG B 1 108 ? 11.859 25.953 3.404 1 73.62 108 ARG B CA 1
ATOM 2295 C C . ARG B 1 108 ? 10.75 27.016 3.393 1 73.62 108 ARG B C 1
ATOM 2297 O O . ARG B 1 108 ? 10.531 27.688 4.395 1 73.62 108 ARG B O 1
ATOM 2304 N N . ARG B 1 109 ? 10.297 27.234 2.152 1 82.19 109 ARG B N 1
ATOM 2305 C CA . ARG B 1 109 ? 9.102 28.047 2.008 1 82.19 109 ARG B CA 1
ATOM 2306 C C . ARG B 1 109 ? 7.84 27.234 2.289 1 82.19 109 ARG B C 1
ATOM 2308 O O . ARG B 1 109 ? 7.879 26 2.275 1 82.19 109 ARG B O 1
ATOM 2315 N N . LYS B 1 110 ? 6.934 27.875 2.672 1 82.44 110 LYS B N 1
ATOM 2316 C CA . LYS B 1 110 ? 5.68 27.234 3.051 1 82.44 110 LYS B CA 1
ATOM 2317 C C . LYS B 1 110 ? 5.152 26.359 1.921 1 82.44 110 LYS B C 1
ATOM 2319 O O . LYS B 1 110 ? 4.668 25.25 2.164 1 82.44 110 LYS B O 1
ATOM 2324 N N . TRP B 1 111 ? 5.25 26.828 0.711 1 84.44 111 TRP B N 1
ATOM 2325 C CA . TRP B 1 111 ? 4.746 26.062 -0.425 1 84.44 111 TRP B CA 1
ATOM 2326 C C . TRP B 1 111 ? 5.574 24.797 -0.645 1 84.44 111 TRP B C 1
ATOM 2328 O O . TRP B 1 111 ? 5.035 23.75 -1.01 1 84.44 111 TRP B O 1
ATOM 2338 N N . MET B 1 112 ? 6.801 24.844 -0.374 1 86.25 112 MET B N 1
ATOM 2339 C CA . MET B 1 112 ? 7.68 23.688 -0.51 1 86.25 112 MET B CA 1
ATOM 2340 C C . MET B 1 112 ? 7.336 22.609 0.521 1 86.25 112 MET B C 1
ATOM 2342 O O . MET B 1 112 ? 7.402 21.422 0.228 1 86.25 112 MET B O 1
ATOM 2346 N N . GLU B 1 113 ? 6.91 23.031 1.612 1 85.75 113 GLU B N 1
ATOM 2347 C CA . GLU B 1 113 ? 6.527 22.094 2.66 1 85.75 113 GLU B CA 1
ATOM 2348 C C . GLU B 1 113 ? 5.273 21.312 2.273 1 85.75 113 GLU B C 1
ATOM 2350 O O . GLU B 1 113 ? 5.172 20.109 2.541 1 85.75 113 GLU B O 1
ATOM 2355 N N . THR B 1 114 ? 4.441 22.078 1.718 1 87.44 114 THR B N 1
ATOM 2356 C CA . THR B 1 114 ? 3.207 21.438 1.282 1 87.44 114 THR B CA 1
ATOM 2357 C C . THR B 1 114 ? 3.49 20.422 0.182 1 87.44 114 THR B C 1
ATOM 2359 O O . THR B 1 114 ? 2.947 19.312 0.199 1 87.44 114 THR B O 1
ATOM 2362 N N . VAL B 1 115 ? 4.293 20.766 -0.701 1 90.56 115 VAL B N 1
ATOM 2363 C CA . VAL B 1 115 ? 4.645 19.875 -1.802 1 90.56 115 VAL B CA 1
ATOM 2364 C C . VAL B 1 115 ? 5.348 18.641 -1.258 1 90.56 115 VAL B C 1
ATOM 2366 O O . VAL B 1 115 ? 5.07 17.516 -1.695 1 90.56 115 VAL B O 1
ATOM 2369 N N . ILE B 1 116 ? 6.145 18.797 -0.312 1 90.56 116 ILE B N 1
ATOM 2370 C CA . ILE B 1 116 ? 6.879 17.688 0.287 1 90.56 116 ILE B CA 1
ATOM 2371 C C . ILE B 1 116 ? 5.906 16.766 1.006 1 90.56 116 ILE B C 1
ATOM 2373 O O . ILE B 1 116 ? 6.02 15.539 0.907 1 90.56 116 ILE B O 1
ATOM 2377 N N . THR B 1 117 ? 5 17.281 1.614 1 90.12 117 THR B N 1
ATOM 2378 C CA . THR B 1 117 ? 4.023 16.469 2.328 1 90.12 117 THR B CA 1
ATOM 2379 C C . THR B 1 117 ? 3.184 15.656 1.353 1 90.12 117 THR B C 1
ATOM 2381 O O . THR B 1 117 ? 2.889 14.484 1.608 1 90.12 117 THR B O 1
ATOM 2384 N N . VAL B 1 118 ? 2.826 16.266 0.298 1 93.12 118 VAL B N 1
ATOM 2385 C CA . VAL B 1 118 ? 2.027 15.586 -0.713 1 93.12 118 VAL B CA 1
ATOM 2386 C C . VAL B 1 118 ? 2.836 14.445 -1.325 1 93.12 118 VAL B C 1
ATOM 2388 O O . VAL B 1 118 ? 2.338 13.32 -1.455 1 93.12 118 VAL B O 1
ATOM 2391 N N . LEU B 1 119 ? 4.027 14.734 -1.618 1 95.38 119 LEU B N 1
ATOM 2392 C CA . LEU B 1 119 ? 4.879 13.719 -2.236 1 95.38 119 LEU B CA 1
ATOM 2393 C C . LEU B 1 119 ? 5.219 12.617 -1.245 1 95.38 119 LEU B C 1
ATOM 2395 O O . LEU B 1 119 ? 5.309 11.445 -1.623 1 95.38 119 LEU B O 1
ATOM 2399 N N . ASP B 1 120 ? 5.391 13.008 -0.014 1 95.38 120 ASP B N 1
ATOM 2400 C CA . ASP B 1 120 ? 5.598 12 1.021 1 95.38 120 ASP B CA 1
ATOM 2401 C C . ASP B 1 120 ? 4.395 11.07 1.127 1 95.38 120 ASP B C 1
ATOM 2403 O O . ASP B 1 120 ? 4.551 9.859 1.272 1 95.38 120 ASP B O 1
ATOM 2407 N N . THR B 1 121 ? 3.277 11.633 1.065 1 95.31 121 THR B N 1
ATOM 2408 C CA . THR B 1 121 ? 2.057 10.844 1.157 1 95.31 121 THR B CA 1
ATOM 2409 C C . THR B 1 121 ? 1.945 9.875 -0.022 1 95.31 121 THR B C 1
ATOM 2411 O O . THR B 1 121 ? 1.589 8.711 0.154 1 95.31 121 THR B O 1
ATOM 2414 N N . LEU B 1 122 ? 2.312 10.289 -1.169 1 96.62 122 LEU B N 1
ATOM 2415 C CA . LEU B 1 122 ? 2.264 9.453 -2.363 1 96.62 122 LEU B CA 1
ATOM 2416 C C . LEU B 1 122 ? 3.291 8.328 -2.283 1 96.62 122 LEU B C 1
ATOM 2418 O O . LEU B 1 122 ? 3.035 7.219 -2.746 1 96.62 122 LEU B O 1
ATOM 2422 N N . MET B 1 123 ? 4.422 8.625 -1.69 1 97.38 123 MET B N 1
ATOM 2423 C CA . MET B 1 123 ? 5.445 7.594 -1.539 1 97.38 123 MET B CA 1
ATOM 2424 C C . MET B 1 123 ? 4.988 6.508 -0.573 1 97.38 123 MET B C 1
ATOM 2426 O O . MET B 1 123 ? 5.285 5.328 -0.772 1 97.38 123 MET B O 1
ATOM 2430 N N . VAL B 1 124 ? 4.281 6.926 0.437 1 97.19 124 VAL B N 1
ATOM 2431 C CA . VAL B 1 124 ? 3.74 5.945 1.371 1 97.19 124 VAL B CA 1
ATOM 2432 C C . VAL B 1 124 ? 2.771 5.02 0.642 1 97.19 124 VAL B C 1
ATOM 2434 O O . VAL B 1 124 ? 2.861 3.795 0.768 1 97.19 124 VAL B O 1
ATOM 2437 N N . ALA B 1 125 ? 1.896 5.578 -0.139 1 97.38 125 ALA B N 1
ATOM 2438 C CA . ALA B 1 125 ? 0.938 4.781 -0.901 1 97.38 125 ALA B CA 1
ATOM 2439 C C . ALA B 1 125 ? 1.65 3.859 -1.885 1 97.38 125 ALA B C 1
ATOM 2441 O O . ALA B 1 125 ? 1.326 2.674 -1.979 1 97.38 125 ALA B O 1
ATOM 2442 N N . LEU B 1 126 ? 2.625 4.379 -2.525 1 97.94 126 LEU B N 1
ATOM 2443 C CA . LEU B 1 126 ? 3.373 3.643 -3.539 1 97.94 126 LEU B CA 1
ATOM 2444 C C . LEU B 1 126 ? 4.148 2.49 -2.91 1 97.94 126 LEU B C 1
ATOM 2446 O O . LEU B 1 126 ? 4.07 1.354 -3.383 1 97.94 126 LEU B O 1
ATOM 2450 N N . LEU B 1 127 ? 4.84 2.77 -1.822 1 98.38 127 LEU B N 1
ATOM 2451 C CA . LEU B 1 127 ? 5.688 1.767 -1.186 1 98.38 127 LEU B CA 1
ATOM 2452 C C . LEU B 1 127 ? 4.844 0.675 -0.536 1 98.38 127 LEU B C 1
ATOM 2454 O O . LEU B 1 127 ? 5.145 -0.513 -0.673 1 98.38 127 LEU B O 1
ATOM 2458 N N . PHE B 1 128 ? 3.795 1.032 0.113 1 97.94 128 PHE B N 1
ATOM 2459 C CA . PHE B 1 128 ? 2.963 0.022 0.756 1 97.94 128 PHE B CA 1
ATOM 2460 C C . PHE B 1 128 ? 2.221 -0.809 -0.283 1 97.94 128 PHE B C 1
ATOM 2462 O O . PHE B 1 128 ? 2.021 -2.012 -0.097 1 97.94 128 PHE B O 1
ATOM 2469 N N . SER B 1 129 ? 1.879 -0.145 -1.387 1 98.06 129 SER B N 1
ATOM 2470 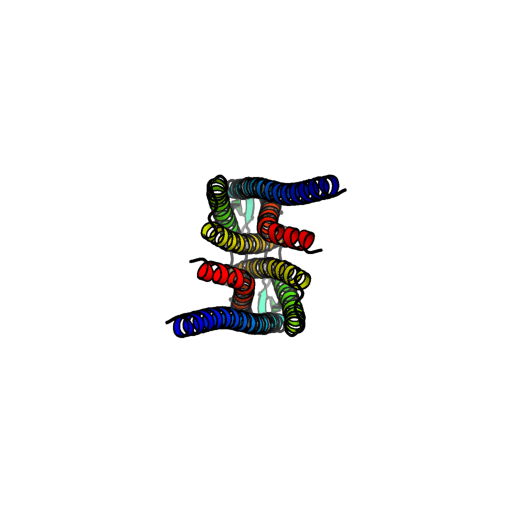C CA . SER B 1 129 ? 1.242 -0.917 -2.449 1 98.06 129 SER B CA 1
ATOM 2471 C C . SER B 1 129 ? 2.217 -1.914 -3.068 1 98.06 129 SER B C 1
ATOM 2473 O O . SER B 1 129 ? 1.869 -3.076 -3.287 1 98.06 129 SER B O 1
ATOM 2475 N N . SER B 1 130 ? 3.42 -1.475 -3.303 1 98.19 130 SER B N 1
ATOM 2476 C CA . SER B 1 130 ? 4.402 -2.361 -3.914 1 98.19 130 SER B CA 1
ATOM 2477 C C . SER B 1 130 ? 4.832 -3.463 -2.949 1 98.19 130 SER B C 1
ATOM 2479 O O . SER B 1 130 ? 5.07 -4.598 -3.363 1 98.19 130 SER B O 1
ATOM 2481 N N . ASN B 1 131 ? 4.969 -3.098 -1.667 1 98.19 131 ASN B N 1
ATOM 2482 C CA . ASN B 1 131 ? 5.27 -4.109 -0.658 1 98.19 131 ASN B CA 1
ATOM 2483 C C . ASN B 1 131 ? 4.156 -5.148 -0.56 1 98.19 131 ASN B C 1
ATOM 2485 O O . ASN B 1 131 ? 4.43 -6.348 -0.475 1 98.19 131 ASN B O 1
ATOM 2489 N N . GLY B 1 132 ? 2.936 -4.688 -0.567 1 97.75 132 GLY B N 1
ATOM 2490 C CA . GLY B 1 132 ? 1.824 -5.625 -0.558 1 97.75 132 GLY B CA 1
ATOM 2491 C C . GLY B 1 132 ? 1.853 -6.598 -1.725 1 97.75 132 GLY B C 1
ATOM 2492 O O . GLY B 1 132 ? 1.659 -7.801 -1.542 1 97.75 132 GLY B O 1
ATOM 2493 N N . ALA B 1 133 ? 2.098 -6.055 -2.869 1 98 133 ALA B N 1
ATOM 2494 C CA . ALA B 1 133 ? 2.172 -6.875 -4.074 1 98 133 ALA B CA 1
ATOM 2495 C C . ALA B 1 133 ? 3.289 -7.91 -3.967 1 98 133 ALA B C 1
ATOM 2497 O O . ALA B 1 133 ? 3.062 -9.102 -4.188 1 98 133 ALA B O 1
ATOM 2498 N N . ALA B 1 134 ? 4.445 -7.465 -3.6 1 97.62 134 ALA B N 1
ATOM 2499 C CA . ALA B 1 134 ? 5.617 -8.328 -3.557 1 97.62 134 ALA B CA 1
ATOM 2500 C C . ALA B 1 134 ? 5.492 -9.375 -2.447 1 97.62 134 ALA B C 1
ATOM 2502 O O . ALA B 1 134 ? 5.891 -10.523 -2.623 1 97.62 134 ALA B O 1
ATOM 2503 N N . ILE B 1 135 ? 4.941 -8.938 -1.319 1 97.5 135 ILE B N 1
ATOM 2504 C CA . ILE B 1 135 ? 4.777 -9.875 -0.212 1 97.5 135 ILE B CA 1
ATOM 2505 C C . ILE B 1 135 ? 3.762 -10.945 -0.591 1 97.5 135 ILE B C 1
ATOM 2507 O O . ILE B 1 135 ? 3.959 -12.125 -0.296 1 97.5 135 ILE B O 1
ATOM 2511 N N . ALA B 1 136 ? 2.707 -10.586 -1.27 1 97.06 136 ALA B N 1
ATOM 2512 C CA . ALA B 1 136 ? 1.702 -11.562 -1.686 1 97.06 136 ALA B CA 1
ATOM 2513 C C . ALA B 1 136 ? 2.303 -12.594 -2.631 1 97.06 136 ALA B C 1
ATOM 2515 O O . ALA B 1 136 ? 2.098 -13.797 -2.453 1 97.06 136 ALA B O 1
ATOM 2516 N N . VAL B 1 137 ? 3.053 -12.148 -3.59 1 95.31 137 VAL B N 1
ATOM 2517 C CA . VAL B 1 137 ? 3.664 -13.055 -4.555 1 95.31 137 VAL B CA 1
ATOM 2518 C C . VAL B 1 137 ? 4.762 -13.867 -3.873 1 95.31 137 VAL B C 1
ATOM 2520 O O . VAL B 1 137 ? 4.926 -15.062 -4.152 1 95.31 137 VAL B O 1
ATOM 2523 N N . GLY B 1 138 ? 5.523 -13.219 -3.016 1 94.44 138 GLY B N 1
ATOM 2524 C CA . GLY B 1 138 ? 6.531 -13.938 -2.256 1 94.44 138 GLY B CA 1
ATOM 2525 C C . GLY B 1 138 ? 5.957 -15.062 -1.414 1 94.44 138 GLY B C 1
ATOM 2526 O O . GLY B 1 138 ? 6.543 -16.141 -1.327 1 94.44 138 GLY B O 1
ATOM 2527 N N . LEU B 1 139 ? 4.852 -14.828 -0.799 1 94 139 LEU B N 1
ATOM 2528 C CA . LEU B 1 139 ? 4.211 -15.844 0.027 1 94 139 LEU B CA 1
ATOM 2529 C C . LEU B 1 139 ? 3.723 -17.016 -0.827 1 94 139 LEU B C 1
ATOM 2531 O O . LEU B 1 139 ? 3.801 -18.172 -0.407 1 94 139 LEU B O 1
ATOM 2535 N N . LEU B 1 140 ? 3.264 -16.719 -1.983 1 93.56 140 LEU B N 1
ATOM 2536 C CA . LEU B 1 140 ? 2.865 -17.766 -2.91 1 93.56 140 LEU B CA 1
ATOM 2537 C C . LEU B 1 140 ? 4.07 -18.594 -3.332 1 93.56 140 LEU B C 1
ATOM 2539 O O . LEU B 1 140 ? 3.955 -19.812 -3.508 1 93.56 140 LEU B O 1
ATOM 2543 N N . GLY B 1 141 ? 5.168 -17.922 -3.559 1 91.88 141 GLY B N 1
ATOM 2544 C CA . GLY B 1 141 ? 6.379 -18.672 -3.881 1 91.88 141 GLY B CA 1
ATOM 2545 C C . GLY B 1 141 ? 6.848 -19.562 -2.752 1 91.88 141 GLY B C 1
ATOM 2546 O O . GLY B 1 141 ? 7.379 -20.656 -2.998 1 91.88 141 GLY B O 1
ATOM 2547 N N . LEU B 1 142 ? 6.656 -19.141 -1.537 1 92.56 142 LEU B N 1
ATOM 2548 C CA . LEU B 1 142 ? 7.117 -19.859 -0.354 1 92.56 142 LEU B CA 1
ATOM 2549 C C . LEU B 1 142 ? 6.172 -21.016 -0.016 1 92.56 142 LEU B C 1
ATOM 2551 O O . LEU B 1 142 ? 6.621 -22.125 0.272 1 92.56 142 LEU B O 1
ATOM 2555 N N . GLN B 1 143 ? 4.859 -20.75 -0.059 1 91.69 143 GLN B N 1
ATOM 2556 C CA . GLN B 1 143 ? 3.883 -21.719 0.435 1 91.69 143 GLN B CA 1
ATOM 2557 C C . GLN B 1 143 ? 3.17 -22.406 -0.718 1 91.69 143 GLN B C 1
ATOM 2559 O O . GLN B 1 143 ? 2.617 -23.5 -0.545 1 91.69 143 GLN B O 1
ATOM 2564 N N . GLY B 1 144 ? 3.201 -21.859 -1.866 1 90.19 144 GLY B N 1
ATOM 2565 C CA . GLY B 1 144 ? 2.371 -22.375 -2.939 1 90.19 144 GLY B CA 1
ATOM 2566 C C . GLY B 1 144 ? 0.888 -22.312 -2.631 1 90.19 144 GLY B C 1
ATOM 2567 O O . GLY B 1 144 ? 0.472 -21.641 -1.684 1 90.19 144 GLY B O 1
ATOM 2568 N N . ASN B 1 145 ? 0.044 -22.797 -3.547 1 88.81 145 ASN B N 1
ATOM 2569 C CA . ASN B 1 145 ? -1.405 -22.844 -3.385 1 88.81 145 ASN B CA 1
ATOM 2570 C C . ASN B 1 145 ? -2.006 -24.062 -4.086 1 88.81 145 ASN B C 1
ATOM 2572 O O . ASN B 1 145 ? -1.983 -24.156 -5.316 1 88.81 145 ASN B O 1
ATOM 2576 N N . SER B 1 146 ? -2.543 -24.969 -3.277 1 82.81 146 SER B N 1
ATOM 2577 C CA . SER B 1 146 ? -3.08 -26.203 -3.828 1 82.81 146 SER B CA 1
ATOM 2578 C C . SER B 1 146 ? -4.418 -25.969 -4.516 1 82.81 146 SER B C 1
ATOM 2580 O O . SER B 1 146 ? -4.75 -26.656 -5.492 1 82.81 146 SER B O 1
ATOM 2582 N N . HIS B 1 147 ? -5.164 -25 -4.004 1 79.88 147 HIS B N 1
ATOM 2583 C CA . HIS B 1 147 ? -6.488 -24.75 -4.566 1 79.88 147 HIS B CA 1
ATOM 2584 C C . HIS B 1 147 ? -6.387 -24.266 -6.008 1 79.88 147 HIS B C 1
ATOM 2586 O O . HIS B 1 147 ? -7.234 -24.594 -6.84 1 79.88 147 HIS B O 1
ATOM 2592 N N . VAL B 1 148 ? -5.289 -23.578 -6.324 1 82.06 148 VAL B N 1
ATOM 2593 C CA . VAL B 1 148 ? -5.133 -23.062 -7.68 1 82.06 148 VAL B CA 1
ATOM 2594 C C . VAL B 1 148 ? -3.984 -23.781 -8.383 1 82.06 148 VAL B C 1
ATOM 2596 O O . VAL B 1 148 ? -3.611 -23.438 -9.5 1 82.06 148 VAL B O 1
ATOM 2599 N N . HIS B 1 149 ? -3.344 -24.688 -7.762 1 81.31 149 HIS B N 1
ATOM 2600 C CA . HIS B 1 149 ? -2.287 -25.547 -8.297 1 81.31 149 HIS B CA 1
ATOM 2601 C C . HIS B 1 149 ? -1.054 -24.719 -8.664 1 81.31 149 HIS B C 1
ATOM 2603 O O . HIS B 1 149 ? -0.506 -24.875 -9.758 1 81.31 149 HIS B O 1
ATOM 2609 N N . TRP B 1 150 ? -0.753 -23.828 -7.914 1 86.94 150 TRP B N 1
ATOM 2610 C CA . TRP B 1 150 ? 0.511 -23.094 -8.008 1 86.94 150 TRP B CA 1
ATOM 2611 C C . TRP B 1 150 ? 1.559 -23.719 -7.086 1 86.94 150 TRP B C 1
ATOM 2613 O O . TRP B 1 150 ? 1.394 -23.703 -5.863 1 86.94 150 TRP B O 1
ATOM 2623 N N . ASN B 1 151 ? 2.633 -24.172 -7.617 1 84.12 151 ASN B N 1
ATOM 2624 C CA . ASN B 1 151 ? 3.66 -24.859 -6.844 1 84.12 151 ASN B CA 1
ATOM 2625 C C . ASN B 1 151 ? 4.582 -23.875 -6.133 1 84.12 151 ASN B C 1
ATOM 2627 O O . ASN B 1 151 ? 4.723 -22.734 -6.562 1 84.12 151 ASN B O 1
ATOM 2631 N N . LYS B 1 152 ? 5.215 -24.438 -5.062 1 88.12 152 LYS B N 1
ATOM 2632 C CA . LYS B 1 152 ? 6.23 -23.672 -4.344 1 88.12 152 LYS B CA 1
ATOM 2633 C C . LYS B 1 152 ? 7.469 -23.453 -5.203 1 88.12 152 LYS B C 1
ATOM 2635 O O . LYS B 1 152 ? 7.918 -24.375 -5.895 1 88.12 152 LYS B O 1
ATOM 2640 N N . VAL B 1 153 ? 7.992 -22.375 -5.16 1 87.06 153 VAL B N 1
ATOM 2641 C CA . VAL B 1 153 ? 9.156 -22.031 -5.973 1 87.06 153 VAL B CA 1
ATOM 2642 C C . VAL B 1 153 ? 10.398 -21.938 -5.086 1 87.06 153 VAL B C 1
ATOM 2644 O O . VAL B 1 153 ? 11.508 -22.219 -5.535 1 87.06 153 VAL B O 1
ATOM 2647 N N . CYS B 1 154 ? 10.18 -21.656 -3.844 1 90.75 154 CYS B N 1
ATOM 2648 C CA . CYS B 1 154 ? 11.305 -21.375 -2.953 1 90.75 154 CYS B CA 1
ATOM 2649 C C . CYS B 1 154 ? 12 -22.672 -2.543 1 90.75 154 CYS B C 1
ATOM 2651 O O . CYS B 1 154 ? 13.109 -22.625 -1.998 1 90.75 154 CYS B O 1
ATOM 2653 N N . ASN B 1 155 ? 11.375 -23.797 -2.791 1 86.44 155 ASN B N 1
ATOM 2654 C CA . ASN B 1 155 ? 12.039 -25.078 -2.549 1 86.44 155 ASN B CA 1
ATOM 2655 C C . ASN B 1 155 ? 13.203 -25.297 -3.512 1 86.44 155 ASN B C 1
ATOM 2657 O O . ASN B 1 155 ? 14.211 -25.906 -3.146 1 86.44 155 ASN B O 1
ATOM 2661 N N . MET B 1 156 ? 13.094 -24.75 -4.688 1 84 156 MET B N 1
ATOM 2662 C CA . MET B 1 156 ? 14.117 -24.891 -5.723 1 84 156 MET B CA 1
ATOM 2663 C C . MET B 1 156 ? 15.062 -23.688 -5.715 1 84 156 MET B C 1
ATOM 2665 O O . MET B 1 156 ? 16.25 -23.828 -6 1 84 156 MET B O 1
ATOM 2669 N N . PHE B 1 157 ? 14.531 -22.547 -5.309 1 89.25 157 PHE B N 1
ATOM 2670 C CA . PHE B 1 157 ? 15.281 -21.297 -5.332 1 89.25 157 PHE B CA 1
ATOM 2671 C C . PHE B 1 157 ? 15.328 -20.656 -3.947 1 89.25 157 PHE B C 1
ATOM 2673 O O . PHE B 1 157 ? 14.898 -19.516 -3.768 1 89.25 157 PHE B O 1
ATOM 2680 N N . GLY B 1 158 ? 15.922 -21.281 -3.039 1 89.69 158 GLY B N 1
ATOM 2681 C CA . GLY B 1 158 ? 15.945 -20.828 -1.656 1 89.69 158 GLY B CA 1
ATOM 2682 C C . GLY B 1 158 ? 16.719 -19.547 -1.455 1 89.69 158 GLY B C 1
ATOM 2683 O O . GLY B 1 158 ? 16.266 -18.641 -0.765 1 89.69 158 GLY B O 1
ATOM 2684 N N . LYS B 1 159 ? 17.906 -19.484 -2.039 1 90.44 159 LYS B N 1
ATOM 2685 C CA . LYS B 1 159 ? 18.75 -18.297 -1.891 1 90.44 159 LYS B CA 1
ATOM 2686 C C . LYS B 1 159 ? 18.062 -17.062 -2.457 1 90.44 159 LYS B C 1
ATOM 2688 O O . LYS B 1 159 ? 18.094 -15.992 -1.843 1 90.44 159 LYS B O 1
ATOM 2693 N N . PHE B 1 160 ? 17.547 -17.234 -3.6 1 91.56 160 PHE B N 1
ATOM 2694 C CA . PHE B 1 160 ? 16.812 -16.141 -4.219 1 91.56 160 PHE B CA 1
ATOM 2695 C C . PHE B 1 160 ? 15.68 -15.664 -3.314 1 91.56 160 PHE B C 1
ATOM 2697 O O . PHE B 1 160 ? 15.516 -14.461 -3.092 1 91.56 160 PHE B O 1
ATOM 2704 N N . CYS B 1 161 ? 14.938 -16.578 -2.766 1 92.94 161 CYS B N 1
ATOM 2705 C CA . CYS B 1 161 ? 13.789 -16.266 -1.924 1 92.94 161 CYS B CA 1
ATOM 2706 C C . CYS B 1 161 ? 14.234 -15.594 -0.625 1 92.94 161 CYS B C 1
ATOM 2708 O O . CYS B 1 161 ? 13.555 -14.703 -0.119 1 92.94 161 CYS B O 1
ATOM 2710 N N . ASP B 1 162 ? 15.359 -16.016 -0.085 1 93.62 162 ASP B N 1
ATOM 2711 C CA . ASP B 1 162 ? 15.898 -15.391 1.122 1 93.62 162 ASP B CA 1
ATOM 2712 C C . ASP B 1 162 ? 16.25 -13.93 0.872 1 93.62 162 ASP B C 1
ATOM 2714 O O . ASP B 1 162 ? 15.977 -13.062 1.703 1 93.62 162 ASP B O 1
ATOM 2718 N N . GLN B 1 163 ? 16.828 -13.711 -0.204 1 93.62 163 GLN B N 1
ATOM 2719 C CA . GLN B 1 163 ? 17.188 -12.344 -0.57 1 93.62 163 GLN B CA 1
ATOM 2720 C C . GLN B 1 163 ? 15.945 -11.484 -0.79 1 93.62 163 GLN B C 1
ATOM 2722 O O . GLN B 1 163 ? 15.922 -10.32 -0.388 1 93.62 163 GLN B O 1
ATOM 2727 N N . VAL B 1 164 ? 15.008 -12.023 -1.438 1 95 164 VAL B N 1
ATOM 2728 C CA . VAL B 1 164 ? 13.75 -11.32 -1.636 1 95 164 VAL B CA 1
ATOM 2729 C C . VAL B 1 164 ? 13.133 -10.969 -0.283 1 95 164 VAL B C 1
ATOM 2731 O O . VAL B 1 164 ? 12.719 -9.828 -0.056 1 95 164 VAL B O 1
ATOM 2734 N N . ALA B 1 165 ? 13.109 -11.938 0.635 1 95.56 165 ALA B N 1
ATOM 2735 C CA . ALA B 1 165 ? 12.547 -11.727 1.965 1 95.56 165 ALA B CA 1
ATOM 2736 C C . ALA B 1 165 ? 13.281 -10.602 2.695 1 95.56 165 ALA B C 1
ATOM 2738 O O . ALA B 1 165 ? 12.648 -9.75 3.322 1 95.56 165 ALA B O 1
ATOM 2739 N N . ALA B 1 166 ? 14.5 -10.641 2.598 1 95.62 166 ALA B N 1
ATOM 2740 C CA . ALA B 1 166 ? 15.305 -9.602 3.229 1 95.62 166 ALA B CA 1
ATOM 2741 C C . ALA B 1 166 ? 14.984 -8.227 2.643 1 95.62 166 ALA B C 1
ATOM 2743 O O . ALA B 1 166 ? 14.828 -7.254 3.381 1 95.62 166 ALA B O 1
ATOM 2744 N N . SER B 1 167 ? 14.906 -8.219 1.359 1 97.12 167 SER B N 1
ATOM 2745 C CA . SER B 1 167 ? 14.609 -6.961 0.684 1 97.12 167 SER B CA 1
ATOM 2746 C C . SER B 1 167 ? 13.234 -6.434 1.076 1 97.12 167 SER B C 1
ATOM 2748 O O . SER B 1 167 ? 13.062 -5.23 1.287 1 97.12 167 SER B O 1
ATOM 2750 N N . LEU B 1 168 ? 12.312 -7.301 1.173 1 97.62 168 LEU B N 1
ATOM 2751 C CA . LEU B 1 168 ? 10.961 -6.906 1.569 1 97.62 168 LEU B CA 1
ATOM 2752 C C . LEU B 1 168 ? 10.961 -6.344 2.986 1 97.62 168 LEU B C 1
ATOM 2754 O O . LEU B 1 168 ? 10.289 -5.34 3.256 1 97.62 168 LEU B O 1
ATOM 2758 N N . PHE B 1 169 ? 11.672 -6.938 3.842 1 97.19 169 PHE B N 1
ATOM 2759 C CA . PHE B 1 169 ? 11.773 -6.457 5.215 1 97.19 169 PHE B CA 1
ATOM 2760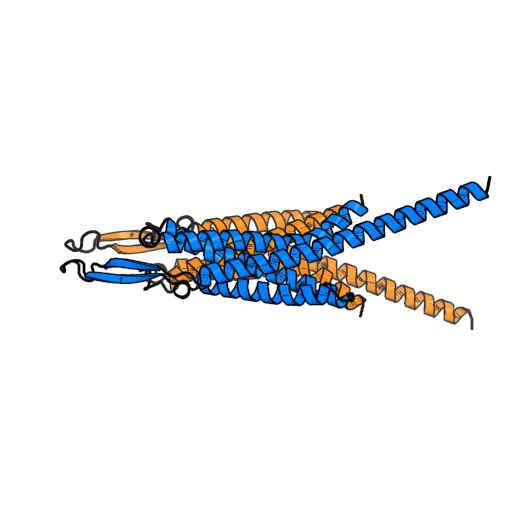 C C . PHE B 1 169 ? 12.391 -5.066 5.262 1 97.19 169 PHE B C 1
ATOM 2762 O O . PHE B 1 169 ? 11.875 -4.176 5.945 1 97.19 169 PHE B O 1
ATOM 2769 N N . ILE B 1 170 ? 13.391 -4.902 4.539 1 97.88 170 ILE B N 1
ATOM 2770 C CA . ILE B 1 170 ? 14.094 -3.627 4.496 1 97.88 170 ILE B CA 1
ATOM 2771 C C . ILE B 1 170 ? 13.188 -2.553 3.91 1 97.88 170 ILE B C 1
ATOM 2773 O O . ILE B 1 170 ? 13.125 -1.431 4.418 1 97.88 170 ILE B O 1
ATOM 2777 N N . SER B 1 171 ? 12.492 -2.895 2.844 1 98.25 171 SER B N 1
ATOM 2778 C CA . SER B 1 171 ? 11.57 -1.945 2.223 1 98.25 171 SER B CA 1
ATOM 2779 C C . SER B 1 171 ? 10.438 -1.571 3.172 1 98.25 171 SER B C 1
ATOM 2781 O O . SER B 1 171 ? 9.992 -0.423 3.189 1 98.25 171 SER B O 1
ATOM 2783 N N . LEU B 1 172 ? 9.961 -2.535 3.936 1 98.06 172 LEU B N 1
ATOM 2784 C CA . LEU B 1 172 ? 8.93 -2.242 4.922 1 98.06 172 LEU B CA 1
ATOM 2785 C C . LEU B 1 172 ? 9.43 -1.242 5.957 1 98.06 172 LEU B C 1
ATOM 2787 O O . LEU B 1 172 ? 8.703 -0.327 6.348 1 98.06 172 LEU B O 1
ATOM 2791 N N . LEU B 1 173 ? 10.594 -1.425 6.336 1 97.56 173 LEU B N 1
ATOM 2792 C CA . LEU B 1 173 ? 11.203 -0.46 7.246 1 97.56 173 LEU B CA 1
ATOM 2793 C C . LEU B 1 173 ? 11.289 0.917 6.602 1 97.56 173 LEU B C 1
ATOM 2795 O O . LEU B 1 173 ? 11.039 1.933 7.254 1 97.56 173 LEU B O 1
ATOM 2799 N N . GLY B 1 174 ? 11.711 0.921 5.352 1 97.56 174 GLY B N 1
ATOM 2800 C CA . GLY B 1 174 ? 11.719 2.18 4.621 1 97.56 174 GLY B CA 1
ATOM 2801 C C . GLY B 1 174 ? 10.352 2.832 4.543 1 97.56 174 GLY B C 1
ATOM 2802 O O . GLY B 1 174 ? 10.219 4.043 4.738 1 97.56 174 GLY B O 1
ATOM 2803 N N . SER B 1 175 ? 9.359 2.041 4.273 1 97.75 175 SER B N 1
ATOM 2804 C CA . SER B 1 175 ? 7.992 2.551 4.203 1 97.75 175 SER B CA 1
ATOM 2805 C C . SER B 1 175 ? 7.555 3.139 5.543 1 97.75 175 SER B C 1
ATOM 2807 O O . SER B 1 175 ? 6.883 4.172 5.582 1 97.75 175 SER B O 1
ATOM 2809 N N . ILE B 1 176 ? 7.91 2.518 6.59 1 97.19 176 ILE B N 1
ATOM 2810 C CA . ILE B 1 176 ? 7.582 2.996 7.93 1 97.19 176 ILE B CA 1
ATOM 2811 C C . ILE B 1 176 ? 8.266 4.34 8.18 1 97.19 176 ILE B C 1
ATOM 2813 O O . ILE B 1 176 ? 7.699 5.223 8.82 1 97.19 176 ILE B O 1
ATOM 2817 N N . THR B 1 177 ? 9.453 4.488 7.68 1 96.81 177 THR B N 1
ATOM 2818 C CA . THR B 1 177 ? 10.148 5.762 7.816 1 96.81 177 THR B CA 1
ATOM 2819 C C . THR B 1 177 ? 9.367 6.879 7.137 1 96.81 177 THR B C 1
ATOM 2821 O O . THR B 1 177 ? 9.211 7.969 7.695 1 96.81 177 THR B O 1
ATOM 2824 N N . PHE B 1 178 ? 8.852 6.621 5.984 1 96.69 178 PHE B N 1
ATOM 2825 C CA . PHE B 1 178 ? 8.039 7.617 5.297 1 96.69 178 PHE B CA 1
ATOM 2826 C C . PHE B 1 178 ? 6.762 7.902 6.074 1 96.69 178 PHE B C 1
ATOM 2828 O O . PHE B 1 178 ? 6.293 9.039 6.113 1 96.69 178 PHE B O 1
ATOM 2835 N N . LEU B 1 179 ? 6.254 6.895 6.605 1 95.88 179 LEU B N 1
ATOM 2836 C CA . LEU B 1 179 ? 5.062 7.066 7.434 1 95.88 179 LEU B CA 1
ATOM 2837 C C . LEU B 1 179 ? 5.355 7.961 8.633 1 95.88 179 LEU B C 1
ATOM 2839 O O . LEU B 1 179 ? 4.555 8.836 8.969 1 95.88 179 LEU B O 1
ATOM 2843 N N . LEU B 1 180 ? 6.414 7.781 9.211 1 95.31 180 LEU B N 1
ATOM 2844 C CA . LEU B 1 180 ? 6.805 8.586 10.367 1 95.31 180 LEU B CA 1
ATOM 2845 C C . LEU B 1 180 ? 7.035 10.039 9.969 1 95.31 180 LEU B C 1
ATOM 2847 O O . LEU B 1 180 ? 6.742 10.953 10.734 1 95.31 180 LEU B O 1
ATOM 2851 N N . LEU B 1 181 ? 7.586 10.234 8.828 1 93.69 181 LEU B N 1
ATOM 2852 C CA . LEU B 1 181 ? 7.777 11.586 8.32 1 93.69 181 LEU B CA 1
ATOM 2853 C C . LEU B 1 181 ? 6.445 12.328 8.242 1 93.69 181 LEU B C 1
ATOM 2855 O O . LEU B 1 181 ? 6.387 13.539 8.5 1 93.69 181 LEU B O 1
ATOM 2859 N N . LEU B 1 182 ? 5.422 11.617 7.934 1 92.44 182 LEU B N 1
ATOM 2860 C CA . LEU B 1 182 ? 4.094 12.219 7.809 1 92.44 182 LEU B CA 1
ATOM 2861 C C . LEU B 1 182 ? 3.465 12.438 9.18 1 92.44 182 LEU B C 1
ATOM 2863 O O . LEU B 1 182 ? 2.771 13.43 9.398 1 92.44 182 LEU B O 1
ATOM 2867 N N . LEU B 1 183 ? 3.791 11.602 10.078 1 92.69 183 LEU B N 1
ATOM 2868 C CA . LEU B 1 183 ? 3.059 11.594 11.344 1 92.69 183 LEU B CA 1
ATOM 2869 C C . LEU B 1 183 ? 3.779 12.438 12.391 1 92.69 183 LEU B C 1
ATOM 2871 O O . LEU B 1 183 ? 3.145 12.984 13.297 1 92.69 183 LEU B O 1
ATOM 2875 N N . LEU B 1 184 ? 4.992 12.562 12.336 1 89.25 184 LEU B N 1
ATOM 2876 C CA . LEU B 1 184 ? 5.781 13.211 13.367 1 89.25 184 LEU B CA 1
ATOM 2877 C C . LEU B 1 184 ? 5.348 14.664 13.547 1 89.25 184 LEU B C 1
ATOM 2879 O O . LEU B 1 184 ? 5.117 15.109 14.68 1 89.25 184 LEU B O 1
ATOM 2883 N N . PRO B 1 185 ? 5.246 15.422 12.477 1 84.38 185 PRO B N 1
ATOM 2884 C CA . PRO B 1 185 ? 4.797 16.797 12.672 1 84.38 185 PRO B CA 1
ATOM 2885 C C . PRO B 1 185 ? 3.43 16.891 13.352 1 84.38 185 PRO B C 1
ATOM 2887 O O . PRO B 1 185 ? 3.18 17.812 14.141 1 84.38 185 PRO B O 1
ATOM 2890 N N . GLN B 1 186 ? 2.609 15.969 13.133 1 81.5 186 GLN B N 1
ATOM 2891 C CA . GLN B 1 186 ? 1.28 15.969 13.734 1 81.5 186 GLN B CA 1
ATOM 2892 C C . GLN B 1 186 ? 1.348 15.594 15.219 1 81.5 186 GLN B C 1
ATOM 2894 O O . GLN B 1 186 ? 0.612 16.156 16.031 1 81.5 186 GLN B O 1
ATOM 2899 N N . LEU B 1 187 ? 2.197 14.703 15.516 1 82.31 187 LEU B N 1
ATOM 2900 C CA . LEU B 1 187 ? 2.342 14.25 16.891 1 82.31 187 LEU B CA 1
ATOM 2901 C C . LEU B 1 187 ? 2.996 15.328 17.75 1 82.31 187 LEU B C 1
ATOM 2903 O O . LEU B 1 187 ? 2.637 15.5 18.922 1 82.31 187 LEU B O 1
ATOM 2907 N N . PHE B 1 188 ? 3.822 16.047 17.266 1 80.12 188 PHE B N 1
ATOM 2908 C CA . PHE B 1 188 ? 4.473 17.125 18 1 80.12 188 PHE B CA 1
ATOM 2909 C C . PHE B 1 188 ? 3.51 18.281 18.219 1 80.12 188 PHE B C 1
ATOM 2911 O O . PHE B 1 188 ? 3.566 18.953 19.25 1 80.12 188 PHE B O 1
ATOM 2918 N N . ARG B 1 189 ? 2.672 18.484 17.344 1 72.94 189 ARG B N 1
ATOM 2919 C CA . ARG B 1 189 ? 1.655 19.516 17.531 1 72.94 189 ARG B CA 1
ATOM 2920 C C . ARG B 1 189 ? 0.716 19.156 18.672 1 72.94 189 ARG B C 1
ATOM 2922 O O . ARG B 1 189 ? 0.273 20.047 19.422 1 72.94 189 ARG B O 1
ATOM 2929 N N . LEU B 1 190 ? 0.444 17.953 18.844 1 72.81 190 LEU B N 1
ATOM 2930 C CA . LEU B 1 190 ? -0.408 17.484 19.938 1 72.81 190 LEU B CA 1
ATOM 2931 C C . LEU B 1 190 ? 0.265 17.703 21.281 1 72.81 190 LEU B C 1
ATOM 2933 O O . LEU B 1 190 ? -0.394 18.078 22.25 1 72.81 190 LEU B O 1
ATOM 2937 N N . LYS B 1 191 ? 1.512 17.5 21.328 1 71.19 191 LYS B N 1
ATOM 2938 C CA . LYS B 1 191 ? 2.24 17.656 22.578 1 71.19 191 LYS B CA 1
ATOM 2939 C C . LYS B 1 191 ? 2.305 19.125 23 1 71.19 191 LYS B C 1
ATOM 2941 O O . LYS B 1 191 ? 2.338 19.438 24.203 1 71.19 191 LYS B O 1
ATOM 2946 N N . GLN B 1 192 ? 2.211 20 22.078 1 64.56 192 GLN B N 1
ATOM 2947 C CA . GLN B 1 192 ? 2.244 21.406 22.438 1 64.56 192 GLN B CA 1
ATOM 2948 C C . GLN B 1 192 ? 0.876 21.891 22.922 1 64.56 192 GLN B C 1
ATOM 2950 O O . GLN B 1 192 ? 0.782 22.844 23.688 1 64.56 192 GLN B O 1
ATOM 2955 N N . THR B 1 193 ? -0.111 21.312 22.406 1 57.47 193 THR B N 1
ATOM 2956 C CA . THR B 1 193 ? -1.442 21.766 22.797 1 57.47 193 THR B CA 1
ATOM 2957 C C . THR B 1 193 ? -1.881 21.094 24.109 1 57.47 193 THR B C 1
ATOM 2959 O O . THR B 1 193 ? -2.82 21.547 24.75 1 57.47 193 THR B O 1
ATOM 2962 N N . THR B 1 194 ? -1.312 20.062 24.438 1 51.03 194 THR B N 1
ATOM 2963 C CA . THR B 1 194 ? -1.647 19.578 25.781 1 51.03 194 THR B CA 1
ATOM 2964 C C . THR B 1 194 ? -0.701 20.156 26.812 1 51.03 194 THR B C 1
ATOM 2966 O O . THR B 1 194 ? -1.023 20.188 28.016 1 51.03 194 THR B O 1
#

Solvent-accessible surface area (backbone atoms only — not comparable to full-atom values): 19542 Å² total; per-residue (Å²): 122,68,68,61,54,54,53,52,51,54,48,52,52,48,48,51,51,47,48,51,50,49,53,50,50,51,50,50,51,50,49,53,51,38,34,50,47,26,22,51,28,16,44,49,20,26,48,47,35,71,69,39,62,40,75,35,75,43,71,43,62,87,48,82,85,44,78,64,46,72,44,82,41,71,49,51,45,77,77,38,65,37,44,42,45,28,36,49,37,27,48,51,45,20,54,47,29,51,54,50,48,60,50,64,75,46,87,76,48,72,65,56,51,45,52,47,52,51,52,43,52,50,42,31,36,44,38,28,14,24,49,23,9,31,49,38,54,49,48,36,29,62,68,26,37,79,93,72,56,28,60,53,45,31,84,72,38,46,68,44,46,52,41,44,51,52,19,52,53,37,33,50,53,19,36,49,36,42,47,44,66,65,42,47,66,49,54,53,52,47,57,68,74,96,120,68,67,61,52,53,52,52,51,52,48,51,52,48,48,51,50,47,49,51,48,48,54,51,50,52,50,51,51,50,51,53,52,37,35,52,47,26,23,51,28,15,44,51,21,26,49,48,36,71,68,38,63,41,76,35,75,42,71,45,63,87,47,83,85,46,80,64,46,73,42,81,43,71,49,52,44,77,79,38,65,36,45,43,47,29,35,50,39,26,47,51,44,20,53,46,29,50,53,49,49,60,50,65,76,45,87,76,47,72,64,53,51,44,52,48,50,51,51,44,52,50,42,30,36,44,38,28,15,24,49,23,9,30,50,39,53,49,48,35,30,62,69,26,38,78,92,71,56,28,60,53,45,31,84,72,37,47,68,45,45,49,41,43,51,51,20,50,52,36,34,51,50,19,36,50,34,44,46,44,66,66,42,49,67,50,54,54,52,47,64,70,72,101